Protein AF-0000000066065994 (afdb_homodimer)

Structure (mmCIF, N/CA/C/O backbone):
data_AF-0000000066065994-model_v1
#
loop_
_entity.id
_entity.type
_entity.pdbx_description
1 polymer '4-hydroxythreonine-4-phosphate dehydrogenase'
#
loop_
_atom_site.group_PDB
_atom_site.id
_atom_site.type_symbol
_atom_site.label_atom_id
_atom_site.label_alt_id
_atom_site.label_comp_id
_atom_site.label_asym_id
_atom_site.label_entity_id
_atom_site.label_seq_id
_atom_site.pdbx_PDB_ins_code
_atom_site.Cartn_x
_atom_site.Cartn_y
_atom_site.Cartn_z
_atom_site.occupancy
_atom_site.B_iso_or_equiv
_atom_site.auth_seq_id
_atom_site.auth_comp_id
_atom_site.auth_asym_id
_atom_site.auth_atom_id
_atom_site.pdbx_PDB_model_num
ATOM 1 N N . MET A 1 1 ? 14.586 -25.891 -38.031 1 47.47 1 MET A N 1
ATOM 2 C CA . MET A 1 1 ? 15.133 -25 -37 1 47.47 1 MET A CA 1
ATOM 3 C C . MET A 1 1 ? 14.602 -25.344 -35.625 1 47.47 1 MET A C 1
ATOM 5 O O . MET A 1 1 ? 13.406 -25.625 -35.469 1 47.47 1 MET A O 1
ATOM 9 N N . THR A 1 2 ? 15.414 -25.734 -34.656 1 70.19 2 THR A N 1
ATOM 10 C CA . THR A 1 2 ? 15.023 -26.219 -33.312 1 70.19 2 THR A CA 1
ATOM 11 C C . THR A 1 2 ? 14.195 -25.172 -32.594 1 70.19 2 THR A C 1
ATOM 13 O O . THR A 1 2 ? 14.555 -24 -32.562 1 70.19 2 THR A O 1
ATOM 16 N N . ASP A 1 3 ? 12.961 -25.453 -32.344 1 87.06 3 ASP A N 1
ATOM 17 C CA . ASP A 1 3 ? 12.07 -24.578 -31.562 1 87.06 3 ASP A CA 1
ATOM 18 C C . ASP A 1 3 ? 12.625 -24.344 -30.156 1 87.06 3 ASP A C 1
ATOM 20 O O . ASP A 1 3 ? 12.625 -25.25 -29.312 1 87.06 3 ASP A O 1
ATOM 24 N N . ASN A 1 4 ? 13.305 -23.234 -29.969 1 89.75 4 ASN A N 1
ATOM 25 C CA . ASN A 1 4 ? 13.984 -22.906 -28.719 1 89.75 4 ASN A CA 1
ATOM 26 C C . ASN A 1 4 ? 13.023 -22.312 -27.703 1 89.75 4 ASN A C 1
ATOM 28 O O . ASN A 1 4 ? 13.43 -22 -26.578 1 89.75 4 ASN A O 1
ATOM 32 N N . ARG A 1 5 ? 11.773 -22.281 -28.156 1 96.12 5 ARG A N 1
ATOM 33 C CA . ARG A 1 5 ? 10.789 -21.812 -27.203 1 96.12 5 ARG A CA 1
ATOM 34 C C . ARG A 1 5 ? 10.578 -22.812 -26.078 1 96.12 5 ARG A C 1
ATOM 36 O O . ARG A 1 5 ? 10.461 -24.016 -26.328 1 96.12 5 ARG A O 1
ATOM 43 N N . PRO A 1 6 ? 10.531 -22.297 -24.828 1 98.38 6 PRO A N 1
ATOM 44 C CA . PRO A 1 6 ? 10.281 -23.234 -23.734 1 98.38 6 PRO A CA 1
ATOM 45 C C . PRO A 1 6 ? 8.867 -23.812 -23.766 1 98.38 6 PRO A C 1
ATOM 47 O O . PRO A 1 6 ? 7.93 -23.141 -24.203 1 98.38 6 PRO A O 1
ATOM 50 N N . VAL A 1 7 ? 8.727 -25.078 -23.281 1 98.69 7 VAL A N 1
ATOM 51 C CA . VAL A 1 7 ? 7.41 -25.672 -23.078 1 98.69 7 VAL A CA 1
ATOM 52 C C . VAL A 1 7 ? 6.875 -25.266 -21.703 1 98.69 7 VAL A C 1
ATOM 54 O O . VAL A 1 7 ? 7.512 -25.531 -20.672 1 98.69 7 VAL A O 1
ATOM 57 N N . ILE A 1 8 ? 5.746 -24.578 -21.688 1 98.81 8 ILE A N 1
ATOM 58 C CA . ILE A 1 8 ? 5.098 -24.172 -20.438 1 98.81 8 ILE A CA 1
ATOM 59 C C . ILE A 1 8 ? 3.852 -25.016 -20.203 1 98.81 8 ILE A C 1
ATOM 61 O O . ILE A 1 8 ? 2.9 -24.969 -20.984 1 98.81 8 ILE A O 1
ATOM 65 N N . GLY A 1 9 ? 3.928 -25.859 -19.172 1 98.88 9 GLY A N 1
ATOM 66 C CA . GLY A 1 9 ? 2.727 -26.578 -18.766 1 98.88 9 GLY A CA 1
ATOM 67 C C . GLY A 1 9 ? 1.7 -25.688 -18.094 1 98.88 9 GLY A C 1
ATOM 68 O O . GLY A 1 9 ? 1.984 -25.062 -17.062 1 98.88 9 GLY A O 1
ATOM 69 N N . ILE A 1 10 ? 0.531 -25.578 -18.656 1 98.94 10 ILE A N 1
ATOM 70 C CA . ILE A 1 10 ? -0.571 -24.812 -18.078 1 98.94 10 ILE A CA 1
ATOM 71 C C . ILE A 1 10 ? -1.555 -25.75 -17.391 1 98.94 10 ILE A C 1
ATOM 73 O O . ILE A 1 10 ? -2.307 -26.469 -18.062 1 98.94 10 ILE A O 1
ATOM 77 N N . THR A 1 11 ? -1.498 -25.797 -16.078 1 98.81 11 THR A N 1
ATOM 78 C CA . THR A 1 11 ? -2.459 -26.625 -15.359 1 98.81 11 THR A CA 1
ATOM 79 C C . THR A 1 11 ? -3.844 -26 -15.375 1 98.81 11 THR A C 1
ATOM 81 O O . THR A 1 11 ? -3.996 -24.828 -15.023 1 98.81 11 THR A O 1
ATOM 84 N N . MET A 1 12 ? -4.777 -26.719 -15.742 1 98.5 12 MET A N 1
ATOM 85 C CA . MET A 1 12 ? -6.113 -26.219 -16.062 1 98.5 12 MET A CA 1
ATOM 86 C C . MET A 1 12 ? -6.801 -25.656 -14.828 1 98.5 12 MET A C 1
ATOM 88 O O . MET A 1 12 ? -7.641 -24.75 -14.938 1 98.5 12 MET A O 1
ATOM 92 N N . GLY A 1 13 ? -6.41 -26.094 -13.633 1 98.19 13 GLY A N 1
ATOM 93 C CA . GLY A 1 13 ? -7.105 -25.703 -12.422 1 98.19 13 GLY A CA 1
ATOM 94 C C . GLY A 1 13 ? -8.453 -26.375 -12.25 1 98.19 13 GLY A C 1
ATOM 95 O O . GLY A 1 13 ? -8.625 -27.531 -12.641 1 98.19 13 GLY A O 1
ATOM 96 N N . ASP A 1 14 ? -9.344 -25.672 -11.641 1 98.12 14 ASP A N 1
ATOM 97 C CA . ASP A 1 14 ? -10.664 -26.219 -11.352 1 98.12 14 ASP A CA 1
ATOM 98 C C . ASP A 1 14 ? -11.523 -26.297 -12.609 1 98.12 14 ASP A C 1
ATOM 100 O O . ASP A 1 14 ? -11.859 -25.266 -13.188 1 98.12 14 ASP A O 1
ATOM 104 N N . PRO A 1 15 ? -11.992 -27.5 -12.93 1 98.19 15 PRO A N 1
ATOM 105 C CA . PRO A 1 15 ? -12.797 -27.656 -14.141 1 98.19 15 PRO A CA 1
ATOM 106 C C . PRO A 1 15 ? -14.094 -26.844 -14.094 1 98.19 15 PRO A C 1
ATOM 108 O O . PRO A 1 15 ? -14.672 -26.531 -15.141 1 98.19 15 PRO A O 1
ATOM 111 N N . VAL A 1 16 ? -14.539 -26.531 -12.922 1 98.19 16 VAL A N 1
ATOM 112 C CA . VAL A 1 16 ? -15.828 -25.859 -12.82 1 98.19 16 VAL A CA 1
ATOM 113 C C . VAL A 1 16 ? -15.617 -24.391 -12.422 1 98.19 16 VAL A C 1
ATOM 115 O O . VAL A 1 16 ? -16.562 -23.703 -12.039 1 98.19 16 VAL A O 1
ATOM 118 N N . GLY A 1 17 ? -14.375 -23.969 -12.445 1 98.06 17 GLY A N 1
ATOM 119 C CA . GLY A 1 17 ? -14.031 -22.562 -12.281 1 98.06 17 GLY A CA 1
ATOM 120 C C . GLY A 1 17 ? -13.75 -21.859 -13.594 1 98.06 17 GLY A C 1
ATOM 121 O O . GLY A 1 17 ? -14.164 -22.344 -14.656 1 98.06 17 GLY A O 1
ATOM 122 N N . ILE A 1 18 ? -13.039 -20.719 -13.531 1 98.25 18 ILE A N 1
ATOM 123 C CA . ILE A 1 18 ? -12.836 -19.922 -14.727 1 98.25 18 ILE A CA 1
ATOM 124 C C . ILE A 1 18 ? -11.602 -20.422 -15.477 1 98.25 18 ILE A C 1
ATOM 126 O O . ILE A 1 18 ? -11.305 -19.953 -16.578 1 98.25 18 ILE A O 1
ATOM 130 N N . GLY A 1 19 ? -10.82 -21.359 -14.938 1 98.38 19 GLY A N 1
ATOM 131 C CA . GLY A 1 19 ? -9.578 -21.844 -15.508 1 98.38 19 GLY A CA 1
ATOM 132 C C . GLY A 1 19 ? -9.703 -22.219 -16.984 1 98.38 19 GLY A C 1
ATOM 133 O O . GLY A 1 19 ? -8.992 -21.656 -17.828 1 98.38 19 GLY A O 1
ATOM 134 N N . PRO A 1 20 ? -10.625 -23.094 -17.281 1 98.44 20 PRO A N 1
ATOM 135 C CA . PRO A 1 20 ? -10.797 -23.5 -18.688 1 98.44 20 PRO A CA 1
ATOM 136 C C . PRO A 1 20 ? -11.055 -22.328 -19.609 1 98.44 20 PRO A C 1
ATOM 138 O O . PRO A 1 20 ? -10.445 -22.234 -20.688 1 98.44 20 PRO A O 1
ATOM 141 N N . GLU A 1 21 ? -11.891 -21.406 -19.25 1 97.75 21 GLU A N 1
ATOM 142 C CA . GLU A 1 21 ? -12.258 -20.281 -20.109 1 97.75 21 GLU A CA 1
ATOM 143 C C . GLU A 1 21 ? -11.062 -19.359 -20.344 1 97.75 21 GLU A C 1
ATOM 145 O O . GLU A 1 21 ? -10.836 -18.906 -21.469 1 97.75 21 GLU A O 1
ATOM 150 N N . ILE A 1 22 ? -10.266 -19.125 -19.25 1 98.31 22 ILE A N 1
ATOM 151 C CA . ILE A 1 22 ? -9.172 -18.156 -19.406 1 98.31 22 ILE A CA 1
ATOM 152 C C . ILE A 1 22 ? -8.016 -18.812 -20.172 1 98.31 22 ILE A C 1
ATOM 154 O O . ILE A 1 22 ? -7.242 -18.125 -20.844 1 98.31 22 ILE A O 1
ATOM 158 N N . ILE A 1 23 ? -7.914 -20.094 -20.141 1 98.81 23 ILE A N 1
ATOM 159 C CA . ILE A 1 23 ? -6.906 -20.797 -20.922 1 98.81 23 ILE A CA 1
ATOM 160 C C . ILE A 1 23 ? -7.207 -20.625 -22.422 1 98.81 23 ILE A C 1
ATOM 162 O O . ILE A 1 23 ? -6.32 -20.281 -23.203 1 98.81 23 ILE A O 1
ATOM 166 N N . VAL A 1 24 ? -8.477 -20.844 -22.766 1 98.69 24 VAL A N 1
ATOM 167 C CA . VAL A 1 24 ? -8.883 -20.703 -24.156 1 98.69 24 VAL A CA 1
ATOM 168 C C . VAL A 1 24 ? -8.578 -19.281 -24.641 1 98.69 24 VAL A C 1
ATOM 170 O O . VAL A 1 24 ? -7.984 -19.094 -25.703 1 98.69 24 VAL A O 1
ATOM 173 N N . SER A 1 25 ? -8.969 -18.312 -23.812 1 98.38 25 SER A N 1
ATOM 174 C CA . SER A 1 25 ? -8.75 -16.922 -24.172 1 98.38 25 SER A CA 1
ATOM 175 C C . SER A 1 25 ? -7.262 -16.609 -24.281 1 98.38 25 SER A C 1
ATOM 177 O O . SER A 1 25 ? -6.84 -15.883 -25.188 1 98.38 25 SER A O 1
ATOM 179 N N . ALA A 1 26 ? -6.477 -17.109 -23.344 1 98.44 26 ALA A N 1
ATOM 180 C CA . ALA A 1 26 ? -5.039 -16.875 -23.344 1 98.44 26 ALA A CA 1
ATOM 181 C C . ALA A 1 26 ? -4.379 -17.453 -24.594 1 98.44 26 ALA A C 1
ATOM 183 O O . ALA A 1 26 ? -3.537 -16.812 -25.219 1 98.44 26 ALA A O 1
ATOM 184 N N . LEU A 1 27 ? -4.773 -18.625 -24.984 1 98.5 27 LEU A N 1
ATOM 185 C CA . LEU A 1 27 ? -4.145 -19.328 -26.109 1 98.5 27 LEU A CA 1
ATOM 186 C C . LEU A 1 27 ? -4.656 -18.812 -27.438 1 98.5 27 LEU A C 1
ATOM 188 O O . LEU A 1 27 ? -4.094 -19.125 -28.484 1 98.5 27 LEU A O 1
ATOM 192 N N . ASP A 1 28 ? -5.715 -18.047 -27.344 1 97.19 28 ASP A N 1
ATOM 193 C CA . ASP A 1 28 ? -6.195 -17.391 -28.547 1 97.19 28 ASP A CA 1
ATOM 194 C C . ASP A 1 28 ? -5.309 -16.203 -28.906 1 97.19 28 ASP A C 1
ATOM 196 O O . ASP A 1 28 ? -5.391 -15.664 -30.016 1 97.19 28 ASP A O 1
ATOM 200 N N . ASP A 1 29 ? -4.527 -15.734 -28 1 96 29 ASP A N 1
ATOM 201 C CA . ASP A 1 29 ? -3.553 -14.68 -28.25 1 96 29 ASP A CA 1
ATOM 202 C C . ASP A 1 29 ? -2.314 -15.227 -28.953 1 96 29 ASP A C 1
ATOM 204 O O . ASP A 1 29 ? -1.538 -15.977 -28.375 1 96 29 ASP A O 1
ATOM 208 N N . PRO A 1 30 ? -2.072 -14.766 -30.188 1 96.69 30 PRO A N 1
ATOM 209 C CA . PRO A 1 30 ? -0.936 -15.297 -30.938 1 96.69 30 PRO A CA 1
ATOM 210 C C . PRO A 1 30 ? 0.405 -15.008 -30.266 1 96.69 30 PRO A C 1
ATOM 212 O O . PRO A 1 30 ? 1.371 -15.75 -30.453 1 96.69 30 PRO A O 1
ATOM 215 N N . PHE A 1 31 ? 0.432 -14.039 -29.469 1 95.75 31 PHE A N 1
ATOM 216 C CA . PHE A 1 31 ? 1.678 -13.641 -28.828 1 95.75 31 PHE A CA 1
ATOM 217 C C . PHE A 1 31 ? 2.18 -14.742 -27.891 1 95.75 31 PHE A C 1
ATOM 219 O O . PHE A 1 31 ? 3.389 -14.945 -27.766 1 95.75 31 PHE A O 1
ATOM 226 N N . VAL A 1 32 ? 1.311 -15.445 -27.281 1 98 32 VAL A N 1
ATOM 227 C CA . VAL A 1 32 ? 1.681 -16.516 -26.375 1 98 32 VAL A CA 1
ATOM 228 C C . VAL A 1 32 ? 2.561 -17.531 -27.094 1 98 32 VAL A C 1
ATOM 230 O O . VAL A 1 32 ? 3.553 -18.016 -26.531 1 98 32 VAL A O 1
ATOM 233 N N . TYR A 1 33 ? 2.334 -17.781 -28.328 1 97.75 33 TYR A N 1
ATOM 234 C CA . TYR A 1 33 ? 3.033 -18.812 -29.094 1 97.75 33 TYR A CA 1
ATOM 235 C C . TYR A 1 33 ? 4.363 -18.281 -29.625 1 97.75 33 TYR A C 1
ATOM 237 O O . TYR A 1 33 ? 5.195 -19.047 -30.109 1 97.75 33 TYR A O 1
ATOM 245 N N . THR A 1 34 ? 4.551 -16.938 -29.5 1 97.44 34 THR A N 1
ATOM 246 C CA . THR A 1 34 ? 5.836 -16.375 -29.906 1 97.44 34 THR A CA 1
ATOM 247 C C . THR A 1 34 ? 6.867 -16.547 -28.781 1 97.44 34 THR A C 1
ATOM 249 O O . THR A 1 34 ? 8.07 -16.594 -29.047 1 97.44 34 THR A O 1
ATOM 252 N N . VAL A 1 35 ? 6.344 -16.781 -27.562 1 97 35 VAL A N 1
ATOM 253 C CA . VAL A 1 35 ? 7.309 -16.734 -26.469 1 97 35 VAL A CA 1
ATOM 254 C C . VAL A 1 35 ? 7.438 -18.109 -25.844 1 97 35 VAL A C 1
ATOM 256 O O . VAL A 1 35 ? 8.383 -18.375 -25.094 1 97 35 VAL A O 1
ATOM 259 N N . CYS A 1 36 ? 6.434 -18.969 -26.172 1 98.31 36 CYS A N 1
ATOM 260 C CA . CYS A 1 36 ? 6.516 -20.281 -25.531 1 98.31 36 CYS A CA 1
ATOM 261 C C . CYS A 1 36 ? 5.73 -21.312 -26.328 1 98.31 36 CYS A C 1
ATOM 263 O O . CYS A 1 36 ? 5.133 -21 -27.344 1 98.31 36 CYS A O 1
ATOM 265 N N . ARG A 1 37 ? 5.934 -22.594 -25.969 1 98.69 37 ARG A N 1
ATOM 266 C CA . ARG A 1 37 ? 5.129 -23.734 -26.375 1 98.69 37 ARG A CA 1
ATOM 267 C C . ARG A 1 37 ? 4.156 -24.141 -25.266 1 98.69 37 ARG A C 1
ATOM 269 O O . ARG A 1 37 ? 4.523 -24.875 -24.344 1 98.69 37 ARG A O 1
ATOM 276 N N . PRO A 1 38 ? 2.916 -23.578 -25.391 1 98.81 38 PRO A N 1
ATOM 277 C CA . PRO A 1 38 ? 1.96 -23.828 -24.312 1 98.81 38 PRO A CA 1
ATOM 278 C C . PRO A 1 38 ? 1.351 -25.234 -24.391 1 98.81 38 PRO A C 1
ATOM 280 O O . PRO A 1 38 ? 0.926 -25.672 -25.453 1 98.81 38 PRO A O 1
ATOM 283 N N . LEU A 1 39 ? 1.409 -25.938 -23.312 1 98.88 39 LEU A N 1
ATOM 284 C CA . LEU A 1 39 ? 0.845 -27.281 -23.172 1 98.88 39 LEU A CA 1
ATOM 285 C C . LEU A 1 39 ? -0.17 -27.328 -22.031 1 98.88 39 LEU A C 1
ATOM 287 O O . LEU A 1 39 ? 0.188 -27.141 -20.875 1 98.88 39 LEU A O 1
ATOM 291 N N . VAL A 1 40 ? -1.408 -27.562 -22.359 1 98.94 40 VAL A N 1
ATOM 292 C CA . VAL A 1 40 ? -2.445 -27.656 -21.344 1 98.94 40 VAL A CA 1
ATOM 293 C C . VAL A 1 40 ? -2.4 -29.016 -20.672 1 98.94 40 VAL A C 1
ATOM 295 O O . VAL A 1 40 ? -2.311 -30.047 -21.344 1 98.94 40 VAL A O 1
ATOM 298 N N . LEU A 1 41 ? -2.301 -29.031 -19.391 1 98.88 41 LEU A N 1
ATOM 299 C CA . LEU A 1 41 ? -2.502 -30.219 -18.562 1 98.88 41 LEU A CA 1
ATOM 300 C C . LEU A 1 41 ? -3.893 -30.219 -17.938 1 98.88 41 LEU A C 1
ATOM 302 O O . LEU A 1 41 ? -4.141 -29.5 -16.969 1 98.88 41 LEU A O 1
ATOM 306 N N . GLY A 1 42 ? -4.773 -30.969 -18.484 1 98.62 42 GLY A N 1
ATOM 307 C CA . GLY A 1 42 ? -6.16 -30.828 -18.078 1 98.62 42 GLY A CA 1
ATOM 308 C C . GLY A 1 42 ? -7.062 -31.906 -18.641 1 98.62 42 GLY A C 1
ATOM 309 O O . GLY A 1 42 ? -6.668 -33.062 -18.734 1 98.62 42 GLY A O 1
ATOM 310 N N . ASP A 1 43 ? -8.312 -31.547 -18.859 1 98.62 43 ASP A N 1
ATOM 311 C CA . ASP A 1 43 ? -9.352 -32.438 -19.359 1 98.62 43 ASP A CA 1
ATOM 312 C C . ASP A 1 43 ? -9.789 -32.031 -20.766 1 98.62 43 ASP A C 1
ATOM 314 O O . ASP A 1 43 ? -10.219 -30.906 -20.984 1 98.62 43 ASP A O 1
ATOM 318 N N . GLU A 1 44 ? -9.688 -33.031 -21.656 1 98.06 44 GLU A N 1
ATOM 319 C CA . GLU A 1 44 ? -9.984 -32.75 -23.047 1 98.06 44 GLU A CA 1
ATOM 320 C C . GLU A 1 44 ? -11.422 -32.281 -23.234 1 98.06 44 GLU A C 1
ATOM 322 O O . GLU A 1 44 ? -11.68 -31.281 -23.891 1 98.06 44 GLU A O 1
ATOM 327 N N . GLY A 1 45 ? -12.344 -33 -22.656 1 97.69 45 GLY A N 1
ATOM 328 C CA . GLY A 1 45 ? -13.758 -32.688 -22.797 1 97.69 45 GLY A CA 1
ATOM 329 C C . GLY A 1 45 ? -14.102 -31.312 -22.234 1 97.69 45 GLY A C 1
ATOM 330 O O . GLY A 1 45 ? -14.875 -30.562 -22.828 1 97.69 45 GLY A O 1
ATOM 331 N N . VAL A 1 46 ? -13.562 -31 -21.094 1 98.25 46 VAL A N 1
ATOM 332 C CA . VAL A 1 46 ? -13.82 -29.719 -20.469 1 98.25 46 VAL A CA 1
ATOM 333 C C . VAL A 1 46 ? -13.266 -28.594 -21.328 1 98.25 46 VAL A C 1
ATOM 335 O O . VAL A 1 46 ? -13.906 -27.547 -21.5 1 98.25 46 VAL A O 1
ATOM 338 N N . MET A 1 47 ? -12.094 -28.797 -21.906 1 98.5 47 MET A N 1
ATOM 339 C CA . MET A 1 47 ? -11.484 -27.75 -22.734 1 98.5 47 MET A CA 1
ATOM 340 C C . MET A 1 47 ? -12.281 -27.562 -24.031 1 98.5 47 MET A C 1
ATOM 342 O O . MET A 1 47 ? -12.438 -26.438 -24.5 1 98.5 47 MET A O 1
ATOM 346 N N . GLU A 1 48 ? -12.781 -28.641 -24.594 1 97.75 48 GLU A N 1
ATOM 347 C CA . GLU A 1 48 ? -13.633 -28.516 -25.781 1 97.75 48 GLU A CA 1
ATOM 348 C C . GLU A 1 48 ? -14.883 -27.703 -25.484 1 97.75 48 GLU A C 1
ATOM 350 O O . GLU A 1 48 ? -15.273 -26.844 -26.281 1 97.75 48 GLU A O 1
ATOM 355 N N . ARG A 1 49 ? -15.398 -27.984 -24.344 1 97.44 49 ARG A N 1
ATOM 356 C CA . ARG A 1 49 ? -16.562 -27.219 -23.906 1 97.44 49 ARG A CA 1
ATOM 357 C C . ARG A 1 49 ? -16.219 -25.734 -23.781 1 97.44 49 ARG A C 1
ATOM 359 O O . ARG A 1 49 ? -17.016 -24.875 -24.156 1 97.44 49 ARG A O 1
ATOM 366 N N . ALA A 1 50 ? -15.07 -25.438 -23.234 1 98.19 50 ALA A N 1
ATOM 367 C CA . ALA A 1 50 ? -14.633 -24.047 -23.047 1 98.19 50 ALA A CA 1
ATOM 368 C C . ALA A 1 50 ? -14.406 -23.375 -24.406 1 98.19 50 ALA A C 1
ATOM 370 O O . ALA A 1 50 ? -14.711 -22.188 -24.562 1 98.19 50 ALA A O 1
ATOM 371 N N . ILE A 1 51 ? -13.852 -24.078 -25.391 1 98.06 51 ILE A N 1
ATOM 372 C CA . ILE A 1 51 ? -13.617 -23.547 -26.734 1 98.06 51 ILE A CA 1
ATOM 373 C C . ILE A 1 51 ? -14.953 -23.156 -27.359 1 98.06 51 ILE A C 1
ATOM 375 O O . ILE A 1 51 ? -15.07 -22.094 -27.953 1 98.06 51 ILE A O 1
ATOM 379 N N . ASP A 1 52 ? -15.938 -24 -27.156 1 97.12 52 ASP A N 1
ATOM 380 C CA . ASP A 1 52 ? -17.266 -23.719 -27.688 1 97.12 52 ASP A CA 1
ATOM 381 C C . ASP A 1 52 ? -17.875 -22.5 -27.016 1 97.12 52 ASP A C 1
ATOM 383 O O . ASP A 1 52 ? -18.438 -21.625 -27.688 1 97.12 52 ASP A O 1
ATOM 387 N N . LEU A 1 53 ? -17.734 -22.453 -25.719 1 96.81 53 LEU A N 1
ATOM 388 C CA . LEU A 1 53 ? -18.281 -21.344 -24.953 1 96.81 53 LEU A CA 1
ATOM 389 C C . LEU A 1 53 ? -17.703 -20.016 -25.453 1 96.81 53 LEU A C 1
ATOM 391 O O . LEU A 1 53 ? -18.438 -19.031 -25.562 1 96.81 53 LEU A O 1
ATOM 395 N N . LYS A 1 54 ? -16.391 -20.047 -25.75 1 97.31 54 LYS A N 1
ATOM 396 C CA . LYS A 1 54 ? -15.695 -18.812 -26.141 1 97.31 54 LYS A CA 1
ATOM 397 C C . LYS A 1 54 ? -15.781 -18.578 -27.641 1 97.31 54 LYS A C 1
ATOM 399 O O . LYS A 1 54 ? -15.297 -17.562 -28.141 1 97.31 54 LYS A O 1
ATOM 404 N N . SER A 1 55 ? -16.359 -19.453 -28.391 1 96.81 55 SER A N 1
ATOM 405 C CA . SER A 1 55 ? -16.438 -19.406 -29.844 1 96.81 55 SER A CA 1
ATOM 406 C C . SER A 1 55 ? -15.055 -19.188 -30.453 1 96.81 55 SER A C 1
ATOM 408 O O . SER A 1 55 ? -14.891 -18.328 -31.328 1 96.81 55 SER A O 1
ATOM 410 N N . ALA A 1 56 ? -14.109 -19.891 -29.828 1 95.88 56 ALA A N 1
ATOM 411 C CA . ALA A 1 56 ? -12.734 -19.75 -30.297 1 95.88 56 ALA A CA 1
ATOM 412 C C . ALA A 1 56 ? -12.461 -20.656 -31.484 1 95.88 56 ALA A C 1
ATOM 414 O O . ALA A 1 56 ? -12.992 -21.766 -31.562 1 95.88 56 ALA A O 1
ATOM 415 N N . ARG A 1 57 ? -11.75 -20.109 -32.531 1 92.31 57 ARG A N 1
ATOM 416 C CA . ARG A 1 57 ? -11.281 -20.938 -33.625 1 92.31 57 ARG A CA 1
ATOM 417 C C . ARG A 1 57 ? -9.992 -21.672 -33.281 1 92.31 57 ARG A C 1
ATOM 419 O O . ARG A 1 57 ? -8.898 -21.25 -33.656 1 92.31 57 ARG A O 1
ATOM 426 N N . MET A 1 58 ? -10.164 -22.719 -32.5 1 96.69 58 MET A N 1
ATOM 427 C CA . MET A 1 58 ? -9.039 -23.453 -31.922 1 96.69 58 MET A CA 1
ATOM 428 C C . MET A 1 58 ? -9.289 -24.953 -31.953 1 96.69 58 MET A C 1
ATOM 430 O O . MET A 1 58 ? -10.352 -25.422 -31.531 1 96.69 58 MET A O 1
ATOM 434 N N . ASP A 1 59 ? -8.383 -25.719 -32.5 1 97.25 59 ASP A N 1
ATOM 435 C CA . ASP A 1 59 ? -8.453 -27.188 -32.531 1 97.25 59 ASP A CA 1
ATOM 436 C C . ASP A 1 59 ? -7.75 -27.766 -31.297 1 97.25 59 ASP A C 1
ATOM 438 O O . ASP A 1 59 ? -6.754 -27.219 -30.828 1 97.25 59 ASP A O 1
ATOM 442 N N . VAL A 1 60 ? -8.266 -28.859 -30.812 1 98.19 60 VAL A N 1
ATOM 443 C CA . VAL A 1 60 ? -7.625 -29.562 -29.703 1 98.19 60 VAL A CA 1
ATOM 444 C C . VAL A 1 60 ? -6.742 -30.688 -30.234 1 98.19 60 VAL A C 1
ATOM 446 O O . VAL A 1 60 ? -7.199 -31.516 -31.016 1 98.19 60 VAL A O 1
ATOM 449 N N . HIS A 1 61 ? -5.523 -30.594 -29.953 1 98.56 61 HIS A N 1
ATOM 450 C CA . HIS A 1 61 ? -4.59 -31.672 -30.266 1 98.56 61 HIS A CA 1
ATOM 451 C C . HIS A 1 61 ? -4.148 -32.406 -29 1 98.56 61 HIS A C 1
ATOM 453 O O . HIS A 1 61 ? -3.414 -31.859 -28.188 1 98.56 61 HIS A O 1
ATOM 459 N N . THR A 1 62 ? -4.523 -33.625 -28.859 1 98.19 62 THR A N 1
ATOM 460 C CA . THR A 1 62 ? -4.172 -34.438 -27.703 1 98.19 62 THR A CA 1
ATOM 461 C C . THR A 1 62 ? -2.822 -35.094 -27.906 1 98.19 62 THR A C 1
ATOM 463 O O . THR A 1 62 ? -2.531 -35.594 -29 1 98.19 62 THR A O 1
ATOM 466 N N . THR A 1 63 ? -2.02 -35.062 -26.938 1 98 63 THR A N 1
ATOM 467 C CA . THR A 1 63 ? -0.729 -35.75 -26.938 1 98 63 THR A CA 1
ATOM 468 C C . THR A 1 63 ? -0.459 -36.406 -25.594 1 98 63 THR A C 1
ATOM 470 O O . THR A 1 63 ? -0.967 -35.969 -24.562 1 98 63 THR A O 1
ATOM 473 N N . ASP A 1 64 ? 0.403 -37.469 -25.594 1 95.31 64 ASP A N 1
ATOM 474 C CA . ASP A 1 64 ? 0.735 -38.188 -24.359 1 95.31 64 ASP A CA 1
ATOM 475 C C . ASP A 1 64 ? 1.931 -37.562 -23.656 1 95.31 64 ASP A C 1
ATOM 477 O O . ASP A 1 64 ? 2.109 -37.719 -22.453 1 95.31 64 ASP A O 1
ATOM 481 N N . THR A 1 65 ? 2.723 -36.938 -24.531 1 96.56 65 THR A N 1
ATOM 482 C CA . THR A 1 65 ? 3.934 -36.344 -23.984 1 96.56 65 THR A CA 1
ATOM 483 C C . THR A 1 65 ? 4.125 -34.906 -24.547 1 96.56 65 THR A C 1
ATOM 485 O O . THR A 1 65 ? 3.594 -34.594 -25.609 1 96.56 65 THR A O 1
ATOM 488 N N . PRO A 1 66 ? 4.836 -34.094 -23.781 1 98 66 PRO A N 1
ATOM 489 C CA . PRO A 1 66 ? 5.113 -32.75 -24.281 1 98 66 PRO A CA 1
ATOM 490 C C . PRO A 1 66 ? 5.766 -32.75 -25.656 1 98 66 PRO A C 1
ATOM 492 O O . PRO A 1 66 ? 5.512 -31.844 -26.453 1 98 66 PRO A O 1
ATOM 495 N N . ALA A 1 67 ? 6.562 -33.75 -26.016 1 96.19 67 ALA A N 1
ATOM 496 C CA . ALA A 1 67 ? 7.289 -33.812 -27.281 1 96.19 67 ALA A CA 1
ATOM 497 C C . ALA A 1 67 ? 6.328 -33.938 -28.453 1 96.19 67 ALA A C 1
ATOM 499 O O . ALA A 1 67 ? 6.664 -33.594 -29.578 1 96.19 67 ALA A O 1
ATOM 500 N N . GLY A 1 68 ? 5.188 -34.469 -28.203 1 97.19 68 GLY A N 1
ATOM 501 C CA . GLY A 1 68 ? 4.223 -34.719 -29.25 1 97.19 68 GLY A CA 1
ATOM 502 C C . GLY A 1 68 ? 3.361 -33.531 -29.594 1 97.19 68 GLY A C 1
ATOM 503 O O . GLY A 1 68 ? 2.527 -33.594 -30.5 1 97.19 68 GLY A O 1
ATOM 504 N N . GLY A 1 69 ? 3.541 -32.406 -28.938 1 97.56 69 GLY A N 1
ATOM 505 C CA . GLY A 1 69 ? 2.736 -31.219 -29.188 1 97.56 69 GLY A CA 1
ATOM 506 C C . GLY A 1 69 ? 3.049 -30.547 -30.516 1 97.56 69 GLY A C 1
ATOM 507 O O . GLY A 1 69 ? 4.168 -30.672 -31.031 1 97.56 69 GLY A O 1
ATOM 508 N N . LYS A 1 70 ? 2.094 -29.891 -31.031 1 97.75 70 LYS A N 1
ATOM 509 C CA . LYS A 1 70 ? 2.271 -29.125 -32.281 1 97.75 70 LYS A CA 1
ATOM 510 C C . LYS A 1 70 ? 2.762 -27.719 -31.984 1 97.75 70 LYS A C 1
ATOM 512 O O . LYS A 1 70 ? 3.57 -27.172 -32.75 1 97.75 70 LYS A O 1
ATOM 517 N N . TYR A 1 71 ? 2.242 -27.094 -30.984 1 98 71 TYR A N 1
ATOM 518 C CA . TYR A 1 71 ? 2.66 -25.797 -30.422 1 98 71 TYR A CA 1
ATOM 519 C C . TYR A 1 71 ? 2.572 -24.703 -31.484 1 98 71 TYR A C 1
ATOM 521 O O . TYR A 1 71 ? 3.52 -23.938 -31.672 1 98 71 TYR A O 1
ATOM 529 N N . CYS A 1 72 ? 1.459 -24.672 -32.219 1 97.12 72 CYS A N 1
ATOM 530 C CA . CYS A 1 72 ? 1.145 -23.609 -33.156 1 97.12 72 CYS A CA 1
ATOM 531 C C . CYS A 1 72 ? -0.175 -22.938 -32.812 1 97.12 72 CYS A C 1
ATOM 533 O O . CYS A 1 72 ? -1.106 -23.578 -32.344 1 97.12 72 CYS A O 1
ATOM 535 N N . HIS A 1 73 ? -0.167 -21.641 -33.062 1 97.56 73 HIS A N 1
ATOM 536 C CA . HIS A 1 73 ? -1.393 -20.891 -32.781 1 97.56 73 HIS A CA 1
ATOM 537 C C . HIS A 1 73 ? -2.578 -21.5 -33.531 1 97.56 73 HIS A C 1
ATOM 539 O O . HIS A 1 73 ? -2.449 -21.891 -34.688 1 97.56 73 HIS A O 1
ATOM 545 N N . GLY A 1 74 ? -3.721 -21.516 -32.875 1 97.5 74 GLY A N 1
ATOM 546 C CA . GLY A 1 74 ? -4.902 -22.125 -33.469 1 97.5 74 GLY A CA 1
ATOM 547 C C . GLY A 1 74 ? -5.102 -23.562 -33 1 97.5 74 GLY A C 1
ATOM 548 O O . GLY A 1 74 ? -6.164 -24.156 -33.25 1 97.5 74 GLY A O 1
ATOM 549 N N . THR A 1 75 ? -4.098 -24.141 -32.406 1 97.94 75 THR A N 1
ATOM 550 C CA . THR A 1 75 ? -4.168 -25.5 -31.875 1 97.94 75 THR A CA 1
ATOM 551 C C . THR A 1 75 ? -3.826 -25.516 -30.391 1 97.94 75 THR A C 1
ATOM 553 O O . THR A 1 75 ? -2.785 -25 -29.984 1 97.94 75 THR A O 1
ATOM 556 N N . MET A 1 76 ? -4.695 -26.062 -29.609 1 98.56 76 MET A N 1
ATOM 557 C CA . MET A 1 76 ? -4.414 -26.281 -28.188 1 98.56 76 MET A CA 1
ATOM 558 C C . MET A 1 76 ? -3.848 -27.672 -27.953 1 98.56 76 MET A C 1
ATOM 560 O O . MET A 1 76 ? -4.551 -28.672 -28.125 1 98.56 76 MET A O 1
ATOM 564 N N . ASP A 1 77 ? -2.602 -27.703 -27.672 1 98.81 77 ASP A N 1
ATOM 565 C CA . ASP A 1 77 ? -2.012 -28.969 -27.266 1 98.81 77 ASP A CA 1
ATOM 566 C C . ASP A 1 77 ? -2.389 -29.328 -25.828 1 98.81 77 ASP A C 1
ATOM 568 O O . ASP A 1 77 ? -2.277 -28.484 -24.938 1 98.81 77 ASP A O 1
ATOM 572 N N . ILE A 1 78 ? -2.861 -30.531 -25.625 1 98.81 78 ILE A N 1
ATOM 573 C CA . ILE A 1 78 ? -3.324 -30.922 -24.297 1 98.81 78 ILE A CA 1
ATOM 574 C C . ILE A 1 78 ? -2.863 -32.344 -23.984 1 98.81 78 ILE A C 1
ATOM 576 O O . ILE A 1 78 ? -2.883 -33.219 -24.844 1 98.81 78 ILE A O 1
ATOM 580 N N . VAL A 1 79 ? -2.314 -32.531 -22.828 1 98.69 79 VAL A N 1
ATOM 581 C CA . VAL A 1 79 ? -2.193 -33.844 -22.234 1 98.69 79 VAL A CA 1
ATOM 582 C C . VAL A 1 79 ? -3.424 -34.156 -21.375 1 98.69 79 VAL A C 1
ATOM 584 O O . VAL A 1 79 ? -3.594 -33.562 -20.297 1 98.69 79 VAL A O 1
ATOM 587 N N . PRO A 1 80 ? -4.312 -34.969 -21.844 1 98.25 80 PRO A N 1
ATOM 588 C CA . PRO A 1 80 ? -5.496 -35.281 -21.031 1 98.25 80 PRO A CA 1
ATOM 589 C C . PRO A 1 80 ? -5.164 -36.125 -19.797 1 98.25 80 PRO A C 1
ATOM 591 O O . PRO A 1 80 ? -4.594 -37.188 -19.891 1 98.25 80 PRO A O 1
ATOM 594 N N . LEU A 1 81 ? -5.531 -35.562 -18.656 1 98.31 81 LEU A N 1
ATOM 595 C CA . LEU A 1 81 ? -5.152 -36.219 -17.391 1 98.31 81 LEU A CA 1
ATOM 596 C C . LEU A 1 81 ? -6.387 -36.625 -16.594 1 98.31 81 LEU A C 1
ATOM 598 O O . LEU A 1 81 ? -6.27 -37.125 -15.477 1 98.31 81 LEU A O 1
ATOM 602 N N . SER A 1 82 ? -7.539 -36.312 -17.109 1 97.56 82 SER A N 1
ATOM 603 C CA . SER A 1 82 ? -8.82 -36.719 -16.547 1 97.56 82 SER A CA 1
ATOM 604 C C . SER A 1 82 ? -9.859 -36.938 -17.641 1 97.56 82 SER A C 1
ATOM 606 O O . SER A 1 82 ? -9.656 -36.562 -18.797 1 97.56 82 SER A O 1
ATOM 608 N N . ARG A 1 83 ? -10.82 -37.75 -17.266 1 96 83 ARG A N 1
ATOM 609 C CA . ARG A 1 83 ? -11.969 -37.969 -18.141 1 96 83 ARG A CA 1
ATOM 610 C C . ARG A 1 83 ? -13.273 -37.656 -17.406 1 96 83 ARG A C 1
ATOM 612 O O . ARG A 1 83 ? -14.055 -38.562 -17.094 1 96 83 ARG A O 1
ATOM 619 N N . LEU A 1 84 ? -13.477 -36.406 -17.266 1 96.5 84 LEU A N 1
ATOM 620 C CA . LEU A 1 84 ? -14.695 -35.938 -16.625 1 96.5 84 LEU A CA 1
ATOM 621 C C . LEU A 1 84 ? -15.852 -35.875 -17.625 1 96.5 84 LEU A C 1
ATOM 623 O O . LEU A 1 84 ? -15.633 -35.719 -18.828 1 96.5 84 LEU A O 1
ATOM 627 N N . ASP A 1 85 ? -17.078 -36.125 -17.109 1 94.38 85 ASP A N 1
ATOM 628 C CA . ASP A 1 85 ? -18.25 -35.875 -17.953 1 94.38 85 ASP A CA 1
ATOM 629 C C . ASP A 1 85 ? -18.594 -34.375 -17.984 1 94.38 85 ASP A C 1
ATOM 631 O O . ASP A 1 85 ? -19.375 -33.906 -17.156 1 94.38 85 ASP A O 1
ATOM 635 N N . ALA A 1 86 ? -18.109 -33.75 -18.953 1 89 86 ALA A N 1
ATOM 636 C CA . ALA A 1 86 ? -18.172 -32.281 -19.047 1 89 86 ALA A CA 1
ATOM 637 C C . ALA A 1 86 ? -19.625 -31.812 -19.062 1 89 86 ALA A C 1
ATOM 639 O O . ALA A 1 86 ? -19.938 -30.734 -18.547 1 89 86 ALA A O 1
ATOM 640 N N . ALA A 1 87 ? -20.469 -32.594 -19.562 1 88.88 87 ALA A N 1
ATOM 641 C CA . ALA A 1 87 ? -21.875 -32.25 -19.719 1 88.88 87 ALA A CA 1
ATOM 642 C C . ALA A 1 87 ? -22.578 -32.188 -18.375 1 88.88 87 ALA A C 1
ATOM 644 O O . ALA A 1 87 ? -23.609 -31.516 -18.219 1 88.88 87 ALA A O 1
ATOM 645 N N . THR A 1 88 ? -22.016 -32.844 -17.453 1 91.38 88 THR A N 1
ATOM 646 C CA . THR A 1 88 ? -22.688 -32.938 -16.172 1 91.38 88 THR A CA 1
ATOM 647 C C . THR A 1 88 ? -22.078 -31.984 -15.156 1 91.38 88 THR A C 1
ATOM 649 O O . THR A 1 88 ? -22.609 -31.812 -14.062 1 91.38 88 THR A O 1
ATOM 652 N N . LEU A 1 89 ? -20.984 -31.406 -15.523 1 95 89 LEU A N 1
ATOM 653 C CA . LEU A 1 89 ? -20.312 -30.5 -14.602 1 95 89 LEU A CA 1
ATOM 654 C C . LEU A 1 89 ? -21.094 -29.188 -14.469 1 95 89 LEU A C 1
ATOM 656 O O . LEU A 1 89 ? -21.531 -28.625 -15.469 1 95 89 LEU A O 1
ATOM 660 N N . LEU A 1 90 ? -21.297 -28.781 -13.25 1 96 90 LEU A N 1
ATOM 661 C CA . LEU A 1 90 ? -22 -27.531 -12.977 1 96 90 LEU A CA 1
ATOM 662 C C . LEU A 1 90 ? -21.031 -26.438 -12.555 1 96 90 LEU A C 1
ATOM 664 O O . LEU A 1 90 ? -20.219 -26.625 -11.641 1 96 90 LEU A O 1
ATOM 668 N N . ALA A 1 91 ? -21.188 -25.344 -13.227 1 96.12 91 ALA A N 1
ATOM 669 C CA . ALA A 1 91 ? -20.328 -24.203 -12.93 1 96.12 91 ALA A CA 1
ATOM 670 C C . ALA A 1 91 ? -20.359 -23.875 -11.438 1 96.12 91 ALA A C 1
ATOM 672 O O . ALA A 1 91 ? -21.422 -23.781 -10.836 1 96.12 91 ALA A O 1
ATOM 673 N N . GLY A 1 92 ? -19.156 -23.797 -10.883 1 96.25 92 GLY A N 1
ATOM 674 C CA . GLY A 1 92 ? -19.047 -23.344 -9.5 1 96.25 92 GLY A CA 1
ATOM 675 C C . GLY A 1 92 ? -19.391 -24.438 -8.492 1 96.25 92 GLY A C 1
ATOM 676 O O . GLY A 1 92 ? -19.531 -24.156 -7.301 1 96.25 92 GLY A O 1
ATOM 677 N N . HIS A 1 93 ? -19.578 -25.625 -8.961 1 96.75 93 HIS A N 1
ATOM 678 C CA . HIS A 1 93 ? -19.922 -26.719 -8.07 1 96.75 93 HIS A CA 1
ATOM 679 C C . HIS A 1 93 ? -18.891 -27.828 -8.148 1 96.75 93 HIS A C 1
ATOM 681 O O . HIS A 1 93 ? -19.062 -28.797 -8.891 1 96.75 93 HIS A O 1
ATOM 687 N N . PRO A 1 94 ? -17.938 -27.703 -7.297 1 96.75 94 PRO A N 1
ATOM 688 C CA . PRO A 1 94 ? -16.875 -28.719 -7.312 1 96.75 94 PRO A CA 1
ATOM 689 C C . PRO A 1 94 ? -17.344 -30.078 -6.797 1 96.75 94 PRO A C 1
ATOM 691 O O . PRO A 1 94 ? -18.266 -30.141 -5.973 1 96.75 94 PRO A O 1
ATOM 694 N N . THR A 1 95 ? -16.797 -31.172 -7.285 1 96.25 95 THR A N 1
ATOM 695 C CA . THR A 1 95 ? -17.062 -32.562 -6.898 1 96.25 95 THR A CA 1
ATOM 696 C C . THR A 1 95 ? -15.758 -33.25 -6.527 1 96.25 95 THR A C 1
ATOM 698 O O . THR A 1 95 ? -14.664 -32.75 -6.793 1 96.25 95 THR A O 1
ATOM 701 N N . PRO A 1 96 ? -15.844 -34.375 -5.848 1 96.5 96 PRO A N 1
ATOM 702 C CA . PRO A 1 96 ? -14.617 -35.156 -5.609 1 96.5 96 PRO A CA 1
ATOM 703 C C . PRO A 1 96 ? -13.836 -35.438 -6.891 1 96.5 96 PRO A C 1
ATOM 705 O O . PRO A 1 96 ? -12.602 -35.406 -6.883 1 96.5 96 PRO A O 1
ATOM 708 N N . GLY A 1 97 ? -14.578 -35.656 -7.969 1 96.75 97 GLY A N 1
ATOM 709 C CA . GLY A 1 97 ? -13.945 -35.906 -9.258 1 96.75 97 GLY A CA 1
ATOM 710 C C . GLY A 1 97 ? -13.156 -34.719 -9.773 1 96.75 97 GLY A C 1
ATOM 711 O O . GLY A 1 97 ? -12.023 -34.875 -10.242 1 96.75 97 GLY A O 1
ATOM 712 N N . THR A 1 98 ? -13.758 -33.531 -9.719 1 97.44 98 THR A N 1
ATOM 713 C CA . THR A 1 98 ? -13.047 -32.344 -10.172 1 97.44 98 THR A CA 1
ATOM 714 C C . THR A 1 98 ? -11.852 -32.062 -9.273 1 97.44 98 THR A C 1
ATOM 716 O O . THR A 1 98 ? -10.812 -31.578 -9.742 1 97.44 98 THR A O 1
ATOM 719 N N . GLY A 1 99 ? -12.023 -32.312 -7.961 1 97.5 99 GLY A N 1
ATOM 720 C CA . GLY A 1 99 ? -10.922 -32.156 -7.035 1 97.5 99 GLY A CA 1
ATOM 721 C C . GLY A 1 99 ? -9.734 -33.031 -7.355 1 97.5 99 GLY A C 1
ATOM 722 O O . GLY A 1 99 ? -8.594 -32.594 -7.395 1 97.5 99 GLY A O 1
ATOM 723 N N . LYS A 1 100 ? -10.008 -34.281 -7.582 1 97.44 100 LYS A N 1
ATOM 724 C CA . LYS A 1 100 ? -8.961 -35.25 -7.953 1 97.44 100 LYS A CA 1
ATOM 725 C C . LYS A 1 100 ? -8.289 -34.844 -9.258 1 97.44 100 LYS A C 1
ATOM 727 O O . LYS A 1 100 ? -7.07 -34.938 -9.398 1 97.44 100 LYS A O 1
ATOM 732 N N . ALA A 1 101 ? -9.062 -34.406 -10.164 1 97.75 101 ALA A N 1
ATOM 733 C CA . ALA A 1 101 ? -8.547 -33.969 -11.469 1 97.75 101 ALA A CA 1
ATOM 734 C C . ALA A 1 101 ? -7.555 -32.812 -11.328 1 97.75 101 ALA A C 1
ATOM 736 O O . ALA A 1 101 ? -6.461 -32.875 -11.891 1 97.75 101 ALA A O 1
ATOM 737 N N . MET A 1 102 ? -7.961 -31.812 -10.594 1 96.69 102 MET A N 1
ATOM 738 C CA . MET A 1 102 ? -7.094 -30.641 -10.438 1 96.69 102 MET A CA 1
ATOM 739 C C . MET A 1 102 ? -5.766 -31.031 -9.805 1 96.69 102 MET A C 1
ATOM 741 O O . MET A 1 102 ? -4.711 -30.531 -10.188 1 96.69 102 MET A O 1
ATOM 745 N N . ILE A 1 103 ? -5.816 -31.922 -8.781 1 97.69 103 ILE A N 1
ATOM 746 C CA . ILE A 1 103 ? -4.609 -32.406 -8.117 1 97.69 103 ILE A CA 1
ATOM 747 C C . ILE A 1 103 ? -3.715 -33.125 -9.125 1 97.69 103 ILE A C 1
ATOM 749 O O . ILE A 1 103 ? -2.5 -32.906 -9.148 1 97.69 103 ILE A O 1
ATOM 753 N N . ASP A 1 104 ? -4.328 -33.906 -9.969 1 98.12 104 ASP A N 1
ATOM 754 C CA . ASP A 1 104 ? -3.59 -34.656 -10.984 1 98.12 104 ASP A CA 1
ATOM 755 C C . ASP A 1 104 ? -2.908 -33.719 -11.977 1 98.12 104 ASP A C 1
ATOM 757 O O . ASP A 1 104 ? -1.781 -33.969 -12.406 1 98.12 104 ASP A O 1
ATOM 761 N N . TYR A 1 105 ? -3.643 -32.625 -12.375 1 98.62 105 TYR A N 1
ATOM 762 C CA . TYR A 1 105 ? -3.057 -31.656 -13.273 1 98.62 105 TYR A CA 1
ATOM 763 C C . TYR A 1 105 ? -1.776 -31.062 -12.695 1 98.62 105 TYR A C 1
ATOM 765 O O . TYR A 1 105 ? -0.754 -30.984 -13.375 1 98.62 105 TYR A O 1
ATOM 773 N N . ILE A 1 106 ? -1.821 -30.703 -11.391 1 98.44 106 ILE A N 1
ATOM 774 C CA . ILE A 1 106 ? -0.709 -30.047 -10.719 1 98.44 106 ILE A CA 1
ATOM 775 C C . ILE A 1 106 ? 0.446 -31.016 -10.547 1 98.44 106 ILE A C 1
ATOM 777 O O . ILE A 1 106 ? 1.587 -30.719 -10.906 1 98.44 106 ILE A O 1
ATOM 781 N N . THR A 1 107 ? 0.193 -32.219 -10.016 1 98.31 107 THR A N 1
ATOM 782 C CA . THR A 1 107 ? 1.246 -33.188 -9.695 1 98.31 107 THR A CA 1
ATOM 783 C C . THR A 1 107 ? 1.939 -33.656 -10.969 1 98.31 107 THR A C 1
ATOM 785 O O . THR A 1 107 ? 3.162 -33.812 -10.992 1 98.31 107 THR A O 1
ATOM 788 N N . THR A 1 108 ? 1.162 -33.875 -12.016 1 98.69 108 THR A N 1
ATOM 789 C CA . THR A 1 108 ? 1.768 -34.281 -13.289 1 98.69 108 THR A CA 1
ATOM 790 C C . THR A 1 108 ? 2.646 -33.156 -13.836 1 98.69 108 THR A C 1
ATOM 792 O O . THR A 1 108 ? 3.746 -33.406 -14.328 1 98.69 108 THR A O 1
ATOM 795 N N . GLY A 1 109 ? 2.109 -31.922 -13.797 1 98.69 109 GLY A N 1
ATOM 796 C CA . GLY A 1 109 ? 2.914 -30.797 -14.219 1 98.69 109 GLY A CA 1
ATOM 797 C C . GLY A 1 109 ? 4.238 -30.703 -13.484 1 98.69 109 GLY A C 1
ATOM 798 O O . GLY A 1 109 ? 5.281 -30.469 -14.102 1 98.69 109 GLY A O 1
ATOM 799 N N . VAL A 1 110 ? 4.188 -30.859 -12.18 1 98.69 110 VAL A N 1
ATOM 800 C CA . VAL A 1 110 ? 5.383 -30.812 -11.344 1 98.69 110 VAL A CA 1
ATOM 801 C C . VAL A 1 110 ? 6.359 -31.922 -11.773 1 98.69 110 VAL A C 1
ATOM 803 O O . VAL A 1 110 ? 7.555 -31.656 -11.938 1 98.69 110 VAL A O 1
ATOM 806 N N . ASP A 1 111 ? 5.879 -33.125 -11.961 1 98.69 111 ASP A N 1
ATOM 807 C CA . ASP A 1 111 ? 6.723 -34.25 -12.352 1 98.69 111 ASP A CA 1
ATOM 808 C C . ASP A 1 111 ? 7.375 -34 -13.711 1 98.69 111 ASP A C 1
ATOM 810 O O . ASP A 1 111 ? 8.562 -34.281 -13.898 1 98.69 111 ASP A O 1
ATOM 814 N N . LEU A 1 112 ? 6.582 -33.531 -14.68 1 98.69 112 LEU A N 1
ATOM 815 C CA . LEU A 1 112 ? 7.113 -33.219 -16 1 98.69 112 LEU A CA 1
ATOM 816 C C . LEU A 1 112 ? 8.227 -32.188 -15.922 1 98.69 112 LEU A C 1
ATOM 818 O O . LEU A 1 112 ? 9.227 -32.281 -16.625 1 98.69 112 LEU A O 1
ATOM 822 N N . ALA A 1 113 ? 8.008 -31.188 -15.102 1 98.56 113 ALA A N 1
ATOM 823 C CA . ALA A 1 113 ? 9.008 -30.141 -14.938 1 98.56 113 ALA A CA 1
ATOM 824 C C . ALA A 1 113 ? 10.266 -30.688 -14.258 1 98.56 113 ALA A C 1
ATOM 826 O O . ALA A 1 113 ? 11.383 -30.375 -14.672 1 98.56 113 ALA A O 1
ATOM 827 N N . MET A 1 114 ? 10.07 -31.5 -13.242 1 98.25 114 MET A N 1
ATOM 828 C CA . MET A 1 114 ? 11.188 -32.125 -12.531 1 98.25 114 MET A CA 1
ATOM 829 C C . MET A 1 114 ? 12.008 -33 -13.469 1 98.25 114 MET A C 1
ATOM 831 O O . MET A 1 114 ? 13.227 -33.094 -13.328 1 98.25 114 MET A O 1
ATOM 835 N N . ASP A 1 115 ? 11.336 -33.594 -14.414 1 97.81 115 ASP A N 1
ATOM 836 C CA . ASP A 1 115 ? 11.977 -34.469 -15.375 1 97.81 115 ASP A CA 1
ATOM 837 C C . ASP A 1 115 ? 12.578 -33.688 -16.531 1 97.81 115 ASP A C 1
ATOM 839 O O . ASP A 1 115 ? 13.203 -34.281 -17.438 1 97.81 115 ASP A O 1
ATOM 843 N N . GLY A 1 116 ? 12.344 -32.438 -16.547 1 97 116 GLY A N 1
ATOM 844 C CA . GLY A 1 116 ? 12.891 -31.594 -17.594 1 97 116 GLY A CA 1
ATOM 845 C C . GLY A 1 116 ? 12.125 -31.688 -18.906 1 97 116 GLY A C 1
ATOM 846 O O . GLY A 1 116 ? 12.602 -31.234 -19.938 1 97 116 GLY A O 1
ATOM 847 N N . LYS A 1 117 ? 10.984 -32.312 -18.859 1 98.12 117 LYS A N 1
ATOM 848 C CA . LYS A 1 117 ? 10.18 -32.5 -20.062 1 98.12 117 LYS A CA 1
ATOM 849 C C . LYS A 1 117 ? 9.422 -31.203 -20.406 1 98.12 117 LYS A C 1
ATOM 851 O O . LYS A 1 117 ? 9.008 -31.016 -21.547 1 98.12 117 LYS A O 1
ATOM 856 N N . ILE A 1 118 ? 9.156 -30.406 -19.438 1 98.44 118 ILE A N 1
ATOM 857 C CA . ILE A 1 118 ? 8.695 -29.031 -19.609 1 98.44 118 ILE A CA 1
ATOM 858 C C . ILE A 1 118 ? 9.57 -28.094 -18.766 1 98.44 118 ILE A C 1
ATOM 860 O O . ILE A 1 118 ? 10.258 -28.531 -17.844 1 98.44 118 ILE A O 1
ATOM 864 N N . GLN A 1 119 ? 9.547 -26.828 -19.094 1 98.44 119 GLN A N 1
ATOM 865 C CA . GLN A 1 119 ? 10.508 -25.922 -18.469 1 98.44 119 GLN A CA 1
ATOM 866 C C . GLN A 1 119 ? 9.867 -25.141 -17.328 1 98.44 119 GLN A C 1
ATOM 868 O O . GLN A 1 119 ? 10.57 -24.594 -16.484 1 98.44 119 GLN A O 1
ATOM 873 N N . ALA A 1 120 ? 8.555 -25.047 -17.297 1 98.75 120 ALA A N 1
ATOM 874 C CA . ALA A 1 120 ? 7.84 -24.328 -16.25 1 98.75 120 ALA A CA 1
ATOM 875 C C . ALA A 1 120 ? 6.367 -24.734 -16.203 1 98.75 120 ALA A C 1
ATOM 877 O O . ALA A 1 120 ? 5.859 -25.344 -17.141 1 98.75 120 ALA A O 1
ATOM 878 N N . ILE A 1 121 ? 5.75 -24.406 -15.094 1 98.81 121 ILE A N 1
ATOM 879 C CA . ILE A 1 121 ? 4.301 -24.547 -15.031 1 98.81 121 ILE A CA 1
ATOM 880 C C . ILE A 1 121 ? 3.66 -23.203 -14.711 1 98.81 121 ILE A C 1
ATOM 882 O O . ILE A 1 121 ? 4.207 -22.422 -13.922 1 98.81 121 ILE A O 1
ATOM 886 N N . ALA A 1 122 ? 2.607 -22.875 -15.352 1 98.81 122 ALA A N 1
ATOM 887 C CA . ALA A 1 122 ? 1.688 -21.781 -15.047 1 98.81 122 ALA A CA 1
ATOM 888 C C . ALA A 1 122 ? 0.336 -22.312 -14.586 1 98.81 122 ALA A C 1
ATOM 890 O O . ALA A 1 122 ? -0.355 -23 -15.344 1 98.81 122 ALA A O 1
ATOM 891 N N . THR A 1 123 ? -0.06 -21.969 -13.398 1 98.69 123 THR A N 1
ATOM 892 C CA . THR A 1 123 ? -1.195 -22.672 -12.805 1 98.69 123 THR A CA 1
ATOM 893 C C . THR A 1 123 ? -2.443 -21.781 -12.828 1 98.69 123 THR A C 1
ATOM 895 O O . THR A 1 123 ? -2.371 -20.594 -12.555 1 98.69 123 THR A O 1
ATOM 898 N N . CYS A 1 124 ? -3.564 -22.359 -13.18 1 98.5 124 CYS A N 1
ATOM 899 C CA . CYS A 1 124 ? -4.875 -21.734 -13.031 1 98.5 124 CYS A CA 1
ATOM 900 C C . CYS A 1 124 ? -5.438 -21.969 -11.641 1 98.5 124 CYS A C 1
ATOM 902 O O . CYS A 1 124 ? -4.906 -22.797 -10.883 1 98.5 124 CYS A O 1
ATOM 904 N N . PRO A 1 125 ? -6.457 -21.266 -11.281 1 97.5 125 PRO A N 1
ATOM 905 C CA . PRO A 1 125 ? -6.941 -21.281 -9.898 1 97.5 125 PRO A CA 1
ATOM 906 C C . PRO A 1 125 ? -7.551 -22.625 -9.508 1 97.5 125 PRO A C 1
ATOM 908 O O . PRO A 1 125 ? -8.195 -23.281 -10.328 1 97.5 125 PRO A O 1
ATOM 911 N N . ILE A 1 126 ? -7.328 -22.953 -8.328 1 96.69 126 ILE A N 1
ATOM 912 C CA . ILE A 1 126 ? -7.957 -24.109 -7.688 1 96.69 126 ILE A CA 1
ATOM 913 C C . ILE A 1 126 ? -8.68 -23.656 -6.422 1 96.69 126 ILE A C 1
ATOM 915 O O . ILE A 1 126 ? -8.633 -22.484 -6.051 1 96.69 126 ILE A O 1
ATOM 919 N N . THR A 1 127 ? -9.422 -24.531 -5.801 1 94 127 THR A N 1
ATOM 920 C CA . THR A 1 127 ? -10.133 -24.172 -4.578 1 94 127 THR A CA 1
ATOM 921 C C . THR A 1 127 ? -9.875 -25.203 -3.48 1 94 127 THR A C 1
ATOM 923 O O . THR A 1 127 ? -9.773 -26.391 -3.754 1 94 127 THR A O 1
ATOM 926 N N . LYS A 1 128 ? -9.766 -24.703 -2.291 1 89.88 128 LYS A N 1
ATOM 927 C CA . LYS A 1 128 ? -9.562 -25.547 -1.115 1 89.88 128 LYS A CA 1
ATOM 928 C C . LYS A 1 128 ? -10.703 -26.531 -0.948 1 89.88 128 LYS A C 1
ATOM 930 O O . LYS A 1 128 ? -10.492 -27.672 -0.525 1 89.88 128 LYS A O 1
ATOM 935 N N . THR A 1 129 ? -11.852 -26.078 -1.249 1 92.38 129 THR A N 1
ATOM 936 C CA . THR A 1 129 ? -13.047 -26.906 -1.111 1 92.38 129 THR A CA 1
ATOM 937 C C . THR A 1 129 ? -12.93 -28.172 -1.958 1 92.38 129 THR A C 1
ATOM 939 O O . THR A 1 129 ? -13.172 -29.281 -1.471 1 92.38 129 THR A O 1
ATOM 942 N N . ALA A 1 130 ? -12.594 -28.031 -3.199 1 94.19 130 ALA A N 1
ATOM 943 C CA . ALA A 1 130 ? -12.461 -29.172 -4.105 1 94.19 130 ALA A CA 1
ATOM 944 C C . ALA A 1 130 ? -11.344 -30.109 -3.645 1 94.19 130 ALA A C 1
ATOM 946 O O . ALA A 1 130 ? -11.477 -31.328 -3.738 1 94.19 130 ALA A O 1
ATOM 947 N N . MET A 1 131 ? -10.273 -29.516 -3.205 1 94.56 131 MET A N 1
ATOM 948 C CA . MET A 1 131 ? -9.156 -30.312 -2.699 1 94.56 131 MET A CA 1
ATOM 949 C C . MET A 1 131 ? -9.594 -31.172 -1.521 1 94.56 131 MET A C 1
ATOM 951 O O . MET A 1 131 ? -9.258 -32.375 -1.455 1 94.56 131 MET A O 1
ATOM 955 N N . LYS A 1 132 ? -10.336 -30.562 -0.627 1 93.94 132 LYS A N 1
ATOM 956 C CA . LYS A 1 132 ? -10.859 -31.281 0.532 1 93.94 132 LYS A CA 1
ATOM 957 C C . LYS A 1 132 ? -11.797 -32.406 0.106 1 93.94 132 LYS A C 1
ATOM 959 O O . LYS A 1 132 ? -11.727 -33.531 0.641 1 93.94 132 LYS A O 1
ATOM 964 N N . LEU A 1 133 ? -12.656 -32.125 -0.781 1 95 133 LEU A N 1
ATOM 965 C CA . LEU A 1 133 ? -13.602 -33.125 -1.28 1 95 133 LEU A CA 1
ATOM 966 C C . LEU A 1 133 ? -12.867 -34.344 -1.861 1 95 133 LEU A C 1
ATOM 968 O O . LEU A 1 133 ? -13.352 -35.469 -1.774 1 95 133 LEU A O 1
ATOM 972 N N . ALA A 1 134 ? -11.703 -34.062 -2.455 1 96.12 134 ALA A N 1
ATOM 973 C CA . ALA A 1 134 ? -10.906 -35.094 -3.086 1 96.12 134 ALA A CA 1
ATOM 974 C C . ALA A 1 134 ? -10.07 -35.844 -2.053 1 96.12 134 ALA A C 1
ATOM 976 O O . ALA A 1 134 ? -9.367 -36.812 -2.389 1 96.12 134 ALA A O 1
ATOM 977 N N . GLY A 1 135 ? -10.039 -35.375 -0.803 1 94.94 135 GLY A N 1
ATOM 978 C CA . GLY A 1 135 ? -9.305 -36.031 0.264 1 94.94 135 GLY A CA 1
ATOM 979 C C . GLY A 1 135 ? -7.859 -35.594 0.365 1 94.94 135 GLY A C 1
ATOM 980 O O . GLY A 1 135 ? -7.035 -36.281 0.96 1 94.94 135 GLY A O 1
ATOM 981 N N . SER A 1 136 ? -7.582 -34.5 -0.241 1 94.31 136 SER A N 1
ATOM 982 C CA . SER A 1 136 ? -6.211 -34 -0.205 1 94.31 136 SER A CA 1
ATOM 983 C C . SER A 1 136 ? -5.832 -33.531 1.189 1 94.31 136 SER A C 1
ATOM 985 O O . SER A 1 136 ? -6.652 -32.906 1.882 1 94.31 136 SER A O 1
ATOM 987 N N . LYS A 1 137 ? -4.562 -33.75 1.619 1 93.06 137 LYS A N 1
ATOM 988 C CA . LYS A 1 137 ? -4.047 -33.219 2.875 1 93.06 137 LYS A CA 1
ATOM 989 C C . LYS A 1 137 ? -3.602 -31.75 2.709 1 93.06 137 LYS A C 1
ATOM 991 O O . LYS A 1 137 ? -3.34 -31.062 3.695 1 93.06 137 LYS A O 1
ATOM 996 N N . PHE A 1 138 ? -3.459 -31.344 1.502 1 92.25 138 PHE A N 1
ATOM 997 C CA . PHE A 1 138 ? -3.025 -29.984 1.213 1 92.25 138 PHE A CA 1
ATOM 998 C C . PHE A 1 138 ? -4.215 -29.094 0.846 1 92.25 138 PHE A C 1
ATOM 1000 O O . PHE A 1 138 ? -5.242 -29.594 0.382 1 92.25 138 PHE A O 1
ATOM 1007 N N . HIS A 1 139 ? -4.02 -27.766 1.036 1 87.69 139 HIS A N 1
ATOM 1008 C CA . HIS A 1 139 ? -5.129 -26.844 0.826 1 87.69 139 HIS A CA 1
ATOM 1009 C C . HIS A 1 139 ? -4.863 -25.922 -0.364 1 87.69 139 HIS A C 1
ATOM 1011 O O . HIS A 1 139 ? -5.727 -25.141 -0.748 1 87.69 139 HIS A O 1
ATOM 1017 N N . GLY A 1 140 ? -3.699 -26.078 -0.956 1 90.94 140 GLY A N 1
ATOM 1018 C CA . GLY A 1 140 ? -3.367 -25.188 -2.059 1 90.94 140 GLY A CA 1
ATOM 1019 C C . GLY A 1 140 ? -2.184 -25.672 -2.877 1 90.94 140 GLY A C 1
ATOM 1020 O O . GLY A 1 140 ? -1.673 -26.766 -2.65 1 90.94 140 GLY A O 1
ATOM 1021 N N . HIS A 1 141 ? -1.84 -24.844 -3.898 1 94.12 141 HIS A N 1
ATOM 1022 C CA . HIS A 1 141 ? -0.765 -25.172 -4.824 1 94.12 141 HIS A CA 1
ATOM 1023 C C . HIS A 1 141 ? 0.566 -25.328 -4.098 1 94.12 141 HIS A C 1
ATOM 1025 O O . HIS A 1 141 ? 1.249 -26.344 -4.242 1 94.12 141 HIS A O 1
ATOM 1031 N N . THR A 1 142 ? 0.856 -24.312 -3.305 1 93.5 142 THR A N 1
ATOM 1032 C CA . THR A 1 142 ? 2.217 -24.109 -2.82 1 93.5 142 THR A CA 1
ATOM 1033 C C . THR A 1 142 ? 2.65 -25.266 -1.927 1 93.5 142 THR A C 1
ATOM 1035 O O . THR A 1 142 ? 3.701 -25.875 -2.152 1 93.5 142 THR A O 1
ATOM 1038 N N . GLU A 1 143 ? 1.813 -25.625 -1.012 1 93.5 143 GLU A N 1
ATOM 1039 C CA . GLU A 1 143 ? 2.166 -26.719 -0.108 1 93.5 143 GLU A CA 1
ATOM 1040 C C . GLU A 1 143 ? 2.254 -28.047 -0.854 1 93.5 143 GLU A C 1
ATOM 1042 O O . GLU A 1 143 ? 3.135 -28.859 -0.579 1 93.5 143 GLU A O 1
ATOM 1047 N N . LEU A 1 144 ? 1.336 -28.25 -1.765 1 96.5 144 LEU A N 1
ATOM 1048 C CA . LEU A 1 144 ? 1.323 -29.469 -2.57 1 96.5 144 LEU A CA 1
ATOM 1049 C C . LEU A 1 144 ? 2.604 -29.594 -3.391 1 96.5 144 LEU A C 1
ATOM 1051 O O . LEU A 1 144 ? 3.26 -30.641 -3.373 1 96.5 144 LEU A O 1
ATOM 1055 N N . ILE A 1 145 ? 2.984 -28.531 -4.051 1 98.06 145 ILE A N 1
ATOM 1056 C CA . ILE A 1 145 ? 4.152 -28.531 -4.93 1 98.06 145 ILE A CA 1
ATOM 1057 C C . ILE A 1 145 ? 5.422 -28.656 -4.094 1 98.06 145 ILE A C 1
ATOM 1059 O O . ILE A 1 145 ? 6.336 -29.406 -4.453 1 98.06 145 ILE A O 1
ATOM 1063 N N . ALA A 1 146 ? 5.508 -27.922 -2.959 1 97.44 146 ALA A N 1
ATOM 1064 C CA . ALA A 1 146 ? 6.672 -27.984 -2.08 1 97.44 146 ALA A CA 1
ATOM 1065 C C . ALA A 1 146 ? 6.891 -29.406 -1.557 1 97.44 146 ALA A C 1
ATOM 1067 O O . ALA A 1 146 ? 8.016 -29.891 -1.528 1 97.44 146 ALA A O 1
ATOM 1068 N N . ASP A 1 147 ? 5.824 -29.984 -1.144 1 97.12 147 ASP A N 1
ATOM 1069 C CA . ASP A 1 147 ? 5.898 -31.359 -0.643 1 97.12 147 ASP A CA 1
ATOM 1070 C C . ASP A 1 147 ? 6.359 -32.312 -1.735 1 97.12 147 ASP A C 1
ATOM 1072 O O . ASP A 1 147 ? 7.266 -33.125 -1.519 1 97.12 147 ASP A O 1
ATOM 1076 N N . ARG A 1 148 ? 5.781 -32.219 -2.893 1 97.19 148 ARG A N 1
ATOM 1077 C CA . ARG A 1 148 ? 6.062 -33.125 -3.994 1 97.19 148 ARG A CA 1
ATOM 1078 C C . ARG A 1 148 ? 7.5 -33 -4.477 1 97.19 148 ARG A C 1
ATOM 1080 O O . ARG A 1 148 ? 8.109 -33.969 -4.938 1 97.19 148 ARG A O 1
ATOM 1087 N N . THR A 1 149 ? 8.047 -31.828 -4.363 1 98 149 THR A N 1
ATOM 1088 C CA . THR A 1 149 ? 9.406 -31.578 -4.812 1 98 149 THR A CA 1
ATOM 1089 C C . THR A 1 149 ? 10.391 -31.672 -3.645 1 98 149 THR A C 1
ATOM 1091 O O . THR A 1 149 ? 11.578 -31.391 -3.799 1 98 149 THR A O 1
ATOM 1094 N N . HIS A 1 150 ? 9.898 -31.969 -2.441 1 97.31 150 HIS A N 1
ATOM 1095 C CA . HIS A 1 150 ? 10.695 -32.062 -1.228 1 97.31 150 HIS A CA 1
ATOM 1096 C C . HIS A 1 150 ? 11.453 -30.781 -0.948 1 97.31 150 HIS A C 1
ATOM 1098 O O . HIS A 1 150 ? 12.648 -30.812 -0.618 1 97.31 150 HIS A O 1
ATOM 1104 N N . THR A 1 151 ? 10.805 -29.719 -1.197 1 96.75 151 THR A N 1
ATOM 1105 C CA . THR A 1 151 ? 11.391 -28.391 -0.971 1 96.75 151 THR A CA 1
ATOM 1106 C C . THR A 1 151 ? 11.133 -27.938 0.46 1 96.75 151 THR A C 1
ATOM 1108 O O . THR A 1 151 ? 9.984 -27.812 0.885 1 96.75 151 THR A O 1
ATOM 1111 N N . PRO A 1 152 ? 12.148 -27.609 1.174 1 94.38 152 PRO A N 1
ATOM 1112 C CA . PRO A 1 152 ? 11.969 -27.297 2.594 1 94.38 152 PRO A CA 1
ATOM 1113 C C . PRO A 1 152 ? 11.445 -25.875 2.824 1 94.38 152 PRO A C 1
ATOM 1115 O O . PRO A 1 152 ? 10.789 -25.609 3.834 1 94.38 152 PRO A O 1
ATOM 1118 N N . ARG A 1 153 ? 11.82 -24.969 1.915 1 94.81 153 ARG A N 1
ATOM 1119 C CA . ARG A 1 153 ? 11.445 -23.578 2.131 1 94.81 153 ARG A CA 1
ATOM 1120 C C . ARG A 1 153 ? 11.016 -22.922 0.823 1 94.81 153 ARG A C 1
ATOM 1122 O O . ARG A 1 153 ? 11.703 -23.047 -0.193 1 94.81 153 ARG A O 1
ATOM 1129 N N . VAL A 1 154 ? 9.875 -22.297 0.895 1 96.81 154 VAL A N 1
ATOM 1130 C CA . VAL A 1 154 ? 9.375 -21.547 -0.255 1 96.81 154 VAL A CA 1
ATOM 1131 C C . VAL A 1 154 ? 9 -20.125 0.175 1 96.81 154 VAL A C 1
ATOM 1133 O O . VAL A 1 154 ? 8.797 -19.875 1.362 1 96.81 154 VAL A O 1
ATOM 1136 N N . ALA A 1 155 ? 9.031 -19.219 -0.687 1 97.81 155 ALA A N 1
ATOM 1137 C CA . ALA A 1 155 ? 8.539 -17.859 -0.489 1 97.81 155 ALA A CA 1
ATOM 1138 C C . ALA A 1 155 ? 7.664 -17.422 -1.658 1 97.81 155 ALA A C 1
ATOM 1140 O O . ALA A 1 155 ? 7.867 -17.859 -2.793 1 97.81 155 ALA A O 1
ATOM 1141 N N . MET A 1 156 ? 6.691 -16.641 -1.364 1 97.81 156 MET A N 1
ATOM 1142 C CA . MET A 1 156 ? 5.793 -16.125 -2.389 1 97.81 156 MET A CA 1
ATOM 1143 C C . MET A 1 156 ? 6.285 -14.773 -2.908 1 97.81 156 MET A C 1
ATOM 1145 O O . MET A 1 156 ? 6.492 -13.836 -2.131 1 97.81 156 MET A O 1
ATOM 1149 N N . MET A 1 157 ? 6.48 -14.68 -4.172 1 98.62 157 MET A N 1
ATOM 1150 C CA . MET A 1 157 ? 6.781 -13.406 -4.828 1 98.62 157 MET A CA 1
ATOM 1151 C C . MET A 1 157 ? 5.633 -12.977 -5.73 1 98.62 157 MET A C 1
ATOM 1153 O O . MET A 1 157 ? 5.117 -13.773 -6.512 1 98.62 157 MET A O 1
ATOM 1157 N N . MET A 1 158 ? 5.164 -11.812 -5.52 1 98.62 158 MET A N 1
ATOM 1158 C CA . MET A 1 158 ? 4.355 -11.141 -6.539 1 98.62 158 MET A CA 1
ATOM 1159 C C . MET A 1 158 ? 5.23 -10.289 -7.453 1 98.62 158 MET A C 1
ATOM 1161 O O . MET A 1 158 ? 5.984 -9.438 -6.977 1 98.62 158 MET A O 1
ATOM 1165 N N . ALA A 1 159 ? 5.113 -10.562 -8.727 1 98.31 159 ALA A N 1
ATOM 1166 C CA . ALA A 1 159 ? 6.066 -9.922 -9.641 1 98.31 159 ALA A CA 1
ATOM 1167 C C . ALA A 1 159 ? 5.348 -9.242 -10.797 1 98.31 159 ALA A C 1
ATOM 1169 O O . ALA A 1 159 ? 4.43 -9.82 -11.391 1 98.31 159 ALA A O 1
ATOM 1170 N N . GLY A 1 160 ? 5.668 -8.023 -11.062 1 96.5 160 GLY A N 1
ATOM 1171 C CA . GLY A 1 160 ? 5.344 -7.254 -12.25 1 96.5 160 GLY A CA 1
ATOM 1172 C C . GLY A 1 160 ? 6.531 -6.484 -12.805 1 96.5 160 GLY A C 1
ATOM 1173 O O . GLY A 1 160 ? 7.66 -6.656 -12.344 1 96.5 160 GLY A O 1
ATOM 1174 N N . ASP A 1 161 ? 6.344 -5.734 -13.836 1 95.06 161 ASP A N 1
ATOM 1175 C CA . ASP A 1 161 ? 7.438 -5.039 -14.508 1 95.06 161 ASP A CA 1
ATOM 1176 C C . ASP A 1 161 ? 7.98 -3.904 -13.641 1 95.06 161 ASP A C 1
ATOM 1178 O O . ASP A 1 161 ? 9.156 -3.547 -13.742 1 95.06 161 ASP A O 1
ATOM 1182 N N . ARG A 1 162 ? 7.145 -3.34 -12.695 1 96.69 162 ARG A N 1
ATOM 1183 C CA . ARG A 1 162 ? 7.551 -2.146 -11.961 1 96.69 162 ARG A CA 1
ATOM 1184 C C . ARG A 1 162 ? 7.852 -2.479 -10.5 1 96.69 162 ARG A C 1
ATOM 1186 O O . ARG A 1 162 ? 8.578 -1.743 -9.828 1 96.69 162 ARG A O 1
ATOM 1193 N N . LEU A 1 163 ? 7.273 -3.561 -10.047 1 98.31 163 LEU A N 1
ATOM 1194 C CA . LEU A 1 163 ? 7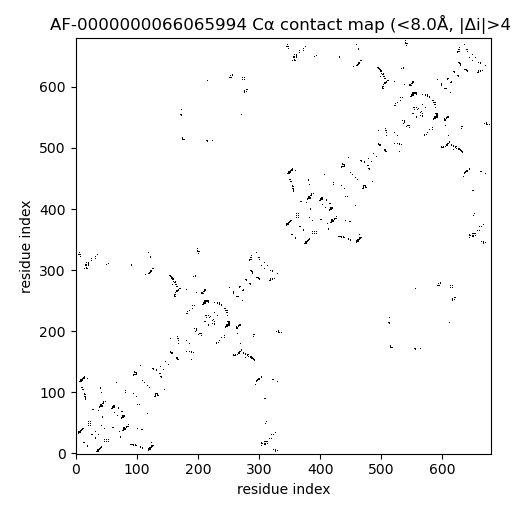.391 -3.871 -8.625 1 98.31 163 LEU A CA 1
ATOM 1195 C C . LEU A 1 163 ? 7.383 -5.379 -8.391 1 98.31 163 LEU A C 1
ATOM 1197 O O . LEU A 1 163 ? 6.578 -6.098 -8.992 1 98.31 163 LEU A O 1
ATOM 1201 N N . ARG A 1 164 ? 8.32 -5.879 -7.637 1 98.75 164 ARG A N 1
ATOM 1202 C CA . ARG A 1 164 ? 8.352 -7.242 -7.121 1 98.75 164 ARG A CA 1
ATOM 1203 C C . ARG A 1 164 ? 8.391 -7.25 -5.598 1 98.75 164 ARG A C 1
ATOM 1205 O O . ARG A 1 164 ? 9.227 -6.578 -4.988 1 98.75 164 ARG A O 1
ATOM 1212 N N . VAL A 1 165 ? 7.484 -7.961 -5 1 98.88 165 VAL A N 1
ATOM 1213 C CA . VAL A 1 165 ? 7.469 -8.062 -3.545 1 98.88 165 VAL A CA 1
ATOM 1214 C C . VAL A 1 165 ? 7.535 -9.523 -3.127 1 98.88 165 VAL A C 1
ATOM 1216 O O . VAL A 1 165 ? 6.941 -10.391 -3.773 1 98.88 165 VAL A O 1
ATOM 1219 N N . VAL A 1 166 ? 8.258 -9.828 -2.092 1 98.94 166 VAL A N 1
ATOM 1220 C CA . VAL A 1 166 ? 8.383 -11.164 -1.521 1 98.94 166 VAL A CA 1
ATOM 1221 C C . VAL A 1 166 ? 7.953 -11.141 -0.054 1 98.94 166 VAL A C 1
ATOM 1223 O O . VAL A 1 166 ? 8.359 -10.258 0.702 1 98.94 166 VAL A O 1
ATOM 1226 N N . LEU A 1 167 ? 7.215 -12.07 0.375 1 98.75 167 LEU A N 1
ATOM 1227 C CA . LEU A 1 167 ? 6.566 -12.023 1.682 1 98.75 167 LEU A CA 1
ATOM 1228 C C . LEU A 1 167 ? 7.238 -12.984 2.656 1 98.75 167 LEU A C 1
ATOM 1230 O O . LEU A 1 167 ? 7.41 -14.164 2.352 1 98.75 167 LEU A O 1
ATOM 1234 N N . VAL A 1 168 ? 7.531 -12.492 3.826 1 98.75 168 VAL A N 1
ATOM 1235 C CA . VAL A 1 168 ? 8.062 -13.336 4.895 1 98.75 168 VAL A CA 1
ATOM 1236 C C . VAL A 1 168 ? 6.934 -14.148 5.527 1 98.75 168 VAL A C 1
ATOM 1238 O O . VAL A 1 168 ? 7.109 -15.328 5.836 1 98.75 168 VAL A O 1
ATOM 1241 N N . THR A 1 169 ? 5.824 -13.43 5.77 1 97.88 169 THR A N 1
ATOM 1242 C CA . THR A 1 169 ? 4.59 -14.094 6.164 1 97.88 169 THR A CA 1
ATOM 1243 C C . THR A 1 169 ? 3.488 -13.844 5.137 1 97.88 169 THR A C 1
ATOM 1245 O O . THR A 1 169 ? 3.465 -12.797 4.488 1 97.88 169 THR A O 1
ATOM 1248 N N . ILE A 1 170 ? 2.58 -14.742 5 1 95.25 170 ILE A N 1
ATOM 1249 C CA . ILE A 1 170 ? 1.584 -14.641 3.938 1 95.25 170 ILE A CA 1
ATOM 1250 C C . ILE A 1 170 ? 0.193 -14.492 4.547 1 95.25 170 ILE A C 1
ATOM 1252 O O . ILE A 1 170 ? -0.116 -13.461 5.16 1 95.25 170 ILE A O 1
ATOM 1256 N N . HIS A 1 171 ? -0.648 -15.555 4.457 1 94.69 171 HIS A N 1
ATOM 1257 C CA . HIS A 1 171 ? -2.049 -15.453 4.848 1 94.69 171 HIS A CA 1
ATOM 1258 C C . HIS A 1 171 ? -2.234 -15.797 6.324 1 94.69 171 HIS A C 1
ATOM 1260 O O . HIS A 1 171 ? -2.896 -16.781 6.664 1 94.69 171 HIS A O 1
ATOM 1266 N N . ILE A 1 172 ? -1.777 -14.945 7.234 1 96.62 172 ILE A N 1
ATOM 1267 C CA . ILE A 1 172 ? -1.994 -15.133 8.664 1 96.62 172 ILE A CA 1
ATOM 1268 C C . ILE A 1 172 ? -2.658 -13.891 9.25 1 96.62 172 ILE A C 1
ATOM 1270 O O . ILE A 1 172 ? -2.557 -12.805 8.688 1 96.62 172 ILE A O 1
ATOM 1274 N N . PRO A 1 173 ? -3.346 -14.102 10.398 1 97.69 173 PRO A N 1
ATOM 1275 C CA . PRO A 1 173 ? -3.92 -12.922 11.055 1 97.69 173 PRO A CA 1
ATOM 1276 C C . PRO A 1 173 ? -2.873 -11.859 11.383 1 97.69 173 PRO A C 1
ATOM 1278 O O . PRO A 1 173 ? -1.757 -12.195 11.789 1 97.69 173 PRO A O 1
ATOM 1281 N N . LEU A 1 174 ? -3.215 -10.602 11.242 1 98.31 174 LEU A N 1
ATOM 1282 C CA . LEU A 1 174 ? -2.285 -9.5 11.492 1 98.31 174 LEU A CA 1
ATOM 1283 C C . LEU A 1 174 ? -1.695 -9.602 12.891 1 98.31 174 LEU A C 1
ATOM 1285 O O . LEU A 1 174 ? -0.51 -9.328 13.094 1 98.31 174 LEU A O 1
ATOM 1289 N N . CYS A 1 175 ? -2.496 -10.008 13.883 1 97.38 175 CYS A N 1
ATOM 1290 C CA . CYS A 1 175 ? -2.086 -10.031 15.281 1 97.38 175 CYS A CA 1
ATOM 1291 C C . CYS A 1 175 ? -1.009 -11.086 15.516 1 97.38 175 CYS A C 1
ATOM 1293 O O . CYS A 1 175 ? -0.361 -11.102 16.562 1 97.38 175 CYS A O 1
ATOM 1295 N N . GLU A 1 176 ? -0.773 -11.969 14.555 1 97.75 176 GLU A N 1
ATOM 1296 C CA . GLU A 1 176 ? 0.197 -13.047 14.711 1 97.75 176 GLU A CA 1
ATOM 1297 C C . GLU A 1 176 ? 1.516 -12.711 14.023 1 97.75 176 GLU A C 1
ATOM 1299 O O . GLU A 1 176 ? 2.52 -13.398 14.227 1 97.75 176 GLU A O 1
ATOM 1304 N N . VAL A 1 177 ? 1.57 -11.688 13.211 1 98.38 177 VAL A N 1
ATOM 1305 C CA . VAL A 1 177 ? 2.691 -11.383 12.328 1 98.38 177 VAL A CA 1
ATOM 1306 C C . VAL A 1 177 ? 3.957 -11.164 13.156 1 98.38 177 VAL A C 1
ATOM 1308 O O . VAL A 1 177 ? 4.98 -11.812 12.914 1 98.38 177 VAL A O 1
ATOM 1311 N N . SER A 1 178 ? 3.863 -10.266 14.164 1 98 178 SER A N 1
ATOM 1312 C CA . SER A 1 178 ? 5.039 -9.93 14.961 1 98 178 SER A CA 1
ATOM 1313 C C . SER A 1 178 ? 5.641 -11.172 15.609 1 98 178 SER A C 1
ATOM 1315 O O . SER A 1 178 ? 6.863 -11.344 15.602 1 98 178 SER A O 1
ATOM 1317 N N . ALA A 1 179 ? 4.805 -12.039 16.141 1 97.44 179 ALA A N 1
ATOM 1318 C CA . ALA A 1 179 ? 5.25 -13.234 16.859 1 97.44 179 ALA A CA 1
ATOM 1319 C C . ALA A 1 179 ? 5.867 -14.25 15.906 1 97.44 179 ALA A C 1
ATOM 1321 O O . ALA A 1 179 ? 6.719 -15.047 16.312 1 97.44 179 ALA A O 1
ATOM 1322 N N . ARG A 1 180 ? 5.465 -14.258 14.625 1 97.69 180 ARG A N 1
ATOM 1323 C CA . ARG A 1 180 ? 5.922 -15.25 13.656 1 97.69 180 ARG A CA 1
ATOM 1324 C C . ARG A 1 180 ? 7.246 -14.836 13.031 1 97.69 180 ARG A C 1
ATOM 1326 O O . ARG A 1 180 ? 7.973 -15.664 12.484 1 97.69 180 ARG A O 1
ATOM 1333 N N . LEU A 1 181 ? 7.586 -13.578 13.086 1 98.12 181 LEU A N 1
ATOM 1334 C CA . LEU A 1 181 ? 8.805 -13.062 12.461 1 98.12 181 LEU A CA 1
ATOM 1335 C C . LEU A 1 181 ? 10.031 -13.461 13.273 1 98.12 181 LEU A C 1
ATOM 1337 O O . LEU A 1 181 ? 10.008 -13.453 14.5 1 98.12 181 LEU A O 1
ATOM 1341 N N . ASN A 1 182 ? 11.039 -13.867 12.664 1 97.81 182 ASN A N 1
ATOM 1342 C CA . ASN A 1 182 ? 12.344 -14.102 13.258 1 97.81 182 ASN A CA 1
ATOM 1343 C C . ASN A 1 182 ? 13.469 -13.875 12.25 1 97.81 182 ASN A C 1
ATOM 1345 O O . ASN A 1 182 ? 13.227 -13.789 11.047 1 97.81 182 ASN A O 1
ATOM 1349 N N . GLN A 1 183 ? 14.648 -13.758 12.758 1 98.44 183 GLN A N 1
ATOM 1350 C CA . GLN A 1 183 ? 15.805 -13.398 11.945 1 98.44 183 GLN A CA 1
ATOM 1351 C C . GLN A 1 183 ? 16.062 -14.445 10.867 1 98.44 183 GLN A C 1
ATOM 1353 O O . GLN A 1 183 ? 16.344 -14.102 9.719 1 98.44 183 GLN A O 1
ATOM 1358 N N . ALA A 1 184 ? 15.953 -15.664 11.219 1 98.19 184 ALA A N 1
ATOM 1359 C CA . ALA A 1 184 ? 16.266 -16.766 10.312 1 98.19 184 ALA A CA 1
ATOM 1360 C C . ALA A 1 184 ? 15.352 -16.766 9.102 1 98.19 184 ALA A C 1
ATOM 1362 O O . ALA A 1 184 ? 15.805 -16.953 7.969 1 98.19 184 ALA A O 1
ATOM 1363 N N . GLU A 1 185 ? 14.078 -16.578 9.312 1 97.94 185 GLU A N 1
ATOM 1364 C CA . GLU A 1 185 ? 13.102 -16.578 8.219 1 97.94 185 GLU A CA 1
ATOM 1365 C C . GLU A 1 185 ? 13.312 -15.375 7.301 1 97.94 185 GLU A C 1
ATOM 1367 O O . GLU A 1 185 ? 13.188 -15.492 6.082 1 97.94 185 GLU A O 1
ATOM 1372 N N . ILE A 1 186 ? 13.57 -14.227 7.875 1 98.88 186 ILE A N 1
ATOM 1373 C CA . ILE A 1 186 ? 13.812 -13.023 7.082 1 98.88 186 ILE A CA 1
ATOM 1374 C C . ILE A 1 186 ? 15.07 -13.203 6.242 1 98.88 186 ILE A C 1
ATOM 1376 O O . ILE A 1 186 ? 15.07 -12.914 5.043 1 98.88 186 ILE A O 1
ATOM 1380 N N . LEU A 1 187 ? 16.125 -13.711 6.887 1 98.75 187 LEU A N 1
ATOM 1381 C CA . LEU A 1 187 ? 17.375 -13.969 6.168 1 98.75 187 LEU A CA 1
ATOM 1382 C C . LEU A 1 187 ? 17.141 -14.953 5.023 1 98.75 187 LEU A C 1
ATOM 1384 O O . LEU A 1 187 ? 17.625 -14.75 3.914 1 98.75 187 LEU A O 1
ATOM 1388 N N . ALA A 1 188 ? 16.422 -16 5.301 1 98.38 188 ALA A N 1
ATOM 1389 C CA . ALA A 1 188 ? 16.125 -17 4.281 1 98.38 188 ALA A CA 1
ATOM 1390 C C . ALA A 1 188 ? 15.359 -16.391 3.111 1 98.38 188 ALA A C 1
ATOM 1392 O O . ALA A 1 188 ? 15.641 -16.703 1.949 1 98.38 188 ALA A O 1
ATOM 1393 N N . THR A 1 189 ? 14.391 -15.562 3.396 1 98.81 189 THR A N 1
ATOM 1394 C CA . THR A 1 189 ? 13.594 -14.914 2.361 1 98.81 189 THR A CA 1
ATOM 1395 C C . THR A 1 189 ? 14.453 -13.992 1.507 1 98.81 189 THR A C 1
ATOM 1397 O O . THR A 1 189 ? 14.344 -13.984 0.28 1 98.81 189 THR A O 1
ATOM 1400 N N . ILE A 1 190 ? 15.312 -13.203 2.178 1 98.88 190 ILE A N 1
ATOM 1401 C CA . ILE A 1 190 ? 16.234 -12.328 1.463 1 98.88 190 ILE A CA 1
ATOM 1402 C C . ILE A 1 190 ? 17.109 -13.148 0.533 1 98.88 190 ILE A C 1
ATOM 1404 O O . ILE A 1 190 ? 17.297 -12.805 -0.639 1 98.88 190 ILE A O 1
ATOM 1408 N N . SER A 1 191 ? 17.625 -14.242 1.041 1 98.62 191 SER A N 1
ATOM 1409 C CA . SER A 1 191 ? 18.531 -15.094 0.279 1 98.62 191 SER A CA 1
ATOM 1410 C C . SER A 1 191 ? 17.844 -15.703 -0.929 1 98.62 191 SER A C 1
ATOM 1412 O O . SER A 1 191 ? 18.375 -15.688 -2.039 1 98.62 191 SER A O 1
ATOM 1414 N N . LEU A 1 192 ? 16.672 -16.266 -0.705 1 98.31 192 LEU A N 1
ATOM 1415 C CA . LEU A 1 192 ? 15.891 -16.844 -1.797 1 98.31 192 LEU A CA 1
ATOM 1416 C C . LEU A 1 192 ? 15.594 -15.789 -2.857 1 98.31 192 LEU A C 1
ATOM 1418 O O . LEU A 1 192 ? 15.641 -16.078 -4.055 1 98.31 192 LEU A O 1
ATOM 1422 N N . THR A 1 193 ? 15.258 -14.586 -2.406 1 98.81 193 THR A N 1
ATOM 1423 C CA . THR A 1 193 ? 14.953 -13.484 -3.316 1 98.81 193 THR A CA 1
ATOM 1424 C C . THR A 1 193 ? 16.156 -13.164 -4.191 1 98.81 193 THR A C 1
ATOM 1426 O O . THR A 1 193 ? 16.047 -13.07 -5.418 1 98.81 193 THR A O 1
ATOM 1429 N N . SER A 1 194 ? 17.281 -13.016 -3.555 1 98.69 194 SER A N 1
ATOM 1430 C CA . SER A 1 194 ? 18.516 -12.711 -4.27 1 98.69 194 SER A CA 1
ATOM 1431 C C . SER A 1 194 ? 18.828 -13.773 -5.312 1 98.69 194 SER A C 1
ATOM 1433 O O . SER A 1 194 ? 19.094 -13.461 -6.473 1 98.69 194 SER A O 1
ATOM 1435 N N . GLU A 1 195 ? 18.781 -14.984 -4.898 1 97.44 195 GLU A N 1
ATOM 1436 C CA . GLU A 1 195 ? 19.078 -16.109 -5.781 1 97.44 195 GLU A CA 1
ATOM 1437 C C . GLU A 1 195 ? 18.125 -16.141 -6.969 1 97.44 195 GLU A C 1
ATOM 1439 O O . GLU A 1 195 ? 18.547 -16.312 -8.117 1 97.44 195 GLU A O 1
ATOM 1444 N N . THR A 1 196 ? 16.859 -15.977 -6.707 1 97.94 196 THR A N 1
ATOM 1445 C CA . THR A 1 196 ? 15.844 -16.047 -7.75 1 97.94 196 THR A CA 1
ATOM 1446 C C . THR A 1 196 ? 16.016 -14.898 -8.742 1 97.94 196 THR A C 1
ATOM 1448 O O . THR A 1 196 ? 15.875 -15.094 -9.953 1 97.94 196 THR A O 1
ATOM 1451 N N . LEU A 1 197 ? 16.25 -13.68 -8.219 1 98.31 197 LEU A N 1
ATOM 1452 C CA . LEU A 1 197 ? 16.453 -12.531 -9.094 1 98.31 197 LEU A CA 1
ATOM 1453 C C . LEU A 1 197 ? 17.625 -12.773 -10.047 1 98.31 197 LEU A C 1
ATOM 1455 O O . LEU A 1 197 ? 17.562 -12.406 -11.219 1 98.31 197 LEU A O 1
ATOM 1459 N N . LYS A 1 198 ? 18.656 -13.445 -9.578 1 97.5 198 LYS A N 1
ATOM 1460 C CA . LYS A 1 198 ? 19.812 -13.758 -10.398 1 97.5 198 LYS A CA 1
ATOM 1461 C C . LYS A 1 198 ? 19.5 -14.859 -11.398 1 97.5 198 LYS A C 1
ATOM 1463 O O . LYS A 1 198 ? 19.734 -14.703 -12.602 1 97.5 198 LYS A O 1
ATOM 1468 N N . THR A 1 199 ? 18.859 -15.898 -10.984 1 96.81 199 THR A N 1
ATOM 1469 C CA . THR A 1 199 ? 18.797 -17.141 -11.758 1 96.81 199 THR A CA 1
ATOM 1470 C C . THR A 1 199 ? 17.547 -17.156 -12.633 1 96.81 199 THR A C 1
ATOM 1472 O O . THR A 1 199 ? 17.531 -17.766 -13.695 1 96.81 199 THR A O 1
ATOM 1475 N N . LYS A 1 200 ? 16.469 -16.484 -12.18 1 97.38 200 LYS A N 1
ATOM 1476 C CA . LYS A 1 200 ? 15.203 -16.609 -12.898 1 97.38 200 LYS A CA 1
ATOM 1477 C C . LYS A 1 200 ? 14.797 -15.273 -13.531 1 97.38 200 LYS A C 1
ATOM 1479 O O . LYS A 1 200 ? 13.922 -15.234 -14.398 1 97.38 200 LYS A O 1
ATOM 1484 N N . PHE A 1 201 ? 15.344 -14.172 -13.062 1 97.44 201 PHE A N 1
ATOM 1485 C CA . PHE A 1 201 ? 14.969 -12.875 -13.625 1 97.44 201 PHE A CA 1
ATOM 1486 C C . PHE A 1 201 ? 16.141 -12.25 -14.359 1 97.44 201 PHE A C 1
ATOM 1488 O O . PHE A 1 201 ? 16 -11.188 -14.977 1 97.44 201 PHE A O 1
ATOM 1495 N N . GLY A 1 202 ? 17.359 -12.875 -14.242 1 97.12 202 GLY A N 1
ATOM 1496 C CA . GLY A 1 202 ? 18.531 -12.438 -15.008 1 97.12 202 GLY A CA 1
ATOM 1497 C C . GLY A 1 202 ? 19.109 -11.133 -14.492 1 97.12 202 GLY A C 1
ATOM 1498 O O . GLY A 1 202 ? 19.625 -10.328 -15.273 1 97.12 202 GLY A O 1
ATOM 1499 N N . ILE A 1 203 ? 19 -10.812 -13.242 1 97.38 203 ILE A N 1
ATOM 1500 C CA . ILE A 1 203 ? 19.578 -9.625 -12.617 1 97.38 203 ILE A CA 1
ATOM 1501 C C . ILE A 1 203 ? 20.844 -10.008 -11.859 1 97.38 203 ILE A C 1
ATOM 1503 O O . ILE A 1 203 ? 20.781 -10.492 -10.727 1 97.38 203 ILE A O 1
ATOM 1507 N N . PRO A 1 204 ? 22 -9.773 -12.336 1 96.25 204 PRO A N 1
ATOM 1508 C CA . PRO A 1 204 ? 23.25 -10.281 -11.766 1 96.25 204 PRO A CA 1
ATOM 1509 C C . PRO A 1 204 ? 23.562 -9.68 -10.391 1 96.25 204 PRO A C 1
ATOM 1511 O O . PRO A 1 204 ? 24.094 -10.375 -9.523 1 96.25 204 PRO A O 1
ATOM 1514 N N . GLU A 1 205 ? 23.266 -8.414 -10.195 1 96.62 205 GLU A N 1
ATOM 1515 C CA . GLU A 1 205 ? 23.484 -7.719 -8.93 1 96.62 205 GLU A CA 1
ATOM 1516 C C . GLU A 1 205 ? 22.203 -7.082 -8.422 1 96.62 205 GLU A C 1
ATOM 1518 O O . GLU A 1 205 ? 22.078 -5.855 -8.383 1 96.62 205 GLU A O 1
ATOM 1523 N N . PRO A 1 206 ? 21.359 -7.977 -7.926 1 98.25 206 PRO A N 1
ATOM 1524 C CA . PRO A 1 206 ? 20.047 -7.473 -7.523 1 98.25 206 PRO A CA 1
ATOM 1525 C C . PRO A 1 206 ? 20.125 -6.543 -6.312 1 98.25 206 PRO A C 1
ATOM 1527 O O . PRO A 1 206 ? 20.875 -6.809 -5.371 1 98.25 206 PRO A O 1
ATOM 1530 N N . ARG A 1 207 ? 19.484 -5.383 -6.285 1 98.75 207 ARG A N 1
ATOM 1531 C CA . ARG A 1 207 ? 19.297 -4.473 -5.16 1 98.75 207 ARG A CA 1
ATOM 1532 C C . ARG A 1 207 ? 17.984 -4.785 -4.43 1 98.75 207 ARG A C 1
ATOM 1534 O O . ARG A 1 207 ? 16.906 -4.555 -4.965 1 98.75 207 ARG A O 1
ATOM 1541 N N . ILE A 1 208 ? 18.094 -5.312 -3.238 1 98.88 208 ILE A N 1
ATOM 1542 C CA . ILE A 1 208 ? 16.922 -5.746 -2.488 1 98.88 208 ILE A CA 1
ATOM 1543 C C . ILE A 1 208 ? 16.656 -4.777 -1.337 1 98.88 208 ILE A C 1
ATOM 1545 O O . ILE A 1 208 ? 17.594 -4.391 -0.62 1 98.88 208 ILE A O 1
ATOM 1549 N N . ALA A 1 209 ? 15.469 -4.289 -1.192 1 98.94 209 ALA A N 1
ATOM 1550 C CA . ALA A 1 209 ? 15.047 -3.504 -0.036 1 98.94 209 ALA A CA 1
ATOM 1551 C C . ALA A 1 209 ? 14.25 -4.359 0.942 1 98.94 209 ALA A C 1
ATOM 1553 O O . ALA A 1 209 ? 13.5 -5.25 0.531 1 98.94 209 ALA A O 1
ATOM 1554 N N . VAL A 1 210 ? 14.414 -4.113 2.209 1 98.94 210 VAL A N 1
ATOM 1555 C CA . VAL A 1 210 ? 13.648 -4.797 3.244 1 98.94 210 VAL A CA 1
ATOM 1556 C C . VAL A 1 210 ? 12.75 -3.797 3.969 1 98.94 210 VAL A C 1
ATOM 1558 O O . VAL A 1 210 ? 13.227 -2.779 4.477 1 98.94 210 VAL A O 1
ATOM 1561 N N . ALA A 1 211 ? 11.469 -4.062 3.961 1 98.88 211 ALA A N 1
ATOM 1562 C CA . ALA A 1 211 ? 10.5 -3.207 4.648 1 98.88 211 ALA A CA 1
ATOM 1563 C C . ALA A 1 211 ? 10.586 -3.389 6.16 1 98.88 211 ALA A C 1
ATOM 1565 O O . ALA A 1 211 ? 10.766 -4.508 6.648 1 98.88 211 ALA A O 1
ATOM 1566 N N . GLY A 1 212 ? 10.453 -2.295 6.906 1 98.75 212 GLY A N 1
ATOM 1567 C CA . GLY A 1 212 ? 10.18 -2.418 8.328 1 98.75 212 GLY A CA 1
ATOM 1568 C C . GLY A 1 212 ? 8.797 -2.967 8.625 1 98.75 212 GLY A C 1
ATOM 1569 O O . GLY A 1 212 ? 8 -3.188 7.707 1 98.75 212 GLY A O 1
ATOM 1570 N N . LEU A 1 213 ? 8.586 -3.264 9.875 1 98.69 213 LEU A N 1
ATOM 1571 C CA . LEU A 1 213 ? 7.309 -3.826 10.305 1 98.69 213 LEU A CA 1
ATOM 1572 C C . LEU A 1 213 ? 6.363 -2.73 10.781 1 98.69 213 LEU A C 1
ATOM 1574 O O . LEU A 1 213 ? 5.176 -2.734 10.445 1 98.69 213 LEU A O 1
ATOM 1578 N N . ASN A 1 214 ? 6.891 -1.78 11.555 1 98.31 214 ASN A N 1
ATOM 1579 C CA . ASN A 1 214 ? 6.094 -0.808 12.297 1 98.31 214 ASN A CA 1
ATOM 1580 C C . ASN A 1 214 ? 6.113 0.562 11.625 1 98.31 214 ASN A C 1
ATOM 1582 O O . ASN A 1 214 ? 6.969 0.832 10.781 1 98.31 214 ASN A O 1
ATOM 1586 N N . PRO A 1 215 ? 5.145 1.417 12 1 96.5 215 PRO A N 1
ATOM 1587 C CA . PRO A 1 215 ? 5.172 2.785 11.477 1 96.5 215 PRO A CA 1
ATOM 1588 C C . PRO A 1 215 ? 6.547 3.441 11.617 1 96.5 215 PRO A C 1
ATOM 1590 O O . PRO A 1 215 ? 7.215 3.275 12.641 1 96.5 215 PRO A O 1
ATOM 1593 N N . HIS A 1 216 ? 6.957 4.094 10.531 1 94 216 HIS A N 1
ATOM 1594 C CA . HIS A 1 216 ? 8.219 4.828 10.508 1 94 216 HIS A CA 1
ATOM 1595 C C . HIS A 1 216 ? 9.398 3.895 10.742 1 94 216 HIS A C 1
ATOM 1597 O O . HIS A 1 216 ? 10.422 4.305 11.305 1 94 216 HIS A O 1
ATOM 1603 N N . GLY A 1 217 ? 9.203 2.568 10.508 1 94 217 GLY A N 1
ATOM 1604 C CA . GLY A 1 217 ? 10.258 1.603 10.758 1 94 217 GLY A CA 1
ATOM 1605 C C . GLY A 1 217 ? 10.578 1.437 12.234 1 94 217 GLY A C 1
ATOM 1606 O O . GLY A 1 217 ? 11.742 1.285 12.609 1 94 217 GLY A O 1
ATOM 1607 N N . GLY A 1 218 ? 9.648 1.636 13.008 1 91.38 218 GLY A N 1
ATOM 1608 C CA . GLY A 1 218 ? 9.797 1.468 14.445 1 91.38 218 GLY A CA 1
ATOM 1609 C C . GLY A 1 218 ? 10.219 2.742 15.156 1 91.38 218 GLY A C 1
ATOM 1610 O O . GLY A 1 218 ? 10.109 2.842 16.375 1 91.38 218 GLY A O 1
ATOM 1611 N N . GLU A 1 219 ? 10.695 3.756 14.438 1 89.44 219 GLU A N 1
ATOM 1612 C CA . GLU A 1 219 ? 11.164 5.012 15.016 1 89.44 219 GLU A CA 1
ATOM 1613 C C . GLU A 1 219 ? 12.047 4.77 16.234 1 89.44 219 GLU A C 1
ATOM 1615 O O . GLU A 1 219 ? 11.75 5.262 17.328 1 89.44 219 GLU A O 1
ATOM 1620 N N . ASP A 1 220 ? 13.047 4.062 16.094 1 86.75 220 ASP A N 1
ATOM 1621 C CA . ASP A 1 220 ? 14.055 3.75 17.109 1 86.75 220 ASP A CA 1
ATOM 1622 C C . ASP A 1 220 ? 13.422 3.104 18.344 1 86.75 220 ASP A C 1
ATOM 1624 O O . ASP A 1 220 ? 13.742 3.465 19.469 1 86.75 220 ASP A O 1
ATOM 1628 N N . GLY A 1 221 ? 12.461 2.275 18.094 1 87.62 221 GLY A N 1
ATOM 1629 C CA . GLY A 1 221 ? 11.875 1.484 19.172 1 87.62 221 GLY A CA 1
ATOM 1630 C C . GLY A 1 221 ? 10.625 2.111 19.766 1 87.62 221 GLY A C 1
ATOM 1631 O O . GLY A 1 221 ? 9.906 1.468 20.531 1 87.62 221 GLY A O 1
ATOM 1632 N N . MET A 1 222 ? 10.211 3.299 19.422 1 86.31 222 MET A N 1
ATOM 1633 C CA . MET A 1 222 ? 9.07 4.02 19.969 1 86.31 222 MET A CA 1
ATOM 1634 C C . MET A 1 222 ? 7.758 3.361 19.547 1 86.31 222 MET A C 1
ATOM 1636 O O . MET A 1 222 ? 6.797 3.336 20.312 1 86.31 222 MET A O 1
ATOM 1640 N N . PHE A 1 223 ? 7.742 2.842 18.328 1 91.62 223 PHE A N 1
ATOM 1641 C CA . PHE A 1 223 ? 6.52 2.26 17.797 1 91.62 223 PHE A CA 1
ATOM 1642 C C . PHE A 1 223 ? 6.66 0.75 17.641 1 91.62 223 PHE A C 1
ATOM 1644 O O . PHE A 1 223 ? 5.918 0.125 16.875 1 91.62 223 PHE A O 1
ATOM 1651 N N . GLY A 1 224 ? 7.582 0.118 18.328 1 92.62 224 GLY A N 1
ATOM 1652 C CA . GLY A 1 224 ? 7.887 -1.302 18.234 1 92.62 224 GLY A CA 1
ATOM 1653 C C . GLY A 1 224 ? 9.367 -1.585 18.078 1 92.62 224 GLY A C 1
ATOM 1654 O O . GLY A 1 224 ? 10.117 -0.736 17.594 1 92.62 224 GLY A O 1
ATOM 1655 N N . SER A 1 225 ? 9.727 -2.74 18.391 1 95.38 225 SER A N 1
ATOM 1656 C CA . SER A 1 225 ? 11.164 -2.998 18.484 1 95.38 225 SER A CA 1
ATOM 1657 C C . SER A 1 225 ? 11.594 -4.066 17.484 1 95.38 225 SER A C 1
ATOM 1659 O O . SER A 1 225 ? 12.773 -4.391 17.375 1 95.38 225 SER A O 1
ATOM 1661 N N . GLU A 1 226 ? 10.695 -4.605 16.734 1 97.94 226 GLU A N 1
ATOM 1662 C CA . GLU A 1 226 ? 11.016 -5.688 15.812 1 97.94 226 GLU A CA 1
ATOM 1663 C C . GLU A 1 226 ? 12.102 -5.262 14.82 1 97.94 226 GLU A C 1
ATOM 1665 O O . GLU A 1 226 ? 12.938 -6.074 14.422 1 97.94 226 GLU A O 1
ATOM 1670 N N . GLU A 1 227 ? 12.047 -3.957 14.406 1 98.38 227 GLU A N 1
ATOM 1671 C CA . GLU A 1 227 ? 13.047 -3.451 13.477 1 98.38 227 GLU A CA 1
ATOM 1672 C C . GLU A 1 227 ? 14.453 -3.596 14.047 1 98.38 227 GLU A C 1
ATOM 1674 O O . GLU A 1 227 ? 15.367 -4.062 13.359 1 98.38 227 GLU A O 1
ATOM 1679 N N . LEU A 1 228 ? 14.586 -3.268 15.25 1 97.31 228 LEU A N 1
ATOM 1680 C CA . LEU A 1 228 ? 15.891 -3.252 15.906 1 97.31 228 LEU A CA 1
ATOM 1681 C C . LEU A 1 228 ? 16.328 -4.664 16.281 1 97.31 228 LEU A C 1
ATOM 1683 O O . LEU A 1 228 ? 17.5 -5.016 16.141 1 97.31 228 LEU A O 1
ATOM 1687 N N . GLU A 1 229 ? 15.406 -5.48 16.719 1 97.69 229 GLU A N 1
ATOM 1688 C CA . GLU A 1 229 ? 15.75 -6.746 17.359 1 97.69 229 GLU A CA 1
ATOM 1689 C C . GLU A 1 229 ? 15.734 -7.895 16.344 1 97.69 229 GLU A C 1
ATOM 1691 O O . GLU A 1 229 ? 16.406 -8.914 16.547 1 97.69 229 GLU A O 1
ATOM 1696 N N . ILE A 1 230 ? 15 -7.793 15.258 1 98.5 230 ILE A N 1
ATOM 1697 C CA . ILE A 1 230 ? 14.766 -8.938 14.391 1 98.5 230 ILE A CA 1
ATOM 1698 C C . ILE A 1 230 ? 15.172 -8.594 12.961 1 98.5 230 ILE A C 1
ATOM 1700 O O . ILE A 1 230 ? 16.016 -9.266 12.367 1 98.5 230 ILE A O 1
ATOM 1704 N N . ILE A 1 231 ? 14.695 -7.512 12.406 1 98.81 231 ILE A N 1
ATOM 1705 C CA . ILE A 1 231 ? 14.781 -7.25 10.977 1 98.81 231 ILE A CA 1
ATOM 1706 C C . ILE A 1 231 ? 16.172 -6.73 10.633 1 98.81 231 ILE A C 1
ATOM 1708 O O . ILE A 1 231 ? 16.828 -7.254 9.727 1 98.81 231 ILE A O 1
ATOM 1712 N N . ALA A 1 232 ? 16.625 -5.684 11.352 1 98.69 232 ALA A N 1
ATOM 1713 C CA . ALA A 1 232 ? 17.922 -5.094 11.062 1 98.69 232 ALA A CA 1
ATOM 1714 C C . ALA A 1 232 ? 19.031 -6.133 11.172 1 98.69 232 ALA A C 1
ATOM 1716 O O . ALA A 1 232 ? 19.891 -6.23 10.289 1 98.69 232 ALA A O 1
ATOM 1717 N N . PRO A 1 233 ? 19.047 -6.949 12.227 1 98.75 233 PRO A N 1
ATOM 1718 C CA . PRO A 1 233 ? 20.078 -7.98 12.312 1 98.75 233 PRO A CA 1
ATOM 1719 C C . PRO A 1 233 ? 20.031 -8.953 11.133 1 98.75 233 PRO A C 1
ATOM 1721 O O . PRO A 1 233 ? 21.078 -9.383 10.641 1 98.75 233 PRO A O 1
ATOM 1724 N N . ALA A 1 234 ? 18.906 -9.367 10.648 1 98.81 234 ALA A N 1
ATOM 1725 C CA . ALA A 1 234 ? 18.781 -10.25 9.492 1 98.81 234 ALA A CA 1
ATOM 1726 C C . ALA A 1 234 ? 19.359 -9.602 8.234 1 98.81 234 ALA A C 1
ATOM 1728 O O . ALA A 1 234 ? 20.031 -10.258 7.449 1 98.81 234 ALA A O 1
ATOM 1729 N N . VAL A 1 235 ? 19.094 -8.336 8.047 1 98.88 235 VAL A N 1
ATOM 1730 C CA . VAL A 1 235 ? 19.625 -7.582 6.91 1 98.88 235 VAL A CA 1
ATOM 1731 C C . VAL A 1 235 ? 21.141 -7.551 6.961 1 98.88 235 VAL A C 1
ATOM 1733 O O . VAL A 1 235 ? 21.812 -7.758 5.945 1 98.88 235 VAL A O 1
ATOM 1736 N N . GLU A 1 236 ? 21.594 -7.273 8.148 1 98.69 236 GLU A N 1
ATOM 1737 C CA . GLU A 1 236 ? 23.047 -7.227 8.32 1 98.69 236 GLU A CA 1
ATOM 1738 C C . GLU A 1 236 ? 23.688 -8.578 8.008 1 98.69 236 GLU A C 1
ATOM 1740 O O . GLU A 1 236 ? 24.75 -8.641 7.387 1 98.69 236 GLU A O 1
ATOM 1745 N N . GLN A 1 237 ? 23.094 -9.594 8.469 1 98.69 237 GLN A N 1
ATOM 1746 C CA . GLN A 1 237 ? 23.594 -10.938 8.164 1 98.69 237 GLN A CA 1
ATOM 1747 C C . GLN A 1 237 ? 23.594 -11.188 6.66 1 98.69 237 GLN A C 1
ATOM 1749 O O . GLN A 1 237 ? 24.531 -11.773 6.129 1 98.69 237 GLN A O 1
ATOM 1754 N N . ALA A 1 238 ? 22.562 -10.797 5.973 1 98.75 238 ALA A N 1
ATOM 1755 C CA . ALA A 1 238 ? 22.484 -10.961 4.523 1 98.75 238 ALA A CA 1
ATOM 1756 C C . ALA A 1 238 ? 23.594 -10.195 3.822 1 98.75 238 ALA A C 1
ATOM 1758 O O . ALA A 1 238 ? 24.203 -10.703 2.885 1 98.75 238 ALA A O 1
ATOM 1759 N N . ARG A 1 239 ? 23.828 -8.992 4.281 1 98.5 239 ARG A N 1
ATOM 1760 C CA . ARG A 1 239 ? 24.906 -8.18 3.729 1 98.5 239 ARG A CA 1
ATOM 1761 C C . ARG A 1 239 ? 26.266 -8.875 3.904 1 98.5 239 ARG A C 1
ATOM 1763 O O . ARG A 1 239 ? 27.094 -8.844 3.002 1 98.5 239 ARG A O 1
ATOM 1770 N N . SER A 1 240 ? 26.422 -9.414 5.031 1 98.12 240 SER A N 1
ATOM 1771 C CA . SER A 1 240 ? 27.672 -10.094 5.328 1 98.12 240 SER A CA 1
ATOM 1772 C C . SER A 1 240 ? 27.891 -11.297 4.41 1 98.12 240 SER A C 1
ATOM 1774 O O . SER A 1 240 ? 29.016 -11.734 4.199 1 98.12 240 SER A O 1
ATOM 1776 N N . LYS A 1 241 ? 26.859 -11.805 3.869 1 97.56 241 LYS A N 1
ATOM 1777 C CA . LYS A 1 241 ? 26.922 -12.938 2.941 1 97.56 241 LYS A CA 1
ATOM 1778 C C . LYS A 1 241 ? 27.094 -12.453 1.505 1 97.56 241 LYS A C 1
ATOM 1780 O O . LYS A 1 241 ? 27.031 -13.25 0.566 1 97.56 241 LYS A O 1
ATOM 1785 N N . GLY A 1 242 ? 27.141 -11.141 1.333 1 97.88 242 GLY A N 1
ATOM 1786 C CA . GLY A 1 242 ? 27.453 -10.578 0.027 1 97.88 242 GLY A CA 1
ATOM 1787 C C . GLY A 1 242 ? 26.219 -10.164 -0.75 1 97.88 242 GLY A C 1
ATOM 1788 O O . GLY A 1 242 ? 26.297 -9.836 -1.937 1 97.88 242 GLY A O 1
ATOM 1789 N N . ILE A 1 243 ? 25.094 -10.211 -0.122 1 98.5 243 ILE A N 1
ATOM 1790 C CA . ILE A 1 243 ? 23.859 -9.805 -0.792 1 98.5 243 ILE A CA 1
ATOM 1791 C C . ILE A 1 243 ? 23.719 -8.281 -0.733 1 98.5 243 ILE A C 1
ATOM 1793 O O . ILE A 1 243 ? 23.953 -7.672 0.314 1 98.5 243 ILE A O 1
ATOM 1797 N N . THR A 1 244 ? 23.422 -7.648 -1.87 1 98.44 244 THR A N 1
ATOM 1798 C CA . THR A 1 244 ? 23.141 -6.219 -1.906 1 98.44 244 THR A CA 1
ATOM 1799 C C . THR A 1 244 ? 21.719 -5.941 -1.393 1 98.44 244 THR A C 1
ATOM 1801 O O . THR A 1 244 ? 20.766 -5.965 -2.162 1 98.44 244 THR A O 1
ATOM 1804 N N . VAL A 1 245 ? 21.672 -5.727 -0.125 1 98.69 245 VAL A N 1
ATOM 1805 C CA . VAL A 1 245 ? 20.391 -5.559 0.548 1 98.69 245 VAL A CA 1
ATOM 1806 C C . VAL A 1 245 ? 20.453 -4.359 1.488 1 98.69 245 VAL A C 1
ATOM 1808 O O . VAL A 1 245 ? 21.5 -4.07 2.07 1 98.69 245 VAL A O 1
ATOM 1811 N N . SER A 1 246 ? 19.391 -3.539 1.546 1 98.5 246 SER A N 1
ATOM 1812 C CA . SER A 1 246 ? 19.297 -2.373 2.42 1 98.5 246 SER A CA 1
ATOM 1813 C C . SER A 1 246 ? 17.969 -2.336 3.156 1 98.5 246 SER A C 1
ATOM 1815 O O . SER A 1 246 ? 16.969 -2.891 2.682 1 98.5 246 SER A O 1
ATOM 1817 N N . GLY A 1 247 ? 17.953 -1.601 4.289 1 97.81 247 GLY A N 1
ATOM 1818 C CA . GLY A 1 247 ? 16.812 -1.502 5.176 1 97.81 247 GLY A CA 1
ATOM 1819 C C . GLY A 1 247 ? 17.141 -1.84 6.617 1 97.81 247 GLY A C 1
ATOM 1820 O O . GLY A 1 247 ? 18.312 -1.977 6.98 1 97.81 247 GLY A O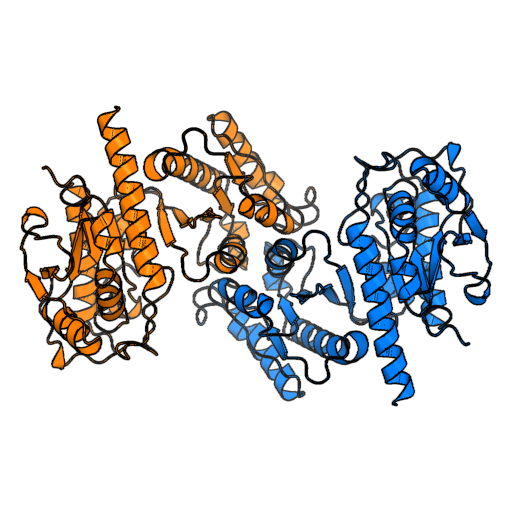 1
ATOM 1821 N N . PRO A 1 248 ? 16.125 -2.107 7.461 1 98.5 248 PRO A N 1
ATOM 1822 C CA . PRO A 1 248 ? 14.711 -1.936 7.148 1 98.5 248 PRO A CA 1
ATOM 1823 C C . PRO A 1 248 ? 14.344 -0.484 6.844 1 98.5 248 PRO A C 1
ATOM 1825 O O . PRO A 1 248 ? 14.867 0.434 7.484 1 98.5 248 PRO A O 1
ATOM 1828 N N . PHE A 1 249 ? 13.484 -0.266 5.863 1 98.19 249 PHE A N 1
ATOM 1829 C CA . PHE A 1 249 ? 12.977 1.049 5.484 1 98.19 249 PHE A CA 1
ATOM 1830 C C . PHE A 1 249 ? 11.586 1.274 6.051 1 98.19 249 PHE A C 1
ATOM 1832 O O . PHE A 1 249 ? 10.812 0.327 6.203 1 98.19 249 PHE A O 1
ATOM 1839 N N . PRO A 1 250 ? 11.203 2.559 6.406 1 97.5 250 PRO A N 1
ATOM 1840 C CA . PRO A 1 250 ? 9.797 2.826 6.711 1 97.5 250 PRO A CA 1
ATOM 1841 C C . PRO A 1 250 ? 8.859 2.412 5.578 1 97.5 250 PRO A C 1
ATOM 1843 O O . PRO A 1 250 ? 9.031 2.848 4.438 1 97.5 250 PRO A O 1
ATOM 1846 N N . PRO A 1 251 ? 7.836 1.585 5.895 1 97.62 251 PRO A N 1
ATOM 1847 C CA . PRO A 1 251 ? 7.016 1.014 4.824 1 97.62 251 PRO A CA 1
ATOM 1848 C C . PRO A 1 251 ? 6.234 2.072 4.051 1 97.62 251 PRO A C 1
ATOM 1850 O O . PRO A 1 251 ? 5.996 1.917 2.85 1 97.62 251 PRO A O 1
ATOM 1853 N N . ASP A 1 252 ? 5.828 3.121 4.695 1 96.62 252 ASP A N 1
ATOM 1854 C CA . ASP A 1 252 ? 4.965 4.102 4.047 1 96.62 252 ASP A CA 1
ATOM 1855 C C . ASP A 1 252 ? 5.695 4.809 2.908 1 96.62 252 ASP A C 1
ATOM 1857 O O . ASP A 1 252 ? 5.066 5.297 1.968 1 96.62 252 ASP A O 1
ATOM 1861 N N . THR A 1 253 ? 7.035 4.891 2.936 1 95.5 253 THR A N 1
ATOM 1862 C CA . THR A 1 253 ? 7.75 5.645 1.911 1 95.5 253 THR A CA 1
ATOM 1863 C C . THR A 1 253 ? 8.516 4.703 0.982 1 95.5 253 THR A C 1
ATOM 1865 O O . THR A 1 253 ? 8.945 5.105 -0.101 1 95.5 253 THR A O 1
ATOM 1868 N N . LEU A 1 254 ? 8.625 3.479 1.331 1 98.31 254 LEU A N 1
ATOM 1869 C CA . LEU A 1 254 ? 9.477 2.51 0.647 1 98.31 254 LEU A CA 1
ATOM 1870 C C . LEU A 1 254 ? 8.961 2.238 -0.763 1 98.31 254 LEU A C 1
ATOM 1872 O O . LEU A 1 254 ? 9.742 2.23 -1.721 1 98.31 254 LEU A O 1
ATOM 1876 N N . PHE A 1 255 ? 7.711 2.1 -0.94 1 98.56 255 PHE A N 1
ATOM 1877 C CA . PHE A 1 255 ? 7.16 1.499 -2.15 1 98.56 255 PHE A CA 1
ATOM 1878 C C . PHE A 1 255 ? 7.078 2.525 -3.273 1 98.56 255 PHE A C 1
ATOM 1880 O O . PHE A 1 255 ? 7.074 2.164 -4.453 1 98.56 255 PHE A O 1
ATOM 1887 N N . PHE A 1 256 ? 7.02 3.85 -2.916 1 97.31 256 PHE A N 1
ATOM 1888 C CA . PHE A 1 256 ? 7.137 4.871 -3.949 1 97.31 256 PHE A CA 1
ATOM 1889 C C . PHE A 1 256 ? 8.469 4.746 -4.684 1 97.31 256 PHE A C 1
ATOM 1891 O O . PHE A 1 256 ? 8.5 4.719 -5.914 1 97.31 256 PHE A O 1
ATOM 1898 N N . ASN A 1 257 ? 9.539 4.605 -3.893 1 96.75 257 ASN A N 1
ATOM 1899 C CA . ASN A 1 257 ? 10.875 4.477 -4.469 1 96.75 257 ASN A CA 1
ATOM 1900 C C . ASN A 1 257 ? 11.039 3.154 -5.211 1 96.75 257 ASN A C 1
ATOM 1902 O O . ASN A 1 257 ? 11.633 3.113 -6.293 1 96.75 257 ASN A O 1
ATOM 1906 N N . ALA A 1 258 ? 10.531 2.084 -4.645 1 97.62 258 ALA A N 1
ATOM 1907 C CA . ALA A 1 258 ? 10.633 0.761 -5.254 1 97.62 258 ALA A CA 1
ATOM 1908 C C . ALA A 1 258 ? 9.914 0.717 -6.594 1 97.62 258 ALA A C 1
ATOM 1910 O O . ALA A 1 258 ? 10.43 0.162 -7.566 1 97.62 258 ALA A O 1
ATOM 1911 N N . ALA A 1 259 ? 8.742 1.329 -6.648 1 96.69 259 ALA A N 1
ATOM 1912 C CA . ALA A 1 259 ? 7.949 1.351 -7.875 1 96.69 259 ALA A CA 1
ATOM 1913 C C . ALA A 1 259 ? 8.625 2.189 -8.953 1 96.69 259 ALA A C 1
ATOM 1915 O O . ALA A 1 259 ? 8.281 2.094 -10.133 1 96.69 259 ALA A O 1
ATOM 1916 N N . ASN A 1 260 ? 9.57 3.033 -8.547 1 95.75 260 ASN A N 1
ATOM 1917 C CA . ASN A 1 260 ? 10.344 3.855 -9.477 1 95.75 260 ASN A CA 1
ATOM 1918 C C . ASN A 1 260 ? 11.742 3.293 -9.688 1 95.75 260 ASN A C 1
ATOM 1920 O O . ASN A 1 260 ? 12.695 4.047 -9.883 1 95.75 260 ASN A O 1
ATOM 1924 N N . HIS A 1 261 ? 11.984 2.004 -9.523 1 94.75 261 HIS A N 1
ATOM 1925 C CA . HIS A 1 261 ? 13.102 1.167 -9.961 1 94.75 261 HIS A CA 1
ATOM 1926 C C . HIS A 1 261 ? 14.344 1.428 -9.117 1 94.75 261 HIS A C 1
ATOM 1928 O O . HIS A 1 261 ? 15.461 1.164 -9.555 1 94.75 261 HIS A O 1
ATOM 1934 N N . LYS A 1 262 ? 14.078 1.982 -7.91 1 96.81 262 LYS A N 1
ATOM 1935 C CA . LYS A 1 262 ? 15.227 2.125 -7.016 1 96.81 262 LYS A CA 1
ATOM 1936 C C . LYS A 1 262 ? 15.727 0.762 -6.547 1 96.81 262 LYS A C 1
ATOM 1938 O O . LYS A 1 262 ? 16.906 0.612 -6.207 1 96.81 262 LYS A O 1
ATOM 1943 N N . PHE A 1 263 ? 14.859 -0.233 -6.488 1 98.44 263 PHE A N 1
ATOM 1944 C CA . PHE A 1 263 ? 15.172 -1.59 -6.055 1 98.44 263 PHE A CA 1
ATOM 1945 C C . PHE A 1 263 ? 14.617 -2.613 -7.039 1 98.44 263 PHE A C 1
ATOM 1947 O O . PHE A 1 263 ? 13.734 -2.301 -7.836 1 98.44 263 PHE A O 1
ATOM 1954 N N . ASP A 1 264 ? 15.164 -3.807 -7.035 1 98.62 264 ASP A N 1
ATOM 1955 C CA . ASP A 1 264 ? 14.719 -4.871 -7.926 1 98.62 264 ASP A CA 1
ATOM 1956 C C . ASP A 1 264 ? 13.641 -5.727 -7.27 1 98.62 264 ASP A C 1
ATOM 1958 O O . ASP A 1 264 ? 12.875 -6.402 -7.961 1 98.62 264 ASP A O 1
ATOM 1962 N N . ALA A 1 265 ? 13.602 -5.691 -5.945 1 98.81 265 ALA A N 1
ATOM 1963 C CA . ALA A 1 265 ? 12.562 -6.375 -5.18 1 98.81 265 ALA A CA 1
ATOM 1964 C C . ALA A 1 265 ? 12.477 -5.824 -3.758 1 98.81 265 ALA A C 1
ATOM 1966 O O . ALA A 1 265 ? 13.445 -5.25 -3.25 1 98.81 265 ALA A O 1
ATOM 1967 N N . VAL A 1 266 ? 11.367 -5.977 -3.16 1 98.94 266 VAL A N 1
ATOM 1968 C CA . VAL A 1 266 ? 11.156 -5.602 -1.767 1 98.94 266 VAL A CA 1
ATOM 1969 C C . VAL A 1 266 ? 10.742 -6.824 -0.957 1 98.94 266 VAL A C 1
ATOM 1971 O O . VAL A 1 266 ? 9.789 -7.523 -1.315 1 98.94 266 VAL A O 1
ATOM 1974 N N . VAL A 1 267 ? 11.484 -7.121 0.084 1 98.94 267 VAL A N 1
ATOM 1975 C CA . VAL A 1 267 ? 11.078 -8.141 1.048 1 98.94 267 VAL A CA 1
ATOM 1976 C C . VAL A 1 267 ? 10.141 -7.523 2.088 1 98.94 267 VAL A C 1
ATOM 1978 O O . VAL A 1 267 ? 10.516 -6.582 2.789 1 98.94 267 VAL A O 1
ATOM 1981 N N . CYS A 1 268 ? 8.961 -8.008 2.148 1 98.94 268 CYS A N 1
ATOM 1982 C CA . CYS A 1 268 ? 7.906 -7.5 3.018 1 98.94 268 CYS A CA 1
ATOM 1983 C C . CYS A 1 268 ? 7.652 -8.453 4.184 1 98.94 268 CYS A C 1
ATOM 1985 O O . CYS A 1 268 ? 7.801 -9.664 4.043 1 98.94 268 CYS A O 1
ATOM 1987 N N . MET A 1 269 ? 7.188 -7.91 5.254 1 98.88 269 MET A N 1
ATOM 1988 C CA . MET A 1 269 ? 7.039 -8.703 6.473 1 98.88 269 MET A CA 1
ATOM 1989 C C . MET A 1 269 ? 5.707 -9.438 6.484 1 98.88 269 MET A C 1
ATOM 1991 O O . MET A 1 269 ? 5.586 -10.5 7.094 1 98.88 269 MET A O 1
ATOM 1995 N N . TYR A 1 270 ? 4.676 -8.859 5.867 1 98.62 270 TYR A N 1
ATOM 1996 C CA . TYR A 1 270 ? 3.361 -9.484 5.926 1 98.62 270 TYR A CA 1
ATOM 1997 C C . TYR A 1 270 ? 2.561 -9.195 4.664 1 98.62 270 TYR A C 1
ATOM 1999 O O . TYR A 1 270 ? 2.957 -8.359 3.85 1 98.62 270 TYR A O 1
ATOM 2007 N N . HIS A 1 271 ? 1.448 -9.828 4.477 1 98.5 271 HIS A N 1
ATOM 2008 C CA . HIS A 1 271 ? 0.678 -9.938 3.244 1 98.5 271 HIS A CA 1
ATOM 2009 C C . HIS A 1 271 ? 0.3 -8.555 2.709 1 98.5 271 HIS A C 1
ATOM 2011 O O . HIS A 1 271 ? 0.759 -8.156 1.637 1 98.5 271 HIS A O 1
ATOM 2017 N N . ASP A 1 272 ? -0.397 -7.742 3.447 1 98.56 272 ASP A N 1
ATOM 2018 C CA . ASP A 1 272 ? -0.968 -6.5 2.934 1 98.56 272 ASP A CA 1
ATOM 2019 C C . ASP A 1 272 ? 0.104 -5.426 2.781 1 98.56 272 ASP A C 1
ATOM 2021 O O . ASP A 1 272 ? -0.066 -4.477 2.014 1 98.56 272 ASP A O 1
ATOM 2025 N N . GLN A 1 273 ? 1.203 -5.555 3.557 1 98.75 273 GLN A N 1
ATOM 2026 C CA . GLN A 1 273 ? 2.314 -4.625 3.381 1 98.75 273 GLN A CA 1
ATOM 2027 C C . GLN A 1 273 ? 2.834 -4.656 1.946 1 98.75 273 GLN A C 1
ATOM 2029 O O . GLN A 1 273 ? 3.184 -3.617 1.384 1 98.75 273 GLN A O 1
ATOM 2034 N N . GLY A 1 274 ? 2.84 -5.867 1.382 1 98.75 274 GLY A N 1
ATOM 2035 C CA . GLY A 1 274 ? 3.334 -6.031 0.024 1 98.75 274 GLY A CA 1
ATOM 2036 C C . GLY A 1 274 ? 2.242 -5.938 -1.024 1 98.75 274 GLY A C 1
ATOM 2037 O O . GLY A 1 274 ? 2.443 -5.344 -2.086 1 98.75 274 GLY A O 1
ATOM 2038 N N . LEU A 1 275 ? 1.083 -6.473 -0.754 1 98.62 275 LEU A N 1
ATOM 2039 C CA . LEU A 1 275 ? 0.085 -6.66 -1.803 1 98.62 275 LEU A CA 1
ATOM 2040 C C . LEU A 1 275 ? -0.694 -5.371 -2.047 1 98.62 275 LEU A C 1
ATOM 2042 O O . LEU A 1 275 ? -1.162 -5.125 -3.16 1 98.62 275 LEU A O 1
ATOM 2046 N N . ILE A 1 276 ? -0.801 -4.473 -1.049 1 98.69 276 ILE A N 1
ATOM 2047 C CA . ILE A 1 276 ? -1.479 -3.201 -1.272 1 98.69 276 ILE A CA 1
ATOM 2048 C C . ILE A 1 276 ? -0.74 -2.402 -2.344 1 98.69 276 ILE A C 1
ATOM 2050 O O . ILE A 1 276 ? -1.299 -2.107 -3.402 1 98.69 276 ILE A O 1
ATOM 2054 N N . PRO A 1 277 ? 0.546 -2.1 -2.121 1 98.69 277 PRO A N 1
ATOM 2055 C CA . PRO A 1 277 ? 1.243 -1.335 -3.156 1 98.69 277 PRO A CA 1
ATOM 2056 C C . PRO A 1 277 ? 1.368 -2.102 -4.473 1 98.69 277 PRO A C 1
ATOM 2058 O O . PRO A 1 277 ? 1.306 -1.501 -5.547 1 98.69 277 PRO A O 1
ATOM 2061 N N . PHE A 1 278 ? 1.513 -3.393 -4.398 1 98.62 278 PHE A N 1
ATOM 2062 C CA . PHE A 1 278 ? 1.666 -4.191 -5.605 1 98.62 278 PHE A CA 1
ATOM 2063 C C . PHE A 1 278 ? 0.412 -4.117 -6.469 1 98.62 278 PHE A C 1
ATOM 2065 O O . PHE A 1 278 ? 0.493 -3.854 -7.672 1 98.62 278 PHE A O 1
ATOM 2072 N N . LYS A 1 279 ? -0.734 -4.309 -5.891 1 97.94 279 LYS A N 1
ATOM 2073 C CA . LYS A 1 279 ? -1.979 -4.355 -6.652 1 97.94 279 LYS A CA 1
ATOM 2074 C C . LYS A 1 279 ? -2.396 -2.957 -7.105 1 97.94 279 LYS A C 1
ATOM 2076 O O . LYS A 1 279 ? -3.201 -2.814 -8.031 1 97.94 279 LYS A O 1
ATOM 2081 N N . MET A 1 280 ? -1.884 -1.943 -6.453 1 97.5 280 MET A N 1
ATOM 2082 C CA . MET A 1 280 ? -2.119 -0.588 -6.941 1 97.5 280 MET A CA 1
ATOM 2083 C C . MET A 1 280 ? -1.5 -0.392 -8.32 1 97.5 280 MET A C 1
ATOM 2085 O O . MET A 1 280 ? -1.994 0.406 -9.125 1 97.5 280 MET A O 1
ATOM 2089 N N . ILE A 1 281 ? -0.396 -1.111 -8.562 1 96.69 281 ILE A N 1
ATOM 2090 C CA . ILE A 1 281 ? 0.365 -0.943 -9.797 1 96.69 281 ILE A CA 1
ATOM 2091 C C . ILE A 1 281 ? 0.034 -2.076 -10.766 1 96.69 281 ILE A C 1
ATOM 2093 O O . ILE A 1 281 ? -0.138 -1.845 -11.969 1 96.69 281 ILE A O 1
ATOM 2097 N N . HIS A 1 282 ? -0.03 -3.285 -10.227 1 96.12 282 HIS A N 1
ATOM 2098 C CA . HIS A 1 282 ? -0.196 -4.492 -11.031 1 96.12 282 HIS A CA 1
ATOM 2099 C C . HIS A 1 282 ? -1.489 -5.219 -10.672 1 96.12 282 HIS A C 1
ATOM 2101 O O . HIS A 1 282 ? -1.465 -6.395 -10.305 1 96.12 282 HIS A O 1
ATOM 2107 N N . PHE A 1 283 ? -2.582 -4.543 -10.945 1 93.94 283 PHE A N 1
ATOM 2108 C CA . PHE A 1 283 ? -3.881 -5.078 -10.555 1 93.94 283 PHE A CA 1
ATOM 2109 C C . PHE A 1 283 ? -4.254 -6.277 -11.422 1 93.94 283 PHE A C 1
ATOM 2111 O O . PHE A 1 283 ? -4.742 -7.289 -10.906 1 93.94 283 PHE A O 1
ATOM 2118 N N . SER A 1 284 ? -3.98 -6.191 -12.727 1 92.19 284 SER A N 1
ATOM 2119 C CA . SER A 1 284 ? -4.449 -7.234 -13.633 1 92.19 284 SER A CA 1
ATOM 2120 C C . SER A 1 284 ? -3.279 -8 -14.242 1 92.19 284 SER A C 1
ATOM 2122 O O . SER A 1 284 ? -3.477 -9.039 -14.883 1 92.19 284 SER A O 1
ATOM 2124 N N . ASP A 1 285 ? -2.09 -7.586 -14 1 93.88 285 ASP A N 1
ATOM 2125 C CA . ASP A 1 285 ? -0.955 -8.195 -14.688 1 93.88 285 ASP A CA 1
ATOM 2126 C C . ASP A 1 285 ? 0.056 -8.75 -13.68 1 93.88 285 ASP A C 1
ATOM 2128 O O . ASP A 1 285 ? 1.173 -9.117 -14.055 1 93.88 285 ASP A O 1
ATOM 2132 N N . GLY A 1 286 ? -0.303 -8.742 -12.43 1 96.12 286 GLY A N 1
ATOM 2133 C CA . GLY A 1 286 ? 0.575 -9.305 -11.414 1 96.12 286 GLY A CA 1
ATOM 2134 C C . GLY A 1 286 ? 0.661 -10.82 -11.469 1 96.12 286 GLY A C 1
ATOM 2135 O O . GLY A 1 286 ? -0.328 -11.492 -11.766 1 96.12 286 GLY A O 1
ATOM 2136 N N . VAL A 1 287 ? 1.843 -11.336 -11.18 1 98.06 287 VAL A N 1
ATOM 2137 C CA . VAL A 1 287 ? 2.057 -12.773 -11.25 1 98.06 287 VAL A CA 1
ATOM 2138 C C . VAL A 1 287 ? 2.6 -13.281 -9.914 1 98.06 287 VAL A C 1
ATOM 2140 O O . VAL A 1 287 ? 3.484 -12.664 -9.32 1 98.06 287 VAL A O 1
ATOM 2143 N N . ASN A 1 288 ? 1.988 -14.328 -9.422 1 97.62 288 ASN A N 1
ATOM 2144 C CA . ASN A 1 288 ? 2.533 -15.047 -8.281 1 97.62 288 ASN A CA 1
ATOM 2145 C C . ASN A 1 288 ? 3.6 -16.047 -8.703 1 97.62 288 ASN A C 1
ATOM 2147 O O . ASN A 1 288 ? 3.336 -16.938 -9.523 1 97.62 288 ASN A O 1
ATOM 2151 N N . THR A 1 289 ? 4.773 -15.922 -8.234 1 97.56 289 THR A N 1
ATOM 2152 C CA . THR A 1 289 ? 5.863 -16.859 -8.469 1 97.56 289 THR A CA 1
ATOM 2153 C C . THR A 1 289 ? 6.379 -17.438 -7.152 1 97.56 289 THR A C 1
ATOM 2155 O O . THR A 1 289 ? 6.547 -16.703 -6.172 1 97.56 289 THR A O 1
ATOM 2158 N N . THR A 1 290 ? 6.562 -18.703 -7.137 1 97.5 290 THR A N 1
ATOM 2159 C CA . THR A 1 290 ? 7.027 -19.359 -5.922 1 97.5 290 THR A CA 1
ATOM 2160 C C . THR A 1 290 ? 8.547 -19.516 -5.941 1 97.5 290 THR A C 1
ATOM 2162 O O . THR A 1 290 ? 9.102 -20.141 -6.855 1 97.5 290 THR A O 1
ATOM 2165 N N . LEU A 1 291 ? 9.156 -18.969 -4.961 1 98.19 291 LEU A N 1
ATOM 2166 C CA . LEU A 1 291 ? 10.609 -19.062 -4.832 1 98.19 291 LEU A CA 1
ATOM 2167 C C . LEU A 1 291 ? 11.008 -20.312 -4.062 1 98.19 291 LEU A C 1
ATOM 2169 O O . LEU A 1 291 ? 10.25 -20.797 -3.219 1 98.19 291 LEU A O 1
ATOM 2173 N N . GLY A 1 292 ? 12.172 -20.812 -4.344 1 97.38 292 GLY A N 1
ATOM 2174 C CA . GLY A 1 292 ? 12.742 -21.891 -3.57 1 97.38 292 GLY A CA 1
ATOM 2175 C C . GLY A 1 292 ? 12.539 -23.25 -4.215 1 97.38 292 GLY A C 1
ATOM 2176 O O . GLY A 1 292 ? 13.242 -24.219 -3.9 1 97.38 292 GLY A O 1
ATOM 2177 N N . LEU A 1 293 ? 11.57 -23.375 -5.137 1 97.56 293 LEU A N 1
ATOM 2178 C CA . LEU A 1 293 ? 11.266 -24.625 -5.801 1 97.56 293 LEU A CA 1
ATOM 2179 C C . LEU A 1 293 ? 12.344 -24.984 -6.816 1 97.56 293 LEU A C 1
ATOM 2181 O O . LEU A 1 293 ? 12.938 -24.109 -7.434 1 97.56 293 LEU A O 1
ATOM 2185 N N . PRO A 1 294 ? 12.578 -26.266 -7.023 1 97.38 294 PRO A N 1
ATOM 2186 C CA . PRO A 1 294 ? 13.508 -26.672 -8.078 1 97.38 294 PRO A CA 1
ATOM 2187 C C . PRO A 1 294 ? 12.906 -26.531 -9.477 1 97.38 294 PRO A C 1
ATOM 2189 O O . PRO A 1 294 ? 13.602 -26.766 -10.477 1 97.38 294 PRO A O 1
ATOM 2192 N N . ILE A 1 295 ? 11.664 -26.125 -9.609 1 97.94 295 ILE A N 1
ATOM 2193 C CA . ILE A 1 295 ? 10.977 -25.859 -10.867 1 97.94 295 ILE A CA 1
ATOM 2194 C C . ILE A 1 295 ? 10.469 -24.422 -10.883 1 97.94 295 ILE A C 1
ATOM 2196 O O . ILE A 1 295 ? 10.453 -23.75 -9.852 1 97.94 295 ILE A O 1
ATOM 2200 N N . ILE A 1 296 ? 10.086 -23.969 -12.078 1 98.44 296 ILE A N 1
ATOM 2201 C CA . ILE A 1 296 ? 9.469 -22.656 -12.227 1 98.44 296 ILE A CA 1
ATOM 2202 C C . ILE A 1 296 ? 7.949 -22.781 -12.133 1 98.44 296 ILE A C 1
ATOM 2204 O O . ILE A 1 296 ? 7.344 -23.562 -12.875 1 98.44 296 ILE A O 1
ATOM 2208 N N . ARG A 1 297 ? 7.387 -22.141 -11.219 1 98.5 297 ARG A N 1
ATOM 2209 C CA . ARG A 1 297 ? 5.934 -22.109 -11.078 1 98.5 297 ARG A CA 1
ATOM 2210 C C . ARG A 1 297 ? 5.41 -20.688 -10.992 1 98.5 297 ARG A C 1
ATOM 2212 O O . ARG A 1 297 ? 5.777 -19.938 -10.086 1 98.5 297 ARG A O 1
ATOM 2219 N N . THR A 1 298 ? 4.641 -20.266 -11.891 1 98.62 298 THR A N 1
ATOM 2220 C CA . THR A 1 298 ? 3.908 -19.016 -11.883 1 98.62 298 THR A CA 1
ATOM 2221 C C . THR A 1 298 ? 2.406 -19.266 -11.781 1 98.62 298 THR A C 1
ATOM 2223 O O . THR A 1 298 ? 1.938 -20.375 -12.031 1 98.62 298 THR A O 1
ATOM 2226 N N . SER A 1 299 ? 1.72 -18.297 -11.312 1 98.12 299 SER A N 1
ATOM 2227 C CA . SER A 1 299 ? 0.279 -18.453 -11.141 1 98.12 299 SER A CA 1
ATOM 2228 C C . SER A 1 299 ? -0.439 -17.125 -11.305 1 98.12 299 SER A C 1
ATOM 2230 O O . SER A 1 299 ? 0.171 -16.062 -11.164 1 98.12 299 SER A O 1
ATOM 2232 N N . VAL A 1 300 ? -1.691 -17.234 -11.688 1 95.69 300 VAL A N 1
ATOM 2233 C CA . VAL A 1 300 ? -2.557 -16.062 -11.68 1 95.69 300 VAL A CA 1
ATOM 2234 C C . VAL A 1 300 ? -2.703 -15.539 -10.25 1 95.69 300 VAL A C 1
ATOM 2236 O O . VAL A 1 300 ? -2.375 -16.234 -9.289 1 95.69 300 VAL A O 1
ATOM 2239 N N . ASP A 1 301 ? -3.146 -14.305 -10.156 1 89.94 301 ASP A N 1
ATOM 2240 C CA . ASP A 1 301 ? -3.309 -13.656 -8.859 1 89.94 301 ASP A CA 1
ATOM 2241 C C 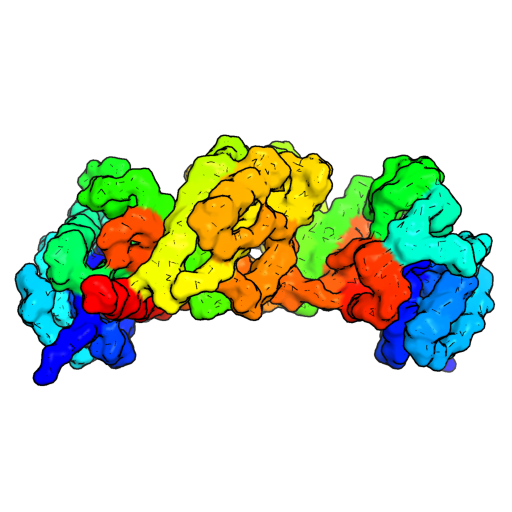. ASP A 1 301 ? -4.781 -13.555 -8.477 1 89.94 301 ASP A C 1
ATOM 2243 O O . ASP A 1 301 ? -5.242 -12.5 -8.023 1 89.94 301 ASP A O 1
ATOM 2247 N N . HIS A 1 302 ? -5.594 -14.523 -8.812 1 89.31 302 HIS A N 1
ATOM 2248 C CA . HIS A 1 302 ? -7.008 -14.555 -8.445 1 89.31 302 HIS A CA 1
ATOM 2249 C C . HIS A 1 302 ? -7.484 -15.992 -8.25 1 89.31 302 HIS A C 1
ATOM 2251 O O . HIS A 1 302 ? -6.754 -16.938 -8.539 1 89.31 302 HIS A O 1
ATOM 2257 N N . GLY A 1 303 ? -8.703 -16.109 -7.793 1 91.38 303 GLY A N 1
ATOM 2258 C CA . GLY A 1 303 ? -9.242 -17.422 -7.496 1 91.38 303 GLY A CA 1
ATOM 2259 C C . GLY A 1 303 ? -10.094 -18 -8.625 1 91.38 303 GLY A C 1
ATOM 2260 O O . GLY A 1 303 ? -9.93 -17.609 -9.781 1 91.38 303 GLY A O 1
ATOM 2261 N N . THR A 1 304 ? -10.922 -18.938 -8.266 1 95 304 THR A N 1
ATOM 2262 C CA . THR A 1 304 ? -11.695 -19.703 -9.234 1 95 304 THR A CA 1
ATOM 2263 C C . THR A 1 304 ? -12.828 -18.844 -9.805 1 95 304 THR A C 1
ATOM 2265 O O . THR A 1 304 ? -13.414 -19.203 -10.836 1 95 304 THR A O 1
ATOM 2268 N N . ALA A 1 305 ? -13.203 -17.828 -9.047 1 94.44 305 ALA A N 1
ATOM 2269 C CA . ALA A 1 305 ? -14.234 -16.891 -9.484 1 94.44 305 ALA A CA 1
ATOM 2270 C C . ALA A 1 305 ? -15.508 -17.625 -9.898 1 94.44 305 ALA A C 1
ATOM 2272 O O . ALA A 1 305 ? -16.031 -17.406 -11 1 94.44 305 ALA A O 1
ATOM 2273 N N . TYR A 1 306 ? -16.109 -18.375 -9.031 1 95.5 306 TYR A N 1
ATOM 2274 C CA . TYR A 1 306 ? -17.281 -19.203 -9.297 1 95.5 306 TYR A CA 1
ATOM 2275 C C . TYR A 1 306 ? -18.469 -18.344 -9.742 1 95.5 306 TYR A C 1
ATOM 2277 O O . TYR A 1 306 ? -19.312 -18.797 -10.523 1 95.5 306 TYR A O 1
ATOM 2285 N N . ASP A 1 307 ? -18.469 -17.156 -9.32 1 94.44 307 ASP A N 1
ATOM 2286 C CA . ASP A 1 307 ? -19.594 -16.266 -9.609 1 94.44 307 ASP A CA 1
ATOM 2287 C C . ASP A 1 307 ? -19.656 -15.93 -11.094 1 94.44 307 ASP A C 1
ATOM 2289 O O . ASP A 1 307 ? -20.719 -15.609 -11.617 1 94.44 307 ASP A O 1
ATOM 2293 N N . ILE A 1 308 ? -18.562 -16.016 -11.797 1 96.81 308 ILE A N 1
ATOM 2294 C CA . ILE A 1 308 ? -18.578 -15.672 -13.219 1 96.81 308 ILE A CA 1
ATOM 2295 C C . ILE A 1 308 ? -18.078 -16.859 -14.039 1 96.81 308 ILE A C 1
ATOM 2297 O O . ILE A 1 308 ? -17.906 -16.766 -15.25 1 96.81 308 ILE A O 1
ATOM 2301 N N . ALA A 1 309 ? -17.906 -17.984 -13.383 1 97.38 309 ALA A N 1
ATOM 2302 C CA . ALA A 1 309 ? -17.391 -19.172 -14.078 1 97.38 309 ALA A CA 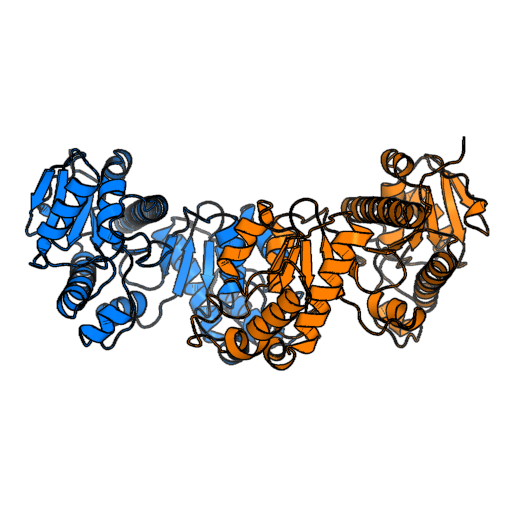1
ATOM 2303 C C . ALA A 1 309 ? -18.344 -19.609 -15.18 1 97.38 309 ALA A C 1
ATOM 2305 O O . ALA A 1 309 ? -19.562 -19.688 -14.977 1 97.38 309 ALA A O 1
ATOM 2306 N N . TRP A 1 310 ? -17.75 -19.828 -16.406 1 97.38 310 TRP A N 1
ATOM 2307 C CA . TRP A 1 310 ? -18.453 -20.391 -17.547 1 97.38 310 TRP A CA 1
ATOM 2308 C C . TRP A 1 310 ? -19.516 -19.422 -18.062 1 97.38 310 TRP A C 1
ATOM 2310 O O . TRP A 1 310 ? -20.547 -19.844 -18.578 1 97.38 310 TRP A O 1
ATOM 2320 N N . ARG A 1 311 ? -19.234 -18.188 -17.797 1 97.25 311 ARG A N 1
ATOM 2321 C CA . ARG A 1 311 ? -20.094 -17.141 -18.344 1 97.25 311 ARG A CA 1
ATOM 2322 C C . ARG A 1 311 ? -19.438 -16.469 -19.547 1 97.25 311 ARG A C 1
ATOM 2324 O O . ARG A 1 311 ? -20.062 -15.648 -20.234 1 97.25 311 ARG A O 1
ATOM 2331 N N . GLY A 1 312 ? -18.234 -16.797 -19.766 1 96.44 312 GLY A N 1
ATOM 2332 C CA . GLY A 1 312 ? -17.531 -16.281 -20.938 1 96.44 312 GLY A CA 1
ATOM 2333 C C . GLY A 1 312 ? -16.984 -14.883 -20.734 1 96.44 312 GLY A C 1
ATOM 2334 O O . GLY A 1 312 ? -16.531 -14.242 -21.688 1 96.44 312 GLY A O 1
ATOM 2335 N N . THR A 1 313 ? -16.891 -14.414 -19.453 1 95.88 313 THR A N 1
ATOM 2336 C CA . THR A 1 313 ? -16.562 -13.016 -19.219 1 95.88 313 THR A CA 1
ATOM 2337 C C . THR A 1 313 ? -15.25 -12.883 -18.453 1 95.88 313 THR A C 1
ATOM 2339 O O . THR A 1 313 ? -14.766 -11.773 -18.234 1 95.88 313 THR A O 1
ATOM 2342 N N . ALA A 1 314 ? -14.625 -13.977 -18.078 1 95.88 314 ALA A N 1
ATOM 2343 C CA . ALA A 1 314 ? -13.414 -13.938 -17.266 1 95.88 314 ALA A CA 1
ATOM 2344 C C . ALA A 1 314 ? -12.258 -13.297 -18.031 1 95.88 314 ALA A C 1
ATOM 2346 O O . ALA A 1 314 ? -12.086 -13.547 -19.219 1 95.88 314 ALA A O 1
ATOM 2347 N N . ASP A 1 315 ? -11.492 -12.398 -17.406 1 95.69 315 ASP A N 1
ATOM 2348 C CA . ASP A 1 315 ? -10.344 -11.703 -17.969 1 95.69 315 ASP A CA 1
ATOM 2349 C C . ASP A 1 315 ? -9.109 -12.609 -17.984 1 95.69 315 ASP A C 1
ATOM 2351 O O . ASP A 1 315 ? -8.664 -13.07 -16.938 1 95.69 315 ASP A O 1
ATOM 2355 N N . PRO A 1 316 ? -8.531 -12.883 -19.141 1 96.94 316 PRO A N 1
ATOM 2356 C CA . PRO A 1 316 ? -7.387 -13.789 -19.234 1 96.94 316 PRO A CA 1
ATOM 2357 C C . PRO A 1 316 ? -6.055 -13.102 -18.953 1 96.94 316 PRO A C 1
ATOM 2359 O O . PRO A 1 316 ? -5.008 -13.75 -18.938 1 96.94 316 PRO A O 1
ATOM 2362 N N . SER A 1 317 ? -6.016 -11.812 -18.625 1 96.5 317 SER A N 1
ATOM 2363 C CA . SER A 1 317 ? -4.797 -11.008 -18.578 1 96.5 317 SER A CA 1
ATOM 2364 C C . SER A 1 317 ? -3.799 -11.57 -17.562 1 96.5 317 SER A C 1
ATOM 2366 O O . SER A 1 317 ? -2.602 -11.641 -17.844 1 96.5 317 SER A O 1
ATOM 2368 N N . SER A 1 318 ? -4.27 -11.961 -16.438 1 96.44 318 SER A N 1
ATOM 2369 C CA . SER A 1 318 ? -3.385 -12.484 -15.398 1 96.44 318 SER A CA 1
ATOM 2370 C C . SER A 1 318 ? -2.719 -13.781 -15.844 1 96.44 318 SER A C 1
ATOM 2372 O O . SER A 1 318 ? -1.533 -14 -15.578 1 96.44 318 SER A O 1
ATOM 2374 N N . LEU A 1 319 ? -3.465 -14.648 -16.531 1 97.94 319 LEU A N 1
ATOM 2375 C CA . LEU A 1 319 ? -2.883 -15.898 -17 1 97.94 319 LEU A CA 1
ATOM 2376 C C . LEU A 1 319 ? -1.855 -15.648 -18.094 1 97.94 319 LEU A C 1
ATOM 2378 O O . LEU A 1 319 ? -0.791 -16.266 -18.109 1 97.94 319 LEU A O 1
ATOM 2382 N N . ILE A 1 320 ? -2.205 -14.766 -19 1 98.12 320 ILE A N 1
ATOM 2383 C CA . ILE A 1 320 ? -1.257 -14.406 -20.047 1 98.12 320 ILE A CA 1
ATOM 2384 C C . ILE A 1 320 ? 0.043 -13.906 -19.422 1 98.12 320 ILE A C 1
ATOM 2386 O O . ILE A 1 320 ? 1.133 -14.328 -19.828 1 98.12 320 ILE A O 1
ATOM 2390 N N . ALA A 1 321 ? -0.083 -13.07 -18.375 1 97.75 321 ALA A N 1
ATOM 2391 C CA . ALA A 1 321 ? 1.088 -12.562 -17.672 1 97.75 321 ALA A CA 1
ATOM 2392 C C . ALA A 1 321 ? 1.868 -13.695 -17.016 1 97.75 321 ALA A C 1
ATOM 2394 O O . ALA A 1 321 ? 3.102 -13.711 -17.047 1 97.75 321 ALA A O 1
ATOM 2395 N N . ALA A 1 322 ? 1.163 -14.617 -16.422 1 98.44 322 ALA A N 1
ATOM 2396 C CA . ALA A 1 322 ? 1.798 -15.75 -15.758 1 98.44 322 ALA A CA 1
ATOM 2397 C C . ALA A 1 322 ? 2.574 -16.609 -16.75 1 98.44 322 ALA A C 1
ATOM 2399 O O . ALA A 1 322 ? 3.697 -17.031 -16.469 1 98.44 322 ALA A O 1
ATOM 2400 N N . ILE A 1 323 ? 1.982 -16.859 -17.922 1 98.62 323 ILE A N 1
ATOM 2401 C CA . ILE A 1 323 ? 2.615 -17.656 -18.953 1 98.62 323 ILE A CA 1
ATOM 2402 C C . ILE A 1 323 ? 3.865 -16.953 -19.469 1 98.62 323 ILE A C 1
ATOM 2404 O O . ILE A 1 323 ? 4.926 -17.562 -19.594 1 98.62 323 ILE A O 1
ATOM 2408 N N . LYS A 1 324 ? 3.748 -15.695 -19.688 1 97.81 324 LYS A N 1
ATOM 2409 C CA . LYS A 1 324 ? 4.871 -14.906 -20.172 1 97.81 324 LYS A CA 1
ATOM 2410 C C . LYS A 1 324 ? 6.02 -14.891 -19.172 1 97.81 324 LYS A C 1
ATOM 2412 O O . LYS A 1 324 ? 7.188 -15.016 -19.547 1 97.81 324 LYS A O 1
ATOM 2417 N N . MET A 1 325 ? 5.676 -14.742 -17.984 1 98 325 MET A N 1
ATOM 2418 C CA . MET A 1 325 ? 6.695 -14.742 -16.938 1 98 325 MET A CA 1
ATOM 2419 C C . MET A 1 325 ? 7.375 -16.109 -16.844 1 98 325 MET A C 1
ATOM 2421 O O . MET A 1 325 ? 8.594 -16.188 -16.672 1 98 325 MET A O 1
ATOM 2425 N N . ALA A 1 326 ? 6.566 -17.125 -16.875 1 98.62 326 ALA A N 1
ATOM 2426 C CA . ALA A 1 326 ? 7.137 -18.469 -16.875 1 98.62 326 ALA A CA 1
ATOM 2427 C C . ALA A 1 326 ? 8.125 -18.656 -18.016 1 98.62 326 ALA A C 1
ATOM 2429 O O . ALA A 1 326 ? 9.211 -19.203 -17.828 1 98.62 326 ALA A O 1
ATOM 2430 N N . ALA A 1 327 ? 7.754 -18.188 -19.172 1 98.31 327 ALA A N 1
ATOM 2431 C CA . ALA A 1 327 ? 8.609 -18.297 -20.359 1 98.31 327 ALA A CA 1
ATOM 2432 C C . ALA A 1 327 ? 9.906 -17.516 -20.156 1 98.31 327 ALA A C 1
ATOM 2434 O O . ALA A 1 327 ? 10.984 -18 -20.484 1 98.31 327 ALA A O 1
ATOM 2435 N N . LEU A 1 328 ? 9.758 -16.344 -19.641 1 97 328 LEU A N 1
ATOM 2436 C CA . LEU A 1 328 ? 10.922 -15.508 -19.375 1 97 328 LEU A CA 1
ATOM 2437 C C . LEU A 1 328 ? 11.883 -16.203 -18.406 1 97 328 LEU A C 1
ATOM 2439 O O . LEU A 1 328 ? 13.078 -16.297 -18.688 1 97 328 LEU A O 1
ATOM 2443 N N . GLN A 1 329 ? 11.352 -16.656 -17.328 1 98.12 329 GLN A N 1
ATOM 2444 C CA . GLN A 1 329 ? 12.18 -17.328 -16.328 1 98.12 329 GLN A CA 1
ATOM 2445 C C . GLN A 1 329 ? 12.852 -18.562 -16.906 1 98.12 329 GLN A C 1
ATOM 2447 O O . GLN A 1 329 ? 14.023 -18.828 -16.641 1 98.12 329 GLN A O 1
ATOM 2452 N N . ALA A 1 330 ? 12.109 -19.25 -17.703 1 98 330 ALA A N 1
ATOM 2453 C CA . ALA A 1 330 ? 12.641 -20.469 -18.312 1 98 330 ALA A CA 1
ATOM 2454 C C . ALA A 1 330 ? 13.797 -20.141 -19.266 1 98 330 ALA A C 1
ATOM 2456 O O . ALA A 1 330 ? 14.805 -20.844 -19.281 1 98 330 ALA A O 1
ATOM 2457 N N . THR A 1 331 ? 13.617 -19.109 -20 1 96.19 331 THR A N 1
ATOM 2458 C CA . THR A 1 331 ? 14.641 -18.688 -20.953 1 96.19 331 THR A CA 1
ATOM 2459 C C . THR A 1 331 ? 15.914 -18.266 -20.219 1 96.19 331 THR A C 1
ATOM 2461 O O . THR A 1 331 ? 17.016 -18.641 -20.625 1 96.19 331 THR A O 1
ATOM 2464 N N . ILE A 1 332 ? 15.789 -17.578 -19.219 1 94.06 332 ILE A N 1
ATOM 2465 C CA . ILE A 1 332 ? 16.922 -17.094 -18.438 1 94.06 332 ILE A CA 1
ATOM 2466 C C . ILE A 1 332 ? 17.625 -18.281 -17.766 1 94.06 332 ILE A C 1
ATOM 2468 O O . ILE A 1 332 ? 18.859 -18.375 -17.812 1 94.06 332 ILE A O 1
ATOM 2472 N N . THR A 1 333 ? 16.859 -19.141 -17.156 1 91.56 333 THR A N 1
ATOM 2473 C CA . THR A 1 333 ? 17.406 -20.328 -16.484 1 91.56 333 THR A CA 1
ATOM 2474 C C . THR A 1 333 ? 18.156 -21.203 -17.484 1 91.56 333 THR A C 1
ATOM 2476 O O . THR A 1 333 ? 19.203 -21.75 -17.172 1 91.56 333 THR A O 1
ATOM 2479 N N . GLY A 1 334 ? 17.594 -21.391 -18.625 1 85.38 334 GLY A N 1
ATOM 2480 C CA . GLY A 1 334 ? 18.25 -22.172 -19.672 1 85.38 334 GLY A CA 1
ATOM 2481 C C . GLY A 1 334 ? 19.578 -21.562 -20.125 1 85.38 334 GLY A C 1
ATOM 2482 O O . GLY A 1 334 ? 20.547 -22.281 -20.344 1 85.38 334 GLY A O 1
ATOM 2483 N N . ALA A 1 335 ? 19.516 -20.266 -20.234 1 80.12 335 ALA A N 1
ATOM 2484 C CA . ALA A 1 335 ? 20.734 -19.578 -20.656 1 80.12 335 ALA A CA 1
ATOM 2485 C C . ALA A 1 335 ? 21.828 -19.703 -19.609 1 80.12 335 ALA A C 1
ATOM 2487 O O . ALA A 1 335 ? 23.016 -19.844 -19.953 1 80.12 335 ALA A O 1
ATOM 2488 N N . ASN A 1 336 ? 21.422 -19.625 -18.469 1 80.44 336 ASN A N 1
ATOM 2489 C CA . ASN A 1 336 ? 22.375 -19.75 -17.375 1 80.44 336 ASN A CA 1
ATOM 2490 C C . ASN A 1 336 ? 22.969 -21.156 -17.297 1 80.44 336 ASN A C 1
ATOM 2492 O O . ASN A 1 336 ? 24.109 -21.328 -16.875 1 80.44 336 ASN A O 1
ATOM 2496 N N . ARG A 1 337 ? 22.172 -22.172 -17.625 1 72.31 337 ARG A N 1
ATOM 2497 C CA . ARG A 1 337 ? 22.625 -23.562 -17.609 1 72.31 337 ARG A CA 1
ATOM 2498 C C . ARG A 1 337 ? 23.641 -23.812 -18.719 1 72.31 337 ARG A C 1
ATOM 2500 O O . ARG A 1 337 ? 24.578 -24.594 -18.547 1 72.31 337 ARG A O 1
ATOM 2507 N N . ILE A 1 338 ? 23.484 -23.125 -19.797 1 61.72 338 ILE A N 1
ATOM 2508 C CA . ILE A 1 338 ? 24.406 -23.297 -20.922 1 61.72 338 ILE A CA 1
ATOM 2509 C C . ILE A 1 338 ? 25.734 -22.625 -20.609 1 61.72 338 ILE A C 1
ATOM 2511 O O . ILE A 1 338 ? 26.797 -23.141 -20.953 1 61.72 338 ILE A O 1
ATOM 2515 N N . ASN A 1 339 ? 25.688 -21.406 -19.906 1 59.25 339 ASN A N 1
ATOM 2516 C CA . ASN A 1 339 ? 26.891 -20.641 -19.625 1 59.25 339 ASN A CA 1
ATOM 2517 C C . ASN A 1 339 ? 27.672 -21.234 -18.453 1 59.25 339 ASN A C 1
ATOM 2519 O O . ASN A 1 339 ? 28.797 -20.828 -18.172 1 59.25 339 ASN A O 1
ATOM 2523 N N . ARG A 1 340 ? 27.062 -22.188 -17.75 1 50.06 340 ARG A N 1
ATOM 2524 C CA . ARG A 1 340 ? 27.812 -22.875 -16.703 1 50.06 340 ARG A CA 1
ATOM 2525 C C . ARG A 1 340 ? 28.469 -24.156 -17.234 1 50.06 340 ARG A C 1
ATOM 2527 O O . ARG A 1 340 ? 27.922 -24.797 -18.125 1 50.06 340 ARG A O 1
ATOM 2534 N N . MET B 1 1 ? -13.258 46.344 -2.785 1 47.81 1 MET B N 1
ATOM 2535 C CA . MET B 1 1 ? -13.836 45 -2.916 1 47.81 1 MET B CA 1
ATOM 2536 C C . MET B 1 1 ? -13.383 44.094 -1.779 1 47.81 1 MET B C 1
ATOM 2538 O O . MET B 1 1 ? -12.203 44.094 -1.41 1 47.81 1 MET B O 1
ATOM 2542 N N . THR B 1 2 ? -14.25 43.562 -0.935 1 70.62 2 THR B N 1
ATOM 2543 C CA . THR B 1 2 ? -13.938 42.812 0.268 1 70.62 2 THR B CA 1
ATOM 2544 C C . THR B 1 2 ? -13.117 41.562 -0.077 1 70.62 2 THR B C 1
ATOM 2546 O O . THR B 1 2 ? -13.445 40.844 -1.022 1 70.62 2 THR B O 1
ATOM 2549 N N . ASP B 1 3 ? -11.906 41.469 0.357 1 87.38 3 ASP B N 1
ATOM 2550 C CA . ASP B 1 3 ? -11.031 40.312 0.174 1 87.38 3 ASP B CA 1
ATOM 2551 C C . ASP B 1 3 ? -11.648 39.062 0.797 1 87.38 3 ASP B C 1
ATOM 2553 O O . ASP B 1 3 ? -11.703 38.938 2.021 1 87.38 3 ASP B O 1
ATOM 2557 N N . ASN B 1 4 ? -12.312 38.25 -0.007 1 89.94 4 ASN B N 1
ATOM 2558 C CA . ASN B 1 4 ? -13.039 37.094 0.451 1 89.94 4 ASN B CA 1
ATOM 2559 C C . ASN B 1 4 ? -12.117 35.875 0.633 1 89.94 4 ASN B C 1
ATOM 2561 O O . ASN B 1 4 ? -12.562 34.812 1.031 1 89.94 4 ASN B O 1
ATOM 2565 N N . ARG B 1 5 ? -10.844 36.188 0.391 1 96.06 5 ARG B N 1
ATOM 2566 C CA . ARG B 1 5 ? -9.891 35.125 0.625 1 96.06 5 ARG B CA 1
ATOM 2567 C C . ARG B 1 5 ? -9.758 34.812 2.115 1 96.06 5 ARG B C 1
ATOM 2569 O O . ARG B 1 5 ? -9.648 35.75 2.93 1 96.06 5 ARG B O 1
ATOM 2576 N N . PRO B 1 6 ? -9.758 33.531 2.438 1 98.38 6 PRO B N 1
ATOM 2577 C CA . PRO B 1 6 ? -9.586 33.188 3.855 1 98.38 6 PRO B CA 1
ATOM 2578 C C . PRO B 1 6 ? -8.18 33.531 4.367 1 98.38 6 PRO B C 1
ATOM 2580 O O . PRO B 1 6 ? -7.211 33.438 3.611 1 98.38 6 PRO B O 1
ATOM 2583 N N . VAL B 1 7 ? -8.102 33.906 5.668 1 98.69 7 VAL B N 1
ATOM 2584 C CA . VAL B 1 7 ? -6.805 34.062 6.328 1 98.69 7 VAL B CA 1
ATOM 2585 C C . VAL B 1 7 ? -6.328 32.719 6.855 1 98.69 7 VAL B C 1
ATOM 2587 O O . VAL B 1 7 ? -7.02 32.062 7.648 1 98.69 7 VAL B O 1
ATOM 2590 N N . ILE B 1 8 ? -5.188 32.25 6.371 1 98.81 8 ILE B N 1
ATOM 2591 C CA . ILE B 1 8 ? -4.586 31 6.82 1 98.81 8 ILE B CA 1
ATOM 2592 C C . ILE B 1 8 ? -3.375 31.297 7.699 1 98.81 8 ILE B C 1
ATOM 2594 O O . ILE B 1 8 ? -2.387 31.875 7.234 1 98.81 8 ILE B O 1
ATOM 2598 N N . GLY B 1 9 ? -3.52 30.984 8.977 1 98.88 9 GLY B N 1
ATOM 2599 C CA . GLY B 1 9 ? -2.355 31.062 9.852 1 98.88 9 GLY B CA 1
ATOM 2600 C C . GLY B 1 9 ? -1.341 29.969 9.586 1 98.88 9 GLY B C 1
ATOM 2601 O O . GLY B 1 9 ? -1.658 28.781 9.703 1 98.88 9 GLY B O 1
ATOM 2602 N N . ILE B 1 10 ? -0.144 30.312 9.219 1 98.94 10 ILE B N 1
ATOM 2603 C CA . ILE B 1 10 ? 0.947 29.375 9.008 1 98.94 10 ILE B CA 1
ATOM 2604 C C . ILE B 1 10 ? 1.874 29.359 10.219 1 98.94 10 ILE B C 1
ATOM 2606 O O . ILE B 1 10 ? 2.641 30.312 10.43 1 98.94 10 ILE B O 1
ATOM 2610 N N . THR B 1 11 ? 1.758 28.344 11.039 1 98.81 11 THR B N 1
ATOM 2611 C CA . THR B 1 11 ? 2.664 28.25 12.18 1 98.81 11 THR B CA 1
ATOM 2612 C C . THR B 1 11 ? 4.062 27.844 11.727 1 98.81 11 THR B C 1
ATOM 2614 O O . THR B 1 11 ? 4.227 26.859 11.016 1 98.81 11 THR B O 1
ATOM 2617 N N . MET B 1 12 ? 4.996 28.547 12.117 1 98.5 12 MET B N 1
ATOM 2618 C CA . MET B 1 12 ? 6.355 28.484 11.594 1 98.5 12 MET B CA 1
ATOM 2619 C C . MET B 1 12 ? 6.992 27.141 11.906 1 98.5 12 MET B C 1
ATOM 2621 O O . MET B 1 12 ? 7.848 26.656 11.148 1 98.5 12 MET B O 1
ATOM 2625 N N . GLY B 1 13 ? 6.555 26.469 12.977 1 98.19 13 GLY B N 1
ATOM 2626 C CA . GLY B 1 13 ? 7.203 25.234 13.414 1 98.19 13 GLY B CA 1
ATOM 2627 C C . GLY B 1 13 ? 8.531 25.484 14.109 1 98.19 13 GLY B C 1
ATOM 2628 O O . GLY B 1 13 ? 8.695 26.484 14.812 1 98.19 13 GLY B O 1
ATOM 2629 N N . ASP B 1 14 ? 9.398 24.562 13.961 1 98.12 14 ASP B N 1
ATOM 2630 C CA . ASP B 1 14 ? 10.695 24.609 14.633 1 98.12 14 ASP B CA 1
ATOM 2631 C C . ASP B 1 14 ? 11.609 25.641 13.977 1 98.12 14 ASP B C 1
ATOM 2633 O O . ASP B 1 14 ? 11.992 25.484 12.812 1 98.12 14 ASP B O 1
ATOM 2637 N N . PRO B 1 15 ? 12.062 26.609 14.773 1 98.19 15 PRO B N 1
ATOM 2638 C CA . PRO B 1 15 ? 12.922 27.656 14.211 1 98.19 15 PRO B CA 1
ATOM 2639 C C . PRO B 1 15 ? 14.227 27.094 13.656 1 98.19 15 PRO B C 1
ATOM 2641 O O . PRO B 1 15 ? 14.867 27.734 12.812 1 98.19 15 PRO B O 1
ATOM 2644 N N . VAL B 1 16 ? 14.633 25.953 14.117 1 98.19 16 VAL B N 1
ATOM 2645 C CA . VAL B 1 16 ? 15.93 25.438 13.695 1 98.19 16 VAL B CA 1
ATOM 2646 C C . VAL B 1 16 ? 15.727 24.25 12.758 1 98.19 16 VAL B C 1
ATOM 2648 O O . VAL B 1 16 ? 16.672 23.5 12.484 1 98.19 16 VAL B O 1
ATOM 2651 N N . GLY B 1 17 ? 14.5 24.047 12.344 1 98.06 17 GLY B N 1
ATOM 2652 C CA . GLY B 1 17 ? 14.18 23.078 11.312 1 98.06 17 GLY B CA 1
ATOM 2653 C C . GLY B 1 17 ? 13.984 23.719 9.945 1 98.06 17 GLY B C 1
ATOM 2654 O O . GLY B 1 17 ? 14.43 24.844 9.711 1 98.06 17 GLY B O 1
ATOM 2655 N N . ILE B 1 18 ? 13.297 22.984 9.047 1 98.25 18 ILE B N 1
ATOM 2656 C CA . ILE B 1 18 ? 13.164 23.469 7.676 1 98.25 18 ILE B CA 1
ATOM 2657 C C . ILE B 1 18 ? 11.953 24.391 7.566 1 98.25 18 ILE B C 1
ATOM 2659 O O . ILE B 1 18 ? 11.727 25.016 6.52 1 98.25 18 ILE B O 1
ATOM 2663 N N . GLY B 1 19 ? 11.133 24.531 8.602 1 98.38 19 GLY B N 1
ATOM 2664 C CA . GLY B 1 19 ? 9.906 25.328 8.594 1 98.38 19 GLY B CA 1
ATOM 2665 C C . GLY B 1 19 ? 10.086 26.703 8.016 1 98.38 19 GLY B C 1
ATOM 2666 O O . GLY B 1 19 ? 9.43 27.062 7.035 1 98.38 19 GLY B O 1
ATOM 2667 N N . PRO B 1 20 ? 11 27.469 8.578 1 98.44 20 PRO B N 1
ATOM 2668 C CA . PRO B 1 20 ? 11.227 28.828 8.078 1 98.44 20 PRO B CA 1
ATOM 2669 C C . PRO B 1 20 ? 11.555 28.859 6.59 1 98.44 20 PRO B C 1
ATOM 2671 O O . PRO B 1 20 ? 10.992 29.672 5.848 1 98.44 20 PRO B O 1
ATOM 2674 N N . GLU B 1 21 ? 12.391 27.984 6.113 1 97.75 21 GLU B N 1
ATOM 2675 C CA . GLU B 1 21 ? 12.812 27.984 4.719 1 97.75 21 GLU B CA 1
ATOM 2676 C C . GLU B 1 21 ? 11.656 27.656 3.785 1 97.75 21 GLU B C 1
ATOM 2678 O O . GLU B 1 21 ? 11.492 28.281 2.74 1 97.75 21 GLU B O 1
ATOM 2683 N N . ILE B 1 22 ? 10.812 26.656 4.203 1 98.31 22 ILE B N 1
ATOM 2684 C CA . ILE B 1 22 ? 9.75 26.234 3.295 1 98.31 22 ILE B CA 1
ATOM 2685 C C . ILE B 1 22 ? 8.617 27.266 3.311 1 98.31 22 ILE B C 1
ATOM 2687 O O . ILE B 1 22 ? 7.891 27.406 2.326 1 98.31 22 ILE B O 1
ATOM 2691 N N . ILE B 1 23 ? 8.484 28 4.352 1 98.81 23 ILE B N 1
ATOM 2692 C CA . ILE B 1 23 ? 7.504 29.078 4.391 1 98.81 23 ILE B CA 1
ATOM 2693 C C . ILE B 1 23 ? 7.875 30.156 3.371 1 98.81 23 ILE B C 1
ATOM 2695 O O . ILE B 1 23 ? 7.031 30.594 2.588 1 98.81 23 ILE B O 1
ATOM 2699 N N . VAL B 1 24 ? 9.156 30.547 3.396 1 98.69 24 VAL B N 1
ATOM 2700 C CA . VAL B 1 24 ? 9.625 31.562 2.463 1 98.69 24 VAL B CA 1
ATOM 2701 C C . VAL B 1 24 ? 9.383 31.094 1.028 1 98.69 24 VAL B C 1
ATOM 2703 O O . VAL B 1 24 ? 8.844 31.844 0.21 1 98.69 24 VAL B O 1
ATOM 2706 N N . SER B 1 25 ? 9.75 29.844 0.771 1 98.38 25 SER B N 1
ATOM 2707 C CA . SER B 1 25 ? 9.578 29.297 -0.57 1 98.38 25 SER B CA 1
ATOM 2708 C C . SER B 1 25 ? 8.102 29.234 -0.954 1 98.38 25 SER B C 1
ATOM 2710 O O . SER B 1 25 ? 7.742 29.531 -2.096 1 98.38 25 SER B O 1
ATOM 2712 N N . ALA B 1 26 ? 7.27 28.812 -0.03 1 98.44 26 ALA B N 1
ATOM 2713 C CA . ALA B 1 26 ? 5.836 28.703 -0.287 1 98.44 26 ALA B CA 1
ATOM 2714 C C . ALA B 1 26 ? 5.227 30.062 -0.593 1 98.44 26 ALA B C 1
ATOM 2716 O O . ALA B 1 26 ? 4.43 30.203 -1.523 1 98.44 26 ALA B O 1
ATOM 2717 N N . LEU B 1 27 ? 5.617 31.094 0.12 1 98.5 27 LEU B N 1
ATOM 2718 C CA . LEU B 1 27 ? 5.02 32.406 -0.011 1 98.5 27 LEU B CA 1
ATOM 2719 C C . LEU B 1 27 ? 5.609 33.156 -1.204 1 98.5 27 LEU B C 1
ATOM 2721 O O . LEU B 1 27 ? 5.094 34.188 -1.607 1 98.5 27 LEU B O 1
ATOM 2725 N N . ASP B 1 28 ? 6.676 32.594 -1.71 1 97.25 28 ASP B N 1
ATOM 2726 C CA . ASP B 1 28 ? 7.227 33.125 -2.943 1 97.25 28 ASP B CA 1
ATOM 2727 C C . ASP B 1 28 ? 6.383 32.719 -4.152 1 97.25 28 ASP B C 1
ATOM 2729 O O . ASP B 1 28 ? 6.527 33.312 -5.234 1 97.25 28 ASP B O 1
ATOM 2733 N N . ASP B 1 29 ? 5.574 31.75 -4.012 1 96.06 29 ASP B N 1
ATOM 2734 C CA . ASP B 1 29 ? 4.633 31.344 -5.051 1 96.06 29 ASP B CA 1
ATOM 2735 C C . ASP B 1 29 ? 3.418 32.25 -5.094 1 96.06 29 ASP B C 1
ATOM 2737 O O . ASP B 1 29 ? 2.598 32.25 -4.172 1 96.06 29 ASP B O 1
ATOM 2741 N N . PRO B 1 30 ? 3.242 32.969 -6.211 1 96.69 30 PRO B N 1
ATOM 2742 C CA . PRO B 1 30 ? 2.131 33.906 -6.281 1 96.69 30 PRO B CA 1
ATOM 2743 C C . PRO B 1 30 ? 0.767 33.25 -6.176 1 96.69 30 PRO B C 1
ATOM 2745 O O . PRO B 1 30 ? -0.205 33.875 -5.742 1 96.69 30 PRO B O 1
ATOM 2748 N N . PHE B 1 31 ? 0.724 32 -6.469 1 95.75 31 PHE B N 1
ATOM 2749 C CA . PHE B 1 31 ? -0.543 31.297 -6.457 1 95.75 31 PHE B CA 1
ATOM 2750 C C . PHE B 1 31 ? -1.112 31.219 -5.043 1 95.75 31 PHE B C 1
ATOM 2752 O O . PHE B 1 31 ? -2.33 31.266 -4.855 1 95.75 31 PHE B O 1
ATOM 2759 N N . VAL B 1 32 ? -0.289 31.141 -4.074 1 98.06 32 VAL B N 1
ATOM 2760 C CA . VAL B 1 32 ? -0.723 31.062 -2.684 1 98.06 32 VAL B CA 1
ATOM 2761 C C . VAL B 1 32 ? -1.59 32.281 -2.346 1 98.06 32 VAL B C 1
ATOM 2763 O O . VAL B 1 32 ? -2.617 32.156 -1.678 1 98.06 32 VAL B O 1
ATOM 2766 N N . TYR B 1 33 ? -1.306 33.406 -2.879 1 97.69 33 TYR B N 1
ATOM 2767 C CA . TYR B 1 33 ? -1.99 34.656 -2.561 1 97.69 33 TYR B CA 1
ATOM 2768 C C . TYR B 1 33 ? -3.279 34.781 -3.361 1 97.69 33 TYR B C 1
ATOM 2770 O O . TYR B 1 33 ? -4.109 35.656 -3.074 1 97.69 33 TYR B O 1
ATOM 2778 N N . THR B 1 34 ? -3.447 33.906 -4.359 1 97.44 34 THR B N 1
ATOM 2779 C CA . THR B 1 34 ? -4.699 33.906 -5.109 1 97.44 34 THR B CA 1
ATOM 2780 C C . THR B 1 34 ? -5.785 33.125 -4.363 1 97.44 34 THR B C 1
ATOM 2782 O O . THR B 1 34 ? -6.973 33.406 -4.531 1 97.44 34 THR B O 1
ATOM 2785 N N . VAL B 1 35 ? -5.32 32.312 -3.416 1 97 35 VAL B N 1
ATOM 2786 C CA . VAL B 1 35 ? -6.332 31.422 -2.844 1 97 35 VAL B CA 1
ATOM 2787 C C . VAL B 1 35 ? -6.527 31.75 -1.365 1 97 35 VAL B C 1
ATOM 2789 O O . VAL B 1 35 ? -7.512 31.328 -0.754 1 97 35 VAL B O 1
ATOM 2792 N N . CYS B 1 36 ? -5.531 32.5 -0.832 1 98.31 36 CYS B N 1
ATOM 2793 C CA . CYS B 1 36 ? -5.672 32.781 0.593 1 98.31 36 CYS B CA 1
ATOM 2794 C C . CYS B 1 36 ? -4.879 34.031 0.989 1 98.31 36 CYS B C 1
ATOM 2796 O O . CYS B 1 36 ? -4.227 34.625 0.146 1 98.31 36 CYS B O 1
ATOM 2798 N N . ARG B 1 37 ? -5.121 34.5 2.203 1 98.69 37 ARG B N 1
ATOM 2799 C CA . ARG B 1 37 ? -4.324 35.5 2.922 1 98.69 37 ARG B CA 1
ATOM 2800 C C . ARG B 1 37 ? -3.414 34.844 3.947 1 98.69 37 ARG B C 1
ATOM 2802 O O . ARG B 1 37 ? -3.84 34.531 5.066 1 98.69 37 ARG B O 1
ATOM 2809 N N . PRO B 1 38 ? -2.156 34.562 3.488 1 98.81 38 PRO B N 1
ATOM 2810 C CA . PRO B 1 38 ? -1.256 33.844 4.379 1 98.81 38 PRO B CA 1
ATOM 2811 C C . PRO B 1 38 ? -0.675 34.719 5.484 1 98.81 38 PRO B C 1
ATOM 2813 O O . PRO B 1 38 ? -0.204 35.812 5.215 1 98.81 38 PRO B O 1
ATOM 2816 N N . LEU B 1 39 ? -0.808 34.281 6.695 1 98.88 39 LEU B N 1
ATOM 2817 C CA . LEU B 1 39 ? -0.279 34.969 7.871 1 98.88 39 LEU B CA 1
ATOM 2818 C C . LEU B 1 39 ? 0.679 34.062 8.641 1 98.88 39 LEU B C 1
ATOM 2820 O O . LEU B 1 39 ? 0.27 33.031 9.172 1 98.88 39 LEU B O 1
ATOM 2824 N N . VAL B 1 40 ? 1.923 34.438 8.68 1 98.94 40 VAL B N 1
ATOM 2825 C CA . VAL B 1 40 ? 2.908 33.625 9.414 1 98.94 40 VAL B CA 1
ATOM 2826 C C . VAL B 1 40 ? 2.799 33.906 10.906 1 98.94 40 VAL B C 1
ATOM 2828 O O . VAL B 1 40 ? 2.719 35.094 11.32 1 98.94 40 VAL B O 1
ATOM 2831 N N . LEU B 1 41 ? 2.639 32.906 11.68 1 98.88 41 LEU B N 1
ATOM 2832 C CA . LEU B 1 41 ? 2.771 32.938 13.133 1 98.88 41 LEU B CA 1
ATOM 2833 C C . LEU B 1 41 ? 4.129 32.406 13.57 1 98.88 41 LEU B C 1
ATOM 2835 O O . LEU B 1 41 ? 4.348 31.203 13.594 1 98.88 41 LEU B O 1
ATOM 2839 N N . GLY B 1 42 ? 5.02 33.312 13.875 1 98.62 42 GLY B N 1
ATOM 2840 C CA . GLY B 1 42 ? 6.387 32.844 14.078 1 98.62 42 GLY B CA 1
ATOM 2841 C C . GLY B 1 42 ? 7.293 33.938 14.633 1 98.62 42 GLY B C 1
ATOM 2842 O O . GLY B 1 42 ? 6.879 34.719 15.492 1 98.62 42 GLY B O 1
ATOM 2843 N N . ASP B 1 43 ? 8.562 33.844 14.289 1 98.62 43 ASP B N 1
ATOM 2844 C CA . ASP B 1 43 ? 9.602 34.781 14.742 1 98.62 43 ASP B CA 1
ATOM 2845 C C . ASP B 1 43 ? 10.109 35.656 13.602 1 98.62 43 ASP B C 1
ATOM 2847 O O . ASP B 1 43 ? 10.57 35.125 12.578 1 98.62 43 ASP B O 1
ATOM 2851 N N . GLU B 1 44 ? 10.023 36.938 13.852 1 98.06 44 GLU B N 1
ATOM 2852 C CA . GLU B 1 44 ? 10.391 37.875 12.805 1 98.06 44 GLU B CA 1
ATOM 2853 C C . GLU B 1 44 ? 11.852 37.719 12.391 1 98.06 44 GLU B C 1
ATOM 2855 O O . GLU B 1 44 ? 12.164 37.625 11.203 1 98.06 44 GLU B O 1
ATOM 2860 N N . GLY B 1 45 ? 12.734 37.688 13.359 1 97.69 45 GLY B N 1
ATOM 2861 C CA . GLY B 1 45 ? 14.156 37.562 13.078 1 97.69 45 GLY B CA 1
ATOM 2862 C C . GLY B 1 45 ? 14.508 36.281 12.344 1 97.69 45 GLY B C 1
ATOM 2863 O O . GLY B 1 45 ? 15.328 36.281 11.422 1 97.69 45 GLY B O 1
ATOM 2864 N N . VAL B 1 46 ? 13.922 35.188 12.742 1 98.25 46 VAL B N 1
ATOM 2865 C CA . VAL B 1 46 ? 14.18 33.906 12.109 1 98.25 46 VAL B CA 1
ATOM 2866 C C . VAL B 1 46 ? 13.688 33.938 10.664 1 98.25 46 VAL B C 1
ATOM 2868 O O . VAL B 1 46 ? 14.367 33.438 9.766 1 98.25 46 VAL B O 1
ATOM 2871 N N . MET B 1 47 ? 12.547 34.531 10.43 1 98.5 47 MET B N 1
ATOM 2872 C CA . MET B 1 47 ? 12 34.594 9.07 1 98.5 47 MET B CA 1
ATOM 2873 C C . MET B 1 47 ? 12.859 35.5 8.188 1 98.5 47 MET B C 1
ATOM 2875 O O . MET B 1 47 ? 13.062 35.219 7.004 1 98.5 47 MET B O 1
ATOM 2879 N N . GLU B 1 48 ? 13.359 36.594 8.719 1 97.81 48 GLU B N 1
ATOM 2880 C CA . GLU B 1 48 ? 14.266 37.438 7.957 1 97.81 48 GLU B CA 1
ATOM 2881 C C . GLU B 1 48 ? 15.516 36.688 7.535 1 97.81 48 GLU B C 1
ATOM 2883 O O . GLU B 1 48 ? 15.969 36.812 6.395 1 97.81 48 GLU B O 1
ATOM 2888 N N . ARG B 1 49 ? 15.977 35.938 8.477 1 97.44 49 ARG B N 1
ATOM 2889 C CA . ARG B 1 49 ? 17.125 35.094 8.18 1 97.44 49 ARG B CA 1
ATOM 2890 C C . ARG B 1 49 ? 16.812 34.125 7.059 1 97.44 49 ARG B C 1
ATOM 2892 O O . ARG B 1 49 ? 17.656 33.875 6.184 1 97.44 49 ARG B O 1
ATOM 2899 N N . ALA B 1 50 ? 15.656 33.531 7.094 1 98.19 50 ALA B N 1
ATOM 2900 C CA . ALA B 1 50 ? 15.242 32.562 6.074 1 98.19 50 ALA B CA 1
ATOM 2901 C C . ALA B 1 50 ? 15.086 33.219 4.715 1 98.19 50 ALA B C 1
ATOM 2903 O O . ALA B 1 50 ? 15.438 32.656 3.684 1 98.19 50 AL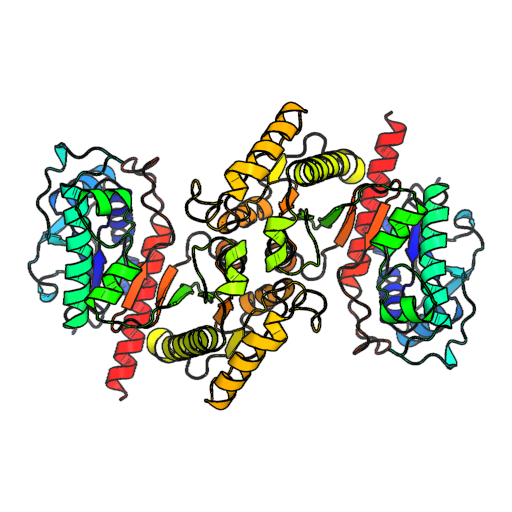A B O 1
ATOM 2904 N N . ILE B 1 51 ? 14.57 34.438 4.66 1 98.06 51 ILE B N 1
ATOM 2905 C CA . ILE B 1 51 ? 14.414 35.219 3.424 1 98.06 51 ILE B CA 1
ATOM 2906 C C . ILE B 1 51 ? 15.789 35.469 2.797 1 98.06 51 ILE B C 1
ATOM 2908 O O . ILE B 1 51 ? 15.961 35.281 1.588 1 98.06 51 ILE B O 1
ATOM 2912 N N . ASP B 1 52 ? 16.734 35.781 3.625 1 97.12 52 ASP B N 1
ATOM 2913 C CA . ASP B 1 52 ? 18.094 36 3.156 1 97.12 52 ASP B CA 1
ATOM 2914 C C . ASP B 1 52 ? 18.703 34.719 2.602 1 97.12 52 ASP B C 1
ATOM 2916 O O . ASP B 1 52 ? 19.328 34.719 1.534 1 97.12 52 ASP B O 1
ATOM 2920 N N . LEU B 1 53 ? 18.516 33.656 3.352 1 96.81 53 LEU B N 1
ATOM 2921 C CA . LEU B 1 53 ? 19.031 32.344 2.941 1 96.81 53 LEU B CA 1
ATOM 2922 C C . LEU B 1 53 ? 18.516 31.969 1.559 1 96.81 53 LEU B C 1
ATOM 2924 O O . LEU B 1 53 ? 19.281 31.453 0.73 1 96.81 53 LEU B O 1
ATOM 2928 N N . LYS B 1 54 ? 17.234 32.25 1.332 1 97.31 54 LYS B N 1
ATOM 2929 C CA . LYS B 1 54 ? 16.578 31.859 0.094 1 97.31 54 LYS B CA 1
ATOM 2930 C C . LYS B 1 54 ? 16.734 32.906 -0.993 1 97.31 54 LYS B C 1
ATOM 2932 O O . LYS B 1 54 ? 16.312 32.719 -2.131 1 97.31 54 LYS B O 1
ATOM 2937 N N . SER B 1 55 ? 17.328 34.031 -0.72 1 96.81 55 SER B N 1
ATOM 2938 C CA . SER B 1 55 ? 17.469 35.156 -1.625 1 96.81 55 SER B CA 1
ATOM 2939 C C . SER B 1 55 ? 16.125 35.562 -2.232 1 96.81 55 SER B C 1
ATOM 2941 O O . SER B 1 55 ? 16.016 35.75 -3.445 1 96.81 55 SER B O 1
ATOM 2943 N N . ALA B 1 56 ? 15.133 35.469 -1.332 1 95.81 56 ALA B N 1
ATOM 2944 C CA . ALA B 1 56 ? 13.789 35.812 -1.8 1 95.81 56 ALA B CA 1
ATOM 2945 C C . ALA B 1 56 ? 13.555 37.312 -1.795 1 95.81 56 ALA B C 1
ATOM 2947 O O . ALA B 1 56 ? 14.055 38.031 -0.919 1 95.81 56 ALA B O 1
ATOM 2948 N N . ARG B 1 57 ? 12.891 37.812 -2.852 1 92.69 57 ARG B N 1
ATOM 2949 C CA . ARG B 1 57 ? 12.453 39.219 -2.879 1 92.69 57 ARG B CA 1
ATOM 2950 C C . ARG B 1 57 ? 11.133 39.406 -2.137 1 92.69 57 ARG B C 1
ATOM 2952 O O . ARG B 1 57 ? 10.078 39.5 -2.758 1 92.69 57 ARG B O 1
ATOM 2959 N N . MET B 1 58 ? 11.242 39.406 -0.854 1 96.62 58 MET B N 1
ATOM 2960 C CA . MET B 1 58 ? 10.07 39.406 0.024 1 96.62 58 MET B CA 1
ATOM 2961 C C . MET B 1 58 ? 10.289 40.344 1.218 1 96.62 58 MET B C 1
ATOM 2963 O O . MET B 1 58 ? 11.32 40.25 1.891 1 96.62 58 MET B O 1
ATOM 2967 N N . ASP B 1 59 ? 9.398 41.281 1.447 1 97.19 59 ASP B N 1
ATOM 2968 C CA . ASP B 1 59 ? 9.438 42.156 2.609 1 97.19 59 ASP B CA 1
ATOM 2969 C C . ASP B 1 59 ? 8.664 41.562 3.783 1 97.19 59 ASP B C 1
ATOM 2971 O O . ASP B 1 59 ? 7.66 40.875 3.584 1 97.19 59 ASP B O 1
ATOM 2975 N N . VAL B 1 60 ? 9.133 41.812 4.965 1 98.19 60 VAL B N 1
ATOM 2976 C CA . VAL B 1 60 ? 8.43 41.344 6.156 1 98.19 60 VAL B CA 1
ATOM 2977 C C . VAL B 1 60 ? 7.543 42.469 6.699 1 98.19 60 VAL B C 1
ATOM 2979 O O . VAL B 1 60 ? 8.008 43.594 6.906 1 98.19 60 VAL B O 1
ATOM 2982 N N . HIS B 1 61 ? 6.312 42.219 6.746 1 98.56 61 HIS B N 1
ATOM 2983 C CA . HIS B 1 61 ? 5.367 43.125 7.367 1 98.56 61 HIS B CA 1
ATOM 2984 C C . HIS B 1 61 ? 4.852 42.562 8.695 1 98.56 61 HIS B C 1
ATOM 2986 O O . HIS B 1 61 ? 4.098 41.594 8.711 1 98.56 61 HIS B O 1
ATOM 2992 N N . THR B 1 62 ? 5.191 43.188 9.766 1 98.19 62 THR B N 1
ATOM 2993 C CA . THR B 1 62 ? 4.766 42.75 11.094 1 98.19 62 THR B CA 1
ATOM 2994 C C . THR B 1 62 ? 3.408 43.344 11.445 1 98.19 62 THR B C 1
ATOM 2996 O O . THR B 1 62 ? 3.156 44.531 11.172 1 98.19 62 THR B O 1
ATOM 2999 N N . THR B 1 63 ? 2.561 42.562 11.961 1 98 63 THR B N 1
ATOM 3000 C CA . THR B 1 63 ? 1.257 43 12.438 1 98 63 THR B CA 1
ATOM 3001 C C . THR B 1 63 ? 0.91 42.344 13.766 1 98 63 THR B C 1
ATOM 3003 O O . THR B 1 63 ? 1.377 41.25 14.055 1 98 63 THR B O 1
ATOM 3006 N N . ASP B 1 64 ? 0.014 43 14.586 1 95.31 64 ASP B N 1
ATOM 3007 C CA . ASP B 1 64 ? -0.392 42.469 15.875 1 95.31 64 ASP B CA 1
ATOM 3008 C C . ASP B 1 64 ? -1.604 41.531 15.727 1 95.31 64 ASP B C 1
ATOM 3010 O O . ASP B 1 64 ? -1.85 40.688 16.578 1 95.31 64 ASP B O 1
ATOM 3014 N N . THR B 1 65 ? -2.332 41.875 14.68 1 96.56 65 THR B N 1
ATOM 3015 C CA . THR B 1 65 ? -3.553 41.125 14.461 1 96.56 65 THR B CA 1
ATOM 3016 C C . THR B 1 65 ? -3.684 40.719 12.992 1 96.56 65 THR B C 1
ATOM 3018 O O . THR B 1 65 ? -3.096 41.344 12.117 1 96.56 65 THR B O 1
ATOM 3021 N N . PRO B 1 66 ? -4.41 39.625 12.766 1 97.94 66 PRO B N 1
ATOM 3022 C CA . PRO B 1 66 ? -4.633 39.219 11.375 1 97.94 66 PRO B CA 1
ATOM 3023 C C . PRO B 1 66 ? -5.223 40.344 10.516 1 97.94 66 PRO B C 1
ATOM 3025 O O . PRO B 1 66 ? -4.914 40.438 9.32 1 97.94 66 PRO B O 1
ATOM 3028 N N . ALA B 1 67 ? -6.02 41.25 11.055 1 96.12 67 ALA B N 1
ATOM 3029 C CA . ALA B 1 67 ? -6.691 42.312 10.312 1 96.12 67 ALA B CA 1
ATOM 3030 C C . ALA B 1 67 ? -5.68 43.312 9.766 1 96.12 67 ALA B C 1
ATOM 3032 O O . ALA B 1 67 ? -5.953 44 8.781 1 96.12 67 ALA B O 1
ATOM 3033 N N . GLY B 1 68 ? -4.559 43.406 10.383 1 97.12 68 GLY B N 1
ATOM 3034 C CA . GLY B 1 68 ? -3.555 44.375 10.016 1 97.12 68 GLY B CA 1
ATOM 3035 C C . GLY B 1 68 ? -2.646 43.906 8.891 1 97.12 68 GLY B C 1
ATOM 3036 O O . GLY B 1 68 ? -1.771 44.656 8.445 1 97.12 68 GLY B O 1
ATOM 3037 N N . GLY B 1 69 ? -2.836 42.719 8.367 1 97.56 69 GLY B N 1
ATOM 3038 C CA . GLY B 1 69 ? -1.989 42.188 7.305 1 97.56 69 GLY B CA 1
ATOM 3039 C C . GLY B 1 69 ? -2.225 42.875 5.965 1 97.56 69 GLY B C 1
ATOM 3040 O O . GLY B 1 69 ? -3.316 43.375 5.703 1 97.56 69 GLY B O 1
ATOM 3041 N N . LYS B 1 70 ? -1.224 42.844 5.168 1 97.75 70 LYS B N 1
ATOM 3042 C CA . LYS B 1 70 ? -1.323 43.375 3.812 1 97.75 70 LYS B CA 1
ATOM 3043 C C . LYS B 1 70 ? -1.796 42.312 2.83 1 97.75 70 LYS B C 1
ATOM 3045 O O . LYS B 1 70 ? -2.559 42.594 1.907 1 97.75 70 LYS B O 1
ATOM 3050 N N . TYR B 1 71 ? -1.311 41.125 2.949 1 98 71 TYR B N 1
ATOM 3051 C CA . TYR B 1 71 ? -1.724 39.906 2.234 1 98 71 TYR B CA 1
ATOM 3052 C C . TYR B 1 71 ? -1.563 40.094 0.729 1 98 71 TYR B C 1
ATOM 3054 O O . TYR B 1 71 ? -2.484 39.781 -0.038 1 98 71 TYR B O 1
ATOM 3062 N N . CYS B 1 72 ? -0.416 40.625 0.32 1 97.12 72 CYS B N 1
ATOM 3063 C CA . CYS B 1 72 ? -0.035 40.75 -1.083 1 97.12 72 CYS B CA 1
ATOM 3064 C C . CYS B 1 72 ? 1.282 40.031 -1.354 1 97.12 72 CYS B C 1
ATOM 3066 O O . CYS B 1 72 ? 2.176 40.031 -0.506 1 97.12 72 CYS B O 1
ATOM 3068 N N . HIS B 1 73 ? 1.314 39.438 -2.539 1 97.56 73 HIS B N 1
ATOM 3069 C CA . HIS B 1 73 ? 2.541 38.75 -2.914 1 97.56 73 HIS B CA 1
ATOM 3070 C C . HIS B 1 73 ? 3.746 39.688 -2.832 1 97.56 73 HIS B C 1
ATOM 3072 O O . HIS B 1 73 ? 3.664 40.844 -3.227 1 97.56 73 HIS B O 1
ATOM 3078 N N . GLY B 1 74 ? 4.859 39.156 -2.365 1 97.5 74 GLY B N 1
ATOM 3079 C CA . GLY B 1 74 ? 6.051 39.938 -2.16 1 97.5 74 GLY B CA 1
ATOM 3080 C C . GLY B 1 74 ? 6.199 40.438 -0.735 1 97.5 74 GLY B C 1
ATOM 3081 O O . GLY B 1 74 ? 7.258 40.969 -0.355 1 97.5 74 GLY B O 1
ATOM 3082 N N . THR B 1 75 ? 5.16 40.344 0.039 1 97.94 75 THR B N 1
ATOM 3083 C CA . THR B 1 75 ? 5.172 40.719 1.446 1 97.94 75 THR B CA 1
ATOM 3084 C C . THR B 1 75 ? 4.762 39.562 2.33 1 97.94 75 THR B C 1
ATOM 3086 O O . THR B 1 75 ? 3.715 38.938 2.109 1 97.94 75 THR B O 1
ATOM 3089 N N . MET B 1 76 ? 5.578 39.25 3.287 1 98.5 76 MET B N 1
ATOM 3090 C CA . MET B 1 76 ? 5.227 38.25 4.293 1 98.5 76 MET B CA 1
ATOM 3091 C C . MET B 1 76 ? 4.617 38.906 5.523 1 98.5 76 MET B C 1
ATOM 3093 O O . MET B 1 76 ? 5.301 39.625 6.246 1 98.5 76 MET B O 1
ATOM 3097 N N . ASP B 1 77 ? 3.359 38.719 5.66 1 98.81 77 ASP B N 1
ATOM 3098 C CA . ASP B 1 77 ? 2.721 39.188 6.891 1 98.81 77 ASP B CA 1
ATOM 3099 C C . ASP B 1 77 ? 3.02 38.219 8.055 1 98.81 77 ASP B C 1
ATOM 3101 O O . ASP B 1 77 ? 2.887 37 7.914 1 98.81 77 ASP B O 1
ATOM 3105 N N . ILE B 1 78 ? 3.453 38.781 9.172 1 98.81 78 ILE B N 1
ATOM 3106 C CA . ILE B 1 78 ? 3.842 37.938 10.297 1 98.81 78 ILE B CA 1
ATOM 3107 C C . ILE B 1 78 ? 3.336 38.562 11.602 1 98.81 78 ILE B C 1
ATOM 3109 O O . ILE B 1 78 ? 3.379 39.781 11.773 1 98.81 78 ILE B O 1
ATOM 3113 N N . VAL B 1 79 ? 2.732 37.75 12.406 1 98.69 79 VAL B N 1
ATOM 3114 C CA . VAL B 1 79 ? 2.555 38.062 13.82 1 98.69 79 VAL B CA 1
ATOM 3115 C C . VAL B 1 79 ? 3.738 37.531 14.625 1 98.69 79 VAL B C 1
ATOM 3117 O O . VAL B 1 79 ? 3.869 36.312 14.812 1 98.69 79 VAL B O 1
ATOM 3120 N N . PRO B 1 80 ? 4.629 38.406 15.047 1 98.25 80 PRO B N 1
ATOM 3121 C CA . PRO B 1 80 ? 5.766 37.906 15.836 1 98.25 80 PRO B CA 1
ATOM 3122 C C . PRO B 1 80 ? 5.352 37.406 17.219 1 98.25 80 PRO B C 1
ATOM 3124 O O . PRO B 1 80 ? 4.754 38.156 18 1 98.25 80 PRO B O 1
ATOM 3127 N N . LEU B 1 81 ? 5.68 36.188 17.484 1 98.31 81 LEU B N 1
ATOM 3128 C CA . LEU B 1 81 ? 5.23 35.562 18.734 1 98.31 81 LEU B CA 1
ATOM 3129 C C . LEU B 1 81 ? 6.414 35.125 19.594 1 98.31 81 LEU B C 1
ATOM 3131 O O . LEU B 1 81 ? 6.234 34.562 20.672 1 98.31 81 LEU B O 1
ATOM 3135 N N . SER B 1 82 ? 7.598 35.344 19.094 1 97.56 82 SER B N 1
ATOM 3136 C CA . SER B 1 82 ? 8.844 35.125 19.828 1 97.56 82 SER B CA 1
ATOM 3137 C C . SER B 1 82 ? 9.922 36.125 19.391 1 97.56 82 SER B C 1
ATOM 3139 O O . SER B 1 82 ? 9.773 36.812 18.375 1 97.56 82 SER B O 1
ATOM 3141 N N . ARG B 1 83 ? 10.836 36.281 20.297 1 96 83 ARG B N 1
ATOM 3142 C CA . ARG B 1 83 ? 12.023 37.062 20.016 1 96 83 ARG B CA 1
ATOM 3143 C C . ARG B 1 83 ? 13.297 36.281 20.25 1 96 83 ARG B C 1
ATOM 3145 O O . ARG B 1 83 ? 14.047 36.531 21.203 1 96 83 ARG B O 1
ATOM 3152 N N . LEU B 1 84 ? 13.531 35.406 19.344 1 96.44 84 LEU B N 1
ATOM 3153 C CA . LEU B 1 84 ? 14.727 34.562 19.406 1 96.44 84 LEU B CA 1
ATOM 3154 C C . LEU B 1 84 ? 15.93 35.312 18.812 1 96.44 84 LEU B C 1
ATOM 3156 O O . LEU B 1 84 ? 15.766 36.188 17.969 1 96.44 84 LEU B O 1
ATOM 3160 N N . ASP B 1 85 ? 17.125 35 19.375 1 94.44 85 ASP B N 1
ATOM 3161 C CA . ASP B 1 85 ? 18.344 35.5 18.734 1 94.44 85 ASP B CA 1
ATOM 3162 C C . ASP B 1 85 ? 18.719 34.625 17.547 1 94.44 85 ASP B C 1
ATOM 3164 O O . ASP B 1 85 ? 19.484 33.688 17.688 1 94.44 85 ASP B O 1
ATOM 3168 N N . ALA B 1 86 ? 18.297 35.031 16.438 1 89.12 86 ALA B N 1
ATOM 3169 C CA . ALA B 1 86 ? 18.406 34.219 15.211 1 89.12 86 ALA B CA 1
ATOM 3170 C C . ALA B 1 86 ? 19.859 33.906 14.883 1 89.12 86 ALA B C 1
ATOM 3172 O O . ALA B 1 86 ? 20.172 32.844 14.352 1 89.12 86 ALA B O 1
ATOM 3173 N N . ALA B 1 87 ? 20.719 34.781 15.258 1 89.25 87 ALA B N 1
ATOM 3174 C CA . ALA B 1 87 ? 22.141 34.625 14.938 1 89.25 87 ALA B CA 1
ATOM 3175 C C . ALA B 1 87 ? 22.797 33.531 15.75 1 89.25 87 ALA B C 1
ATOM 3177 O O . ALA B 1 87 ? 23.812 32.969 15.344 1 89.25 87 ALA B O 1
ATOM 3178 N N . THR B 1 88 ? 22.156 33.219 16.797 1 91.5 88 THR B N 1
ATOM 3179 C CA . THR B 1 88 ? 22.766 32.219 17.672 1 91.5 88 THR B CA 1
ATOM 3180 C C . THR B 1 88 ? 22.125 30.859 17.484 1 91.5 88 THR B C 1
ATOM 3182 O O . THR B 1 88 ? 22.609 29.859 18.031 1 91.5 88 THR B O 1
ATOM 3185 N N . LEU B 1 89 ? 21.078 30.828 16.75 1 94.88 89 LEU B N 1
ATOM 3186 C CA . LEU B 1 89 ? 20.391 29.562 16.531 1 94.88 89 LEU B CA 1
ATOM 3187 C C . LEU B 1 89 ? 21.188 28.641 15.609 1 94.88 89 LEU B C 1
ATOM 3189 O O . LEU B 1 89 ? 21.688 29.094 14.578 1 94.88 89 LEU B O 1
ATOM 3193 N N . LEU B 1 90 ? 21.344 27.422 16.031 1 96 90 LEU B N 1
ATOM 3194 C CA . LEU B 1 90 ? 22.062 26.438 15.242 1 96 90 LEU B CA 1
ATOM 3195 C C . LEU B 1 90 ? 21.109 25.469 14.57 1 96 90 LEU B C 1
ATOM 3197 O O . LEU B 1 90 ? 20.25 24.875 15.234 1 96 90 LEU B O 1
ATOM 3201 N N . ALA B 1 91 ? 21.312 25.328 13.305 1 96.06 91 ALA B N 1
ATOM 3202 C CA . ALA B 1 91 ? 20.469 24.422 12.531 1 96.06 91 ALA B CA 1
ATOM 3203 C C . ALA B 1 91 ? 20.422 23.031 13.172 1 96.06 91 ALA B C 1
ATOM 3205 O O . ALA B 1 91 ? 21.469 22.484 13.516 1 96.06 91 ALA B O 1
ATOM 3206 N N . GLY B 1 92 ? 19.219 22.578 13.391 1 96.25 92 GLY B N 1
ATOM 3207 C CA . GLY B 1 92 ? 19.047 21.203 13.859 1 96.25 92 GLY B CA 1
ATOM 3208 C C . GLY B 1 92 ? 19.328 21.047 15.344 1 96.25 92 GLY B C 1
ATOM 3209 O O . GLY B 1 92 ? 19.406 19.922 15.844 1 96.25 92 GLY B O 1
ATOM 3210 N N . HIS B 1 93 ? 19.5 22.141 16.016 1 96.69 93 HIS B N 1
ATOM 3211 C CA . HIS B 1 93 ? 19.781 22.078 17.438 1 96.69 93 HIS B CA 1
ATOM 3212 C C . HIS B 1 93 ? 18.719 22.844 18.234 1 96.69 93 HIS B C 1
ATOM 3214 O O . HIS B 1 93 ? 18.906 24.016 18.578 1 96.69 93 HIS B O 1
ATOM 3220 N N . PRO B 1 94 ? 17.734 22.094 18.594 1 96.75 94 PRO B N 1
ATOM 3221 C CA . PRO B 1 94 ? 16.641 22.734 19.344 1 96.75 94 PRO B CA 1
ATOM 3222 C C . PRO B 1 94 ? 17.062 23.125 20.766 1 96.75 94 PRO B C 1
ATOM 3224 O O . PRO B 1 94 ? 17.938 22.5 21.359 1 96.75 94 PRO B O 1
ATOM 3227 N N . THR B 1 95 ? 16.5 24.188 21.328 1 96.25 95 THR B N 1
ATOM 3228 C CA . THR B 1 95 ? 16.703 24.703 22.688 1 96.25 95 THR B CA 1
ATOM 3229 C C . THR B 1 95 ? 15.375 24.859 23.406 1 96.25 95 THR B C 1
ATOM 3231 O O . THR B 1 95 ? 14.312 24.797 22.781 1 96.25 95 THR B O 1
ATOM 3234 N N . PRO B 1 96 ? 15.406 25 24.719 1 96.44 96 PRO B N 1
ATOM 3235 C CA . PRO B 1 96 ? 14.156 25.312 25.406 1 96.44 96 PRO B CA 1
ATOM 3236 C C . PRO B 1 96 ? 13.43 26.516 24.828 1 96.44 96 PRO B C 1
ATOM 3238 O O . PRO B 1 96 ? 12.203 26.531 24.766 1 96.44 96 PRO B O 1
ATOM 3241 N N . GLY B 1 97 ? 14.219 27.484 24.391 1 96.75 97 GLY B N 1
ATOM 3242 C CA . GLY B 1 97 ? 13.648 28.672 23.797 1 96.75 97 GLY B CA 1
ATOM 3243 C C . GLY B 1 97 ? 12.906 28.406 22.5 1 96.75 97 GLY B C 1
ATOM 3244 O O . GLY B 1 97 ? 11.789 28.906 22.297 1 96.75 97 GLY B O 1
ATOM 3245 N N . THR B 1 98 ? 13.523 27.625 21.609 1 97.44 98 THR B N 1
ATOM 3246 C CA . THR B 1 98 ? 12.859 27.297 20.359 1 97.44 98 THR B CA 1
ATOM 3247 C C . THR B 1 98 ? 11.633 26.422 20.609 1 97.44 98 THR B C 1
ATOM 3249 O O . THR B 1 98 ? 10.633 26.531 19.891 1 97.44 98 THR B O 1
ATOM 3252 N N . GLY B 1 99 ? 11.742 25.531 21.609 1 97.5 99 GLY B N 1
ATOM 3253 C CA . GLY B 1 99 ? 10.594 24.719 21.984 1 97.5 99 GLY B CA 1
ATOM 3254 C C . GLY B 1 99 ? 9.406 25.547 22.453 1 97.5 99 GLY B C 1
ATOM 3255 O O . GLY B 1 99 ? 8.281 25.328 22 1 97.5 99 GLY B O 1
ATOM 3256 N N . LYS B 1 100 ? 9.672 26.469 23.328 1 97.5 100 LYS B N 1
ATOM 3257 C CA . LYS B 1 100 ? 8.617 27.359 23.812 1 97.5 100 LYS B CA 1
ATOM 3258 C C . LYS B 1 100 ? 8.016 28.172 22.672 1 97.5 100 LYS B C 1
ATOM 3260 O O . LYS B 1 100 ? 6.805 28.359 22.625 1 97.5 100 LYS B O 1
ATOM 3265 N N . ALA B 1 101 ? 8.828 28.609 21.812 1 97.75 101 ALA B N 1
ATOM 3266 C CA . ALA B 1 101 ? 8.383 29.406 20.672 1 97.75 101 ALA B CA 1
ATOM 3267 C C . ALA B 1 101 ? 7.418 28.625 19.797 1 97.75 101 ALA B C 1
ATOM 3269 O O . ALA B 1 101 ? 6.352 29.125 19.438 1 97.75 101 ALA B O 1
ATOM 3270 N N . MET B 1 102 ? 7.801 27.406 19.453 1 96.62 102 MET B N 1
ATOM 3271 C CA . MET B 1 102 ? 6.957 26.594 18.578 1 96.62 102 MET B CA 1
ATOM 3272 C C . MET B 1 102 ? 5.586 26.359 19.219 1 96.62 102 MET B C 1
ATOM 3274 O O . MET B 1 102 ? 4.566 26.391 18.516 1 96.62 102 MET B O 1
ATOM 3278 N N . ILE B 1 103 ? 5.582 26.094 20.531 1 97.69 103 ILE B N 1
ATOM 3279 C CA . ILE B 1 103 ? 4.332 25.875 21.25 1 97.69 103 ILE B CA 1
ATOM 3280 C C . ILE B 1 103 ? 3.471 27.141 21.172 1 97.69 103 ILE B C 1
ATOM 3282 O O . ILE B 1 103 ? 2.266 27.062 20.922 1 97.69 103 ILE B O 1
ATOM 3286 N N . ASP B 1 104 ? 4.113 28.281 21.328 1 98.12 104 ASP B N 1
ATOM 3287 C CA . ASP B 1 104 ? 3.406 29.562 21.281 1 98.12 104 ASP B CA 1
ATOM 3288 C C . ASP B 1 104 ? 2.795 29.797 19.891 1 98.12 104 ASP B C 1
ATOM 3290 O O . ASP B 1 104 ? 1.686 30.312 19.781 1 98.12 104 ASP B O 1
ATOM 3294 N N . TYR B 1 105 ? 3.57 29.438 18.828 1 98.62 105 TYR B N 1
ATOM 3295 C CA . TYR B 1 105 ? 3.051 29.594 17.469 1 98.62 105 TYR B CA 1
ATOM 3296 C C . TYR B 1 105 ? 1.757 28.812 17.297 1 98.62 105 TYR B C 1
ATOM 3298 O O . TYR B 1 105 ? 0.769 29.328 16.781 1 98.62 105 TYR B O 1
ATOM 3306 N N . ILE B 1 106 ? 1.749 27.547 17.797 1 98.44 106 ILE B N 1
ATOM 3307 C CA . ILE B 1 106 ? 0.624 26.641 17.609 1 98.44 106 ILE B CA 1
ATOM 3308 C C . ILE B 1 106 ? -0.562 27.109 18.453 1 98.44 106 ILE B C 1
ATOM 3310 O O . ILE B 1 106 ? -1.678 27.234 17.938 1 98.44 106 ILE B O 1
ATOM 3314 N N . THR B 1 107 ? -0.362 27.406 19.734 1 98.31 107 THR B N 1
ATOM 3315 C CA . THR B 1 107 ? -1.451 27.75 20.641 1 98.31 107 THR B CA 1
ATOM 3316 C C . THR B 1 107 ? -2.096 29.062 20.234 1 98.31 107 THR B C 1
ATOM 3318 O O . THR B 1 107 ? -3.318 29.219 20.297 1 98.31 107 THR B O 1
ATOM 3321 N N . THR B 1 108 ? -1.273 30.031 19.812 1 98.69 108 THR B N 1
ATOM 3322 C CA . THR B 1 108 ? -1.826 31.297 19.344 1 98.69 108 THR B CA 1
ATOM 3323 C C . THR B 1 108 ? -2.652 31.078 18.078 1 98.69 108 THR B C 1
ATOM 3325 O O . THR B 1 108 ? -3.732 31.656 17.922 1 98.69 108 THR B O 1
ATOM 3328 N N . GLY B 1 109 ? -2.094 30.281 17.141 1 98.69 109 GLY B N 1
ATOM 3329 C CA . GLY B 1 109 ? -2.854 29.969 15.945 1 98.69 109 GLY B CA 1
ATOM 3330 C C . GLY B 1 109 ? -4.207 29.344 16.25 1 98.69 109 GLY B C 1
ATOM 3331 O O . GLY B 1 109 ? -5.215 29.734 15.656 1 98.69 109 GLY B O 1
ATOM 3332 N N . VAL B 1 110 ? -4.223 28.406 17.172 1 98.69 110 VAL B N 1
ATOM 3333 C CA . VAL B 1 110 ? -5.453 27.734 17.578 1 98.69 110 VAL B CA 1
ATOM 3334 C C . VAL B 1 110 ? -6.43 28.766 18.156 1 98.69 110 VAL B C 1
ATOM 3336 O O . VAL B 1 110 ? -7.613 28.766 17.797 1 98.69 110 VAL B O 1
ATOM 3339 N N . ASP B 1 111 ? -5.973 29.625 19.031 1 98.69 111 ASP B N 1
ATOM 3340 C CA . ASP B 1 111 ? -6.82 30.641 19.656 1 98.69 111 ASP B CA 1
ATOM 3341 C C . ASP B 1 111 ? -7.402 31.594 18.609 1 98.69 111 ASP B C 1
ATOM 3343 O O . ASP B 1 111 ? -8.586 31.922 18.656 1 98.69 111 ASP B O 1
ATOM 3347 N N . LEU B 1 112 ? -6.559 32.062 17.688 1 98.69 112 LEU B N 1
ATOM 3348 C CA . LEU B 1 112 ? -7.02 32.969 16.625 1 98.69 112 LEU B CA 1
ATOM 3349 C C . LEU B 1 112 ? -8.109 32.281 15.789 1 98.69 112 LEU B C 1
ATOM 3351 O O . LEU B 1 112 ? -9.078 32.938 15.398 1 98.69 112 LEU B O 1
ATOM 3355 N N . ALA B 1 113 ? -7.906 31.016 15.484 1 98.56 113 ALA B N 1
ATOM 3356 C CA . ALA B 1 113 ? -8.898 30.281 14.703 1 98.56 113 ALA B CA 1
ATOM 3357 C C . ALA B 1 113 ? -10.188 30.094 15.492 1 98.56 113 ALA B C 1
ATOM 3359 O O . ALA B 1 113 ? -11.281 30.266 14.945 1 98.56 113 ALA B O 1
ATOM 3360 N N . MET B 1 114 ? -10.062 29.766 16.766 1 98.25 114 MET B N 1
ATOM 3361 C CA . MET B 1 114 ? -11.227 29.594 17.625 1 98.25 114 MET B CA 1
ATOM 3362 C C . MET B 1 114 ? -12.023 30.891 17.734 1 98.25 114 MET B C 1
ATOM 3364 O O . MET B 1 114 ? -13.25 30.875 17.844 1 98.25 114 MET B O 1
ATOM 3368 N N . ASP B 1 115 ? -11.312 32 17.656 1 97.81 115 ASP B N 1
ATOM 3369 C CA . ASP B 1 115 ? -11.938 33.312 17.766 1 97.81 115 ASP B CA 1
ATOM 3370 C C . ASP B 1 115 ? -12.469 33.781 16.422 1 97.81 115 ASP B C 1
ATOM 3372 O O . ASP B 1 115 ? -13.055 34.844 16.312 1 97.81 115 ASP B O 1
ATOM 3376 N N . GLY B 1 116 ? -12.203 33.031 15.414 1 96.94 116 GLY B N 1
ATOM 3377 C CA . GLY B 1 116 ? -12.68 33.375 14.086 1 96.94 116 GLY B CA 1
ATOM 3378 C C . GLY B 1 116 ? -11.859 34.469 13.422 1 96.94 116 GLY B C 1
ATOM 3379 O O . GLY B 1 116 ? -12.273 35.031 12.406 1 96.94 116 GL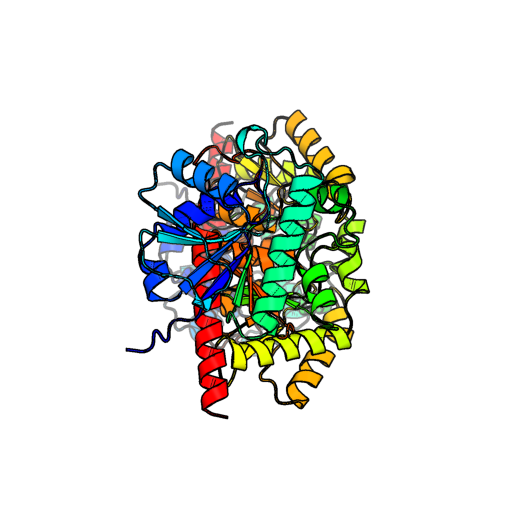Y B O 1
ATOM 3380 N N . LYS B 1 117 ? -10.734 34.781 13.992 1 98.12 117 LYS B N 1
ATOM 3381 C CA . LYS B 1 117 ? -9.867 35.812 13.445 1 98.12 117 LYS B CA 1
ATOM 3382 C C . LYS B 1 117 ? -9.07 35.312 12.25 1 98.12 117 LYS B C 1
ATOM 3384 O O . LYS B 1 117 ? -8.602 36.094 11.43 1 98.12 117 LYS B O 1
ATOM 3389 N N . ILE B 1 118 ? -8.836 34.031 12.219 1 98.44 118 ILE B N 1
ATOM 3390 C CA . ILE B 1 118 ? -8.336 33.344 11.039 1 98.44 118 ILE B CA 1
ATOM 3391 C C . ILE B 1 118 ? -9.219 32.125 10.75 1 98.44 118 ILE B C 1
ATOM 3393 O O . ILE B 1 118 ? -9.969 31.672 11.617 1 98.44 118 ILE B O 1
ATOM 3397 N N . GLN B 1 119 ? -9.164 31.625 9.547 1 98.38 119 GLN B N 1
ATOM 3398 C CA . GLN B 1 119 ? -10.133 30.609 9.141 1 98.38 119 GLN B CA 1
ATOM 3399 C C . GLN B 1 119 ? -9.523 29.219 9.234 1 98.38 119 GLN B C 1
ATOM 3401 O O . GLN B 1 119 ? -10.25 28.219 9.266 1 98.38 119 GLN B O 1
ATOM 3406 N N . ALA B 1 120 ? -8.211 29.094 9.25 1 98.75 120 ALA B N 1
ATOM 3407 C CA . ALA B 1 120 ? -7.527 27.812 9.328 1 98.75 120 ALA B CA 1
ATOM 3408 C C . ALA B 1 120 ? -6.07 27.984 9.742 1 98.75 120 ALA B C 1
ATOM 3410 O O . ALA B 1 120 ? -5.535 29.094 9.695 1 98.75 120 ALA B O 1
ATOM 3411 N N . ILE B 1 121 ? -5.492 26.891 10.172 1 98.81 121 ILE B N 1
ATOM 3412 C CA . ILE B 1 121 ? -4.051 26.891 10.398 1 98.81 121 ILE B CA 1
ATOM 3413 C C . ILE B 1 121 ? -3.395 25.812 9.547 1 98.81 121 ILE B C 1
ATOM 3415 O O . ILE B 1 121 ? -3.955 24.734 9.359 1 98.81 121 ILE B O 1
ATOM 3419 N N . ALA B 1 122 ? -2.312 26.109 8.945 1 98.81 122 ALA B N 1
ATOM 3420 C CA . ALA B 1 122 ? -1.382 25.172 8.305 1 98.81 122 ALA B CA 1
ATOM 3421 C C . ALA B 1 122 ? -0.065 25.094 9.07 1 98.81 122 ALA B C 1
ATOM 3423 O O . ALA B 1 122 ? 0.643 26.109 9.203 1 98.81 122 ALA B O 1
ATOM 3424 N N . THR B 1 123 ? 0.282 23.938 9.523 1 98.69 123 THR B N 1
ATOM 3425 C CA . THR B 1 123 ? 1.375 23.859 10.484 1 98.69 123 THR B CA 1
ATOM 3426 C C . THR B 1 123 ? 2.643 23.328 9.82 1 98.69 123 THR B C 1
ATOM 3428 O O . THR B 1 123 ? 2.584 22.391 9.023 1 98.69 123 THR B O 1
ATOM 3431 N N . CYS B 1 124 ? 3.77 23.906 10.125 1 98.5 124 CYS B N 1
ATOM 3432 C CA . CYS B 1 124 ? 5.086 23.375 9.773 1 98.5 124 CYS B CA 1
ATOM 3433 C C . CYS B 1 124 ? 5.578 22.406 10.836 1 98.5 124 CYS B C 1
ATOM 3435 O O . CYS B 1 124 ? 4.996 22.312 11.914 1 98.5 124 CYS B O 1
ATOM 3437 N N . PRO B 1 125 ? 6.594 21.672 10.523 1 97.5 125 PRO B N 1
ATOM 3438 C CA . PRO B 1 125 ? 7.02 20.562 11.391 1 97.5 125 PRO B CA 1
ATOM 3439 C C . PRO B 1 125 ? 7.578 21.047 12.727 1 97.5 125 PRO B C 1
ATOM 3441 O O . PRO B 1 125 ? 8.242 22.078 12.789 1 97.5 125 PRO B O 1
ATOM 3444 N N . ILE B 1 126 ? 7.289 20.312 13.695 1 96.69 126 ILE B N 1
ATOM 3445 C CA . ILE B 1 126 ? 7.863 20.484 15.023 1 96.69 126 ILE B CA 1
ATOM 3446 C C . ILE B 1 126 ? 8.539 19.188 15.461 1 96.69 126 ILE B C 1
ATOM 3448 O O . ILE B 1 126 ? 8.5 18.188 14.742 1 96.69 126 ILE B O 1
ATOM 3452 N N . THR B 1 127 ? 9.242 19.203 16.562 1 94.06 127 THR B N 1
ATOM 3453 C CA . THR B 1 127 ? 9.906 18 17.031 1 94.06 127 THR B CA 1
ATOM 3454 C C . THR B 1 127 ? 9.57 17.734 18.5 1 94.06 127 THR B C 1
ATOM 3456 O O . THR B 1 127 ? 9.461 18.672 19.297 1 94.06 127 THR B O 1
ATOM 3459 N N . LYS B 1 128 ? 9.43 16.484 18.797 1 90 128 LYS B N 1
ATOM 3460 C CA . LYS B 1 128 ? 9.148 16.047 20.156 1 90 128 LYS B CA 1
ATOM 3461 C C . LYS B 1 128 ? 10.25 16.484 21.125 1 90 128 LYS B C 1
ATOM 3463 O O . LYS B 1 128 ? 9.984 16.828 22.266 1 90 128 LYS B O 1
ATOM 3468 N N . THR B 1 129 ? 11.414 16.422 20.625 1 92.5 129 THR B N 1
ATOM 3469 C CA . THR B 1 129 ? 12.578 16.781 21.438 1 92.5 129 THR B CA 1
ATOM 3470 C C . THR B 1 129 ? 12.469 18.219 21.938 1 92.5 129 THR B C 1
ATOM 3472 O O . THR B 1 129 ? 12.664 18.484 23.125 1 92.5 129 THR B O 1
ATOM 3475 N N . ALA B 1 130 ? 12.195 19.141 21.062 1 94.25 130 ALA B N 1
ATOM 3476 C CA . ALA B 1 130 ? 12.078 20.547 21.422 1 94.25 130 ALA B CA 1
ATOM 3477 C C . ALA B 1 130 ? 10.922 20.766 22.391 1 94.25 130 ALA B C 1
ATOM 3479 O O . ALA B 1 130 ? 11.023 21.578 23.328 1 94.25 130 ALA B O 1
ATOM 3480 N N . MET B 1 131 ? 9.844 20.078 22.141 1 94.62 131 MET B N 1
ATOM 3481 C CA . MET B 1 131 ? 8.688 20.172 23.031 1 94.62 131 MET B CA 1
ATOM 3482 C C . MET B 1 131 ? 9.047 19.75 24.438 1 94.62 131 MET B C 1
ATOM 3484 O O . MET B 1 131 ? 8.672 20.406 25.406 1 94.62 131 MET B O 1
ATOM 3488 N N . LYS B 1 132 ? 9.766 18.656 24.531 1 93.88 132 LYS B N 1
ATOM 3489 C CA . LYS B 1 132 ? 10.211 18.141 25.812 1 93.88 132 LYS B CA 1
ATOM 3490 C C . LYS B 1 132 ? 11.141 19.141 26.5 1 93.88 132 LYS B C 1
ATOM 3492 O O . LYS B 1 132 ? 11.016 19.375 27.719 1 93.88 132 LYS B O 1
ATOM 3497 N N . LEU B 1 133 ? 12.039 19.672 25.797 1 95 133 LEU B N 1
ATOM 3498 C CA . LEU B 1 133 ? 12.977 20.656 26.344 1 95 133 LEU B CA 1
ATOM 3499 C C . LEU B 1 133 ? 12.242 21.859 26.922 1 95 133 LEU B C 1
ATOM 3501 O O . LEU B 1 133 ? 12.695 22.453 27.906 1 95 133 LEU B O 1
ATOM 3505 N N . ALA B 1 134 ? 11.125 22.188 26.281 1 96.19 134 ALA B N 1
ATOM 3506 C CA . ALA B 1 134 ? 10.336 23.328 26.703 1 96.19 134 ALA B CA 1
ATOM 3507 C C . ALA B 1 134 ? 9.43 22.969 27.891 1 96.19 134 ALA B C 1
ATOM 3509 O O . ALA B 1 134 ? 8.727 23.828 28.422 1 96.19 134 ALA B O 1
ATOM 3510 N N . GLY B 1 135 ? 9.352 21.688 28.25 1 95 135 GLY B N 1
ATOM 3511 C CA . GLY B 1 135 ? 8.562 21.25 29.391 1 95 135 GLY B CA 1
ATOM 3512 C C . GLY B 1 135 ? 7.121 20.938 29.031 1 95 135 GLY B C 1
ATOM 3513 O O . GLY B 1 135 ? 6.25 20.906 29.906 1 95 135 GLY B O 1
ATOM 3514 N N . SER B 1 136 ? 6.898 20.781 27.781 1 94.44 136 SER B N 1
ATOM 3515 C CA . SER B 1 136 ? 5.535 20.484 27.344 1 94.44 136 SER B CA 1
ATOM 3516 C C . SER B 1 136 ? 5.102 19.094 27.766 1 94.44 136 SER B C 1
ATOM 3518 O O . SER B 1 136 ? 5.898 18.141 27.719 1 94.44 136 SER B O 1
ATOM 3520 N N . LYS B 1 137 ? 3.814 18.922 28.141 1 93.19 137 LYS B N 1
ATOM 3521 C CA . LYS B 1 137 ? 3.252 17.609 28.438 1 93.19 137 LYS B CA 1
ATOM 3522 C C . LYS B 1 137 ? 2.852 16.875 27.156 1 93.19 137 LYS B C 1
ATOM 3524 O O . LYS B 1 137 ? 2.578 15.672 27.172 1 93.19 137 LYS B O 1
ATOM 3529 N N . PHE B 1 138 ? 2.775 17.594 26.094 1 92.38 138 PHE B N 1
ATOM 3530 C CA . PHE B 1 138 ? 2.393 17.016 24.812 1 92.38 138 PHE B CA 1
ATOM 3531 C C . PHE B 1 138 ? 3.619 16.766 23.938 1 92.38 138 PHE B C 1
ATOM 3533 O O . PHE B 1 138 ? 4.645 17.422 24.094 1 92.38 138 PHE B O 1
ATOM 3540 N N . HIS B 1 139 ? 3.465 15.812 22.984 1 87.88 139 HIS B N 1
ATOM 3541 C CA . HIS B 1 139 ? 4.605 15.414 22.172 1 87.88 139 HIS B CA 1
ATOM 3542 C C . HIS B 1 139 ? 4.418 15.828 20.719 1 87.88 139 HIS B C 1
ATOM 3544 O O . HIS B 1 139 ? 5.328 15.68 19.906 1 87.88 139 HIS B O 1
ATOM 3550 N N . GLY B 1 140 ? 3.254 16.391 20.422 1 91 140 GLY B N 1
ATOM 3551 C CA . GLY B 1 140 ? 2.994 16.75 19.047 1 91 140 GLY B CA 1
ATOM 3552 C C . GLY B 1 140 ? 1.835 17.719 18.875 1 91 140 GLY B C 1
ATOM 3553 O O . GLY B 1 140 ? 1.287 18.203 19.875 1 91 140 GLY B O 1
ATOM 3554 N N . HIS B 1 141 ? 1.558 18.047 17.594 1 94.25 141 HIS B N 1
ATOM 3555 C CA . HIS B 1 141 ? 0.517 19.016 17.25 1 94.25 141 HIS B CA 1
ATOM 3556 C C . HIS B 1 141 ? -0.85 18.547 17.75 1 94.25 141 HIS B C 1
ATOM 3558 O O . HIS B 1 141 ? -1.553 19.281 18.438 1 94.25 141 HIS B O 1
ATOM 3564 N N . THR B 1 142 ? -1.146 17.312 17.391 1 93.44 142 THR B N 1
ATOM 3565 C CA . THR B 1 142 ? -2.521 16.828 17.469 1 93.44 142 THR B CA 1
ATOM 3566 C C . THR B 1 142 ? -3.02 16.812 18.906 1 93.44 142 THR B C 1
ATOM 3568 O O . THR B 1 142 ? -4.074 17.375 19.203 1 93.44 142 THR B O 1
ATOM 3571 N N . GLU B 1 143 ? -2.234 16.281 19.781 1 93.56 143 GLU B N 1
ATOM 3572 C CA . GLU B 1 143 ? -2.65 16.219 21.172 1 93.56 143 GLU B CA 1
ATOM 3573 C C . GLU B 1 143 ? -2.734 17.625 21.797 1 93.56 143 GLU B C 1
ATOM 3575 O O . GLU B 1 143 ? -3.646 17.906 22.562 1 93.56 143 GLU B O 1
ATOM 3580 N N . LEU B 1 144 ? -1.784 18.453 21.453 1 96.5 144 LEU B N 1
ATOM 3581 C CA . LEU B 1 144 ? -1.763 19.828 21.938 1 96.5 144 LEU B CA 1
ATOM 3582 C C . LEU B 1 144 ? -3.008 20.578 21.484 1 96.5 144 LEU B C 1
ATOM 3584 O O . LEU B 1 144 ? -3.686 21.219 22.297 1 96.5 144 LEU B O 1
ATOM 3588 N N . ILE B 1 145 ? -3.332 20.469 20.219 1 98.12 145 ILE B N 1
ATOM 3589 C CA . ILE B 1 145 ? -4.457 21.203 19.641 1 98.12 145 ILE B CA 1
ATOM 3590 C C . ILE B 1 145 ? -5.77 20.641 20.188 1 98.12 145 ILE B C 1
ATOM 3592 O O . ILE B 1 145 ? -6.68 21.406 20.531 1 98.12 145 ILE B O 1
ATOM 3596 N N . ALA B 1 146 ? -5.895 19.297 20.281 1 97.44 146 ALA B N 1
ATOM 3597 C CA . ALA B 1 146 ? -7.098 18.656 20.812 1 97.44 146 ALA B CA 1
ATOM 3598 C C . ALA B 1 146 ? -7.367 19.109 22.25 1 97.44 146 ALA B C 1
ATOM 3600 O O . ALA B 1 146 ? -8.508 19.406 22.609 1 97.44 146 ALA B O 1
ATOM 3601 N N . ASP B 1 147 ? -6.328 19.109 23 1 97.12 147 ASP B N 1
ATOM 3602 C CA . ASP B 1 147 ? -6.457 19.531 24.391 1 97.12 147 ASP B CA 1
ATOM 3603 C C . ASP B 1 147 ? -6.887 20.984 24.484 1 97.12 147 ASP B C 1
ATOM 3605 O O . ASP B 1 147 ? -7.816 21.328 25.219 1 97.12 147 ASP B O 1
ATOM 3609 N N . ARG B 1 148 ? -6.258 21.844 23.734 1 97.25 148 ARG B N 1
ATOM 3610 C CA . ARG B 1 148 ? -6.508 23.281 23.797 1 97.25 148 ARG B CA 1
ATOM 3611 C C . ARG B 1 148 ? -7.922 23.609 23.328 1 97.25 148 ARG B C 1
ATOM 3613 O O . ARG B 1 148 ? -8.531 24.578 23.797 1 97.25 148 ARG B O 1
ATOM 3620 N N . THR B 1 149 ? -8.445 22.828 22.438 1 98 149 THR B N 1
ATOM 3621 C CA . THR B 1 149 ? -9.789 23.062 21.906 1 98 149 THR B CA 1
ATOM 3622 C C . THR B 1 149 ? -10.82 22.219 22.641 1 98 149 THR B C 1
ATOM 3624 O O . THR B 1 149 ? -11.992 22.203 22.281 1 98 149 THR B O 1
ATOM 3627 N N . HIS B 1 150 ? -10.391 21.406 23.625 1 97.31 150 HIS B N 1
ATOM 3628 C CA . HIS B 1 150 ? -11.25 20.531 24.406 1 97.31 150 HIS B CA 1
ATOM 3629 C C . HIS B 1 150 ? -11.992 19.547 23.5 1 97.31 150 HIS B C 1
ATOM 3631 O O . HIS B 1 150 ? -13.195 19.328 23.672 1 97.31 150 HIS B O 1
ATOM 3637 N N . THR B 1 151 ? -11.305 19.078 22.531 1 96.69 151 THR B N 1
ATOM 3638 C CA . THR B 1 151 ? -11.867 18.125 21.578 1 96.69 151 THR B CA 1
ATOM 3639 C C . THR B 1 151 ? -11.664 16.703 22.078 1 96.69 151 THR B C 1
ATOM 3641 O O . THR B 1 151 ? -10.531 16.25 22.281 1 96.69 151 THR B O 1
ATOM 3644 N N . PRO B 1 152 ? -12.703 15.961 22.203 1 94.38 152 PRO B N 1
ATOM 3645 C CA . PRO B 1 152 ? -12.578 14.633 22.812 1 94.38 152 PRO B CA 1
ATOM 3646 C C . PRO B 1 152 ? -12.031 13.586 21.844 1 94.38 152 PRO B C 1
ATOM 3648 O O . PRO B 1 152 ? -11.422 12.602 22.266 1 94.38 152 PRO B O 1
ATOM 3651 N N . ARG B 1 153 ? -12.344 13.781 20.562 1 94.75 153 ARG B N 1
ATOM 3652 C CA . ARG B 1 153 ? -11.938 12.758 19.594 1 94.75 153 ARG B CA 1
ATOM 3653 C C . ARG B 1 153 ? -11.445 13.398 18.297 1 94.75 153 ARG B C 1
ATOM 3655 O O . ARG B 1 153 ? -12.094 14.297 17.766 1 94.75 153 ARG B O 1
ATOM 3662 N N . VAL B 1 154 ? -10.289 12.945 17.906 1 96.75 154 VAL B N 1
ATOM 3663 C CA . VAL B 1 154 ? -9.734 13.398 16.641 1 96.75 154 VAL B CA 1
ATOM 3664 C C . VAL B 1 154 ? -9.344 12.195 15.781 1 96.75 154 VAL B C 1
ATOM 3666 O O . VAL B 1 154 ? -9.18 11.086 16.297 1 96.75 154 VAL B O 1
ATOM 3669 N N . ALA B 1 155 ? -9.32 12.344 14.531 1 97.75 155 ALA B N 1
ATOM 3670 C CA . ALA B 1 155 ? -8.797 11.359 13.586 1 97.75 155 ALA B CA 1
ATOM 3671 C C . ALA B 1 155 ? -7.859 12.008 12.578 1 97.75 155 ALA B C 1
ATOM 3673 O O . ALA B 1 155 ? -8.023 13.18 12.234 1 97.75 155 ALA B O 1
ATOM 3674 N N . MET B 1 156 ? -6.879 11.281 12.172 1 97.75 156 MET B N 1
ATOM 3675 C CA . MET B 1 156 ? -5.922 11.766 11.18 1 97.75 156 MET B CA 1
ATOM 3676 C C . MET B 1 156 ? -6.359 11.383 9.773 1 97.75 156 MET B C 1
ATOM 3678 O O . MET B 1 156 ? -6.582 10.203 9.484 1 97.75 156 MET B O 1
ATOM 3682 N N . MET B 1 157 ? -6.492 12.336 8.93 1 98.62 157 MET B N 1
ATOM 3683 C CA . MET B 1 157 ? -6.734 12.102 7.508 1 98.62 157 MET B CA 1
ATOM 3684 C C . MET B 1 157 ? -5.531 12.539 6.672 1 98.62 157 MET B C 1
ATOM 3686 O O . MET B 1 157 ? -5 13.633 6.867 1 98.62 157 MET B O 1
ATOM 3690 N N . MET B 1 158 ? -5.047 11.656 5.891 1 98.62 158 MET B N 1
ATOM 3691 C CA . MET B 1 158 ? -4.18 12.047 4.785 1 98.62 158 MET B CA 1
ATOM 3692 C C . MET B 1 158 ? -4.988 12.289 3.516 1 98.62 158 MET B C 1
ATOM 3694 O O . MET B 1 158 ? -5.746 11.414 3.084 1 98.62 158 MET B O 1
ATOM 3698 N N . ALA B 1 159 ? -4.816 13.469 2.973 1 98.31 159 ALA B N 1
ATOM 3699 C CA . ALA B 1 159 ? -5.707 13.836 1.874 1 98.31 159 ALA B CA 1
ATOM 3700 C C . ALA B 1 159 ? -4.918 14.336 0.669 1 98.31 159 ALA B C 1
ATOM 3702 O O . ALA B 1 159 ? -3.984 15.125 0.816 1 98.31 159 ALA B O 1
ATOM 3703 N N . GLY B 1 160 ? -5.199 13.82 -0.481 1 96.56 160 GLY B N 1
ATOM 3704 C CA . GLY B 1 160 ? -4.797 14.297 -1.793 1 96.56 160 GLY B CA 1
ATOM 3705 C C . GLY B 1 160 ? -5.934 14.305 -2.797 1 96.56 160 GLY B C 1
ATOM 3706 O O . GLY B 1 160 ? -7.094 14.078 -2.438 1 96.56 160 GLY B O 1
ATOM 3707 N N . ASP B 1 161 ? -5.676 14.672 -4.008 1 95.12 161 ASP B N 1
ATOM 3708 C CA . ASP B 1 161 ? -6.715 14.82 -5.02 1 95.12 161 ASP B CA 1
ATOM 3709 C C . ASP B 1 161 ? -7.277 13.461 -5.434 1 95.12 161 ASP B C 1
ATOM 3711 O O . ASP B 1 161 ? -8.438 13.367 -5.844 1 95.12 161 ASP B O 1
ATOM 3715 N N . ARG B 1 162 ? -6.48 12.359 -5.27 1 96.75 162 ARG B N 1
ATOM 3716 C CA . ARG B 1 162 ? -6.895 11.062 -5.801 1 96.75 162 ARG B CA 1
ATOM 3717 C C . ARG B 1 162 ? -7.273 10.102 -4.676 1 96.75 162 ARG B C 1
ATOM 3719 O O . ARG B 1 162 ? -8.023 9.148 -4.891 1 96.75 162 ARG B O 1
ATOM 3726 N N . LEU B 1 163 ? -6.742 10.367 -3.51 1 98.31 163 LEU B N 1
ATOM 3727 C CA . LEU B 1 163 ? -6.938 9.422 -2.416 1 98.31 163 LEU B CA 1
ATOM 3728 C C . LEU B 1 163 ? -6.973 10.141 -1.073 1 98.31 163 LEU B C 1
ATOM 3730 O O . LEU B 1 163 ? -6.16 11.031 -0.82 1 98.31 163 LEU B O 1
ATOM 3734 N N . ARG B 1 164 ? -7.957 9.867 -0.264 1 98.75 164 ARG B N 1
ATOM 3735 C CA . ARG B 1 164 ? -8.047 10.273 1.134 1 98.75 164 ARG B CA 1
ATOM 3736 C C . ARG B 1 164 ? -8.156 9.062 2.053 1 98.75 164 ARG B C 1
ATOM 3738 O O . ARG B 1 164 ? -9.008 8.195 1.845 1 98.75 164 ARG B O 1
ATOM 3745 N N . VAL B 1 165 ? -7.297 8.984 3.018 1 98.88 165 VAL B N 1
ATOM 3746 C CA . VAL B 1 165 ? -7.352 7.883 3.971 1 98.88 165 VAL B CA 1
ATOM 3747 C C . VAL B 1 165 ? -7.473 8.43 5.391 1 98.88 165 VAL B C 1
ATOM 3749 O O . VAL B 1 165 ? -6.871 9.453 5.723 1 98.88 165 VAL B O 1
ATOM 3752 N N . VAL B 1 166 ? -8.242 7.809 6.223 1 98.94 166 VAL B N 1
ATOM 3753 C CA . VAL B 1 166 ? -8.43 8.156 7.625 1 98.94 166 VAL B CA 1
ATOM 3754 C C . VAL B 1 166 ? -8.07 6.965 8.508 1 98.94 166 VAL B C 1
ATOM 3756 O O . VAL B 1 166 ? -8.484 5.836 8.234 1 98.94 166 VAL B O 1
ATOM 3759 N N . LEU B 1 167 ? -7.383 7.156 9.547 1 98.69 167 LEU B N 1
ATOM 3760 C CA . LEU B 1 167 ? -6.797 6.07 10.32 1 98.69 167 LEU B CA 1
ATOM 3761 C C . LEU B 1 167 ? -7.535 5.883 11.641 1 98.69 167 LEU B C 1
ATOM 3763 O O . LEU B 1 167 ? -7.715 6.844 12.398 1 98.69 167 LEU B O 1
ATOM 3767 N N . VAL B 1 168 ? -7.867 4.668 11.938 1 98.69 168 VAL B N 1
ATOM 3768 C CA . VAL B 1 168 ? -8.469 4.332 13.219 1 98.69 168 VAL B CA 1
ATOM 3769 C C . VAL B 1 168 ? -7.395 4.289 14.305 1 98.69 168 VAL B C 1
ATOM 3771 O O . VAL B 1 168 ? -7.613 4.754 15.422 1 98.69 168 VAL B O 1
ATOM 3774 N N . THR B 1 169 ? -6.277 3.637 13.93 1 97.81 169 THR B N 1
ATOM 3775 C CA . THR B 1 169 ? -5.078 3.697 14.758 1 97.81 169 THR B CA 1
ATOM 3776 C C . THR B 1 169 ? -3.926 4.34 13.992 1 97.81 169 THR B C 1
ATOM 3778 O O . THR B 1 169 ? -3.854 4.238 12.766 1 97.81 169 THR B O 1
ATOM 3781 N N . ILE B 1 170 ? -3.023 4.957 14.672 1 95.19 170 ILE B N 1
ATOM 3782 C CA . ILE B 1 170 ? -1.98 5.727 14 1 95.19 170 ILE B CA 1
ATOM 3783 C C . ILE B 1 170 ? -0.613 5.117 14.305 1 95.19 170 ILE B C 1
ATOM 3785 O O . ILE B 1 170 ? -0.303 4.016 13.852 1 95.19 170 ILE B O 1
ATOM 3789 N N . HIS B 1 171 ? 0.194 5.812 15.156 1 94.62 171 HIS B N 1
ATOM 3790 C CA . HIS B 1 171 ? 1.578 5.41 15.383 1 94.62 171 HIS B CA 1
ATOM 3791 C C . HIS B 1 171 ? 1.687 4.426 16.547 1 94.62 171 HIS B C 1
ATOM 3793 O O . HIS B 1 171 ? 2.318 4.727 17.562 1 94.62 171 HIS B O 1
ATOM 3799 N N . ILE B 1 172 ? 1.205 3.203 16.391 1 96.69 172 ILE B N 1
ATOM 3800 C CA . ILE B 1 172 ? 1.352 2.168 17.406 1 96.69 172 ILE B CA 1
ATOM 3801 C C . ILE B 1 172 ? 2.018 0.937 16.797 1 96.69 172 ILE B C 1
ATOM 3803 O O . ILE B 1 172 ? 1.965 0.733 15.578 1 96.69 172 ILE B O 1
ATOM 3807 N N . PRO B 1 173 ? 2.656 0.128 17.688 1 97.69 173 PRO B N 1
ATOM 3808 C CA . PRO B 1 173 ? 3.227 -1.115 17.156 1 97.69 173 PRO B CA 1
ATOM 3809 C C . PRO B 1 173 ? 2.189 -1.993 16.469 1 97.69 173 PRO B C 1
ATOM 3811 O O . PRO B 1 173 ? 1.047 -2.086 16.922 1 97.69 173 PRO B O 1
ATOM 3814 N N . LEU B 1 174 ? 2.564 -2.646 15.383 1 98.31 174 LEU B N 1
ATOM 3815 C CA . LEU B 1 174 ? 1.648 -3.482 14.609 1 98.31 174 LEU B CA 1
ATOM 3816 C C . LEU B 1 174 ? 0.989 -4.531 15.5 1 98.31 174 LEU B C 1
ATOM 3818 O O . LEU B 1 174 ? -0.199 -4.824 15.352 1 98.31 174 LEU B O 1
ATOM 3822 N N . CYS B 1 175 ? 1.734 -5.094 16.453 1 97.44 175 CYS B N 1
ATOM 3823 C CA . CYS B 1 175 ? 1.256 -6.184 17.297 1 97.44 175 CYS B CA 1
ATOM 3824 C C . CYS B 1 175 ? 0.145 -5.711 18.234 1 97.44 175 CYS B C 1
ATOM 3826 O O . CYS B 1 175 ? -0.553 -6.523 18.828 1 97.44 175 CYS B O 1
ATOM 3828 N N . GLU B 1 176 ? -0.061 -4.41 18.359 1 97.75 176 GLU B N 1
ATOM 3829 C CA . GLU B 1 176 ? -1.062 -3.861 19.266 1 97.75 176 GLU B CA 1
ATOM 3830 C C . GLU B 1 176 ? -2.338 -3.482 18.516 1 97.75 176 GLU B C 1
ATOM 3832 O O . GLU B 1 176 ? -3.367 -3.209 19.141 1 97.75 176 GLU B O 1
ATOM 3837 N N . VAL B 1 177 ? -2.334 -3.449 17.203 1 98.38 177 VAL B N 1
ATOM 3838 C CA . VAL B 1 177 ? -3.404 -2.9 16.375 1 98.38 177 VAL B CA 1
ATOM 3839 C C . VAL B 1 177 ? -4.703 -3.66 16.641 1 98.38 177 VAL B C 1
ATOM 3841 O O . VAL B 1 177 ? -5.727 -3.057 16.969 1 98.38 177 VAL B O 1
ATOM 3844 N N . SER B 1 178 ? -4.633 -5.012 16.531 1 98 178 SER B N 1
ATOM 3845 C CA . SER B 1 178 ? -5.836 -5.82 16.688 1 98 178 SER B CA 1
ATOM 3846 C C . SER B 1 178 ? -6.5 -5.578 18.047 1 98 178 SER B C 1
ATOM 3848 O O . SER B 1 178 ? -7.723 -5.445 18.125 1 98 178 SER B O 1
ATOM 3850 N N . ALA B 1 179 ? -5.707 -5.5 19.109 1 97.44 179 ALA B N 1
ATOM 3851 C CA . ALA B 1 179 ? -6.215 -5.348 20.469 1 97.44 179 ALA B CA 1
ATOM 3852 C C . ALA B 1 179 ? -6.809 -3.957 20.672 1 97.44 179 ALA B C 1
ATOM 3854 O O . ALA B 1 179 ? -7.695 -3.775 21.516 1 97.44 179 ALA B O 1
ATOM 3855 N N . ARG B 1 180 ? -6.355 -2.941 19.922 1 97.69 180 ARG B N 1
ATOM 3856 C CA . ARG B 1 180 ? -6.793 -1.561 20.109 1 97.69 180 ARG B CA 1
ATOM 3857 C C . ARG B 1 180 ? -8.078 -1.284 19.344 1 97.69 180 ARG B C 1
ATOM 3859 O O . ARG B 1 180 ? -8.805 -0.337 19.641 1 97.69 180 ARG B O 1
ATOM 3866 N N . LEU B 1 181 ? -8.391 -2.066 18.359 1 98.19 181 LEU B N 1
ATOM 3867 C CA . LEU B 1 181 ? -9.562 -1.853 17.516 1 98.19 181 LEU B CA 1
ATOM 3868 C C . LEU B 1 181 ? -10.836 -2.23 18.25 1 98.19 181 LEU B C 1
ATOM 3870 O O . LEU B 1 181 ? -10.867 -3.223 18.984 1 98.19 181 LEU B O 1
ATOM 3874 N N . ASN B 1 182 ? -11.812 -1.48 18.156 1 97.88 182 ASN B N 1
ATOM 3875 C CA . ASN B 1 182 ? -13.156 -1.786 18.641 1 97.88 182 ASN B CA 1
ATOM 3876 C C . ASN B 1 182 ? -14.227 -1.094 17.812 1 97.88 182 ASN B C 1
ATOM 3878 O O . ASN B 1 182 ? -13.922 -0.186 17.031 1 97.88 182 ASN B O 1
ATOM 3882 N N . GLN B 1 183 ? -15.414 -1.542 17.969 1 98.5 183 GLN B N 1
ATOM 3883 C CA . GLN B 1 183 ? -16.531 -1.085 17.141 1 98.5 183 GLN B CA 1
ATOM 3884 C C . GLN B 1 183 ? -16.766 0.412 17.312 1 98.5 183 GLN B C 1
ATOM 3886 O O . GLN B 1 183 ? -16.984 1.133 16.344 1 98.5 183 GLN B O 1
ATOM 3891 N N . ALA B 1 184 ? -16.703 0.864 18.516 1 98.19 184 ALA B N 1
ATOM 3892 C CA . ALA B 1 184 ? -17 2.256 18.828 1 98.19 184 ALA B CA 1
ATOM 3893 C C . ALA B 1 184 ? -16.016 3.205 18.141 1 98.19 184 ALA B C 1
ATOM 3895 O O . ALA B 1 184 ? -16.422 4.234 17.594 1 98.19 184 ALA B O 1
ATOM 3896 N N . GLU B 1 185 ? -14.75 2.898 18.172 1 97.94 185 GLU B N 1
ATOM 3897 C CA . GLU B 1 185 ? -13.734 3.746 17.562 1 97.94 185 GLU B CA 1
ATOM 3898 C C . GLU B 1 185 ? -13.867 3.766 16.047 1 97.94 185 GLU B C 1
ATOM 3900 O O . GLU B 1 185 ? -13.68 4.809 15.422 1 97.94 185 GLU B O 1
ATOM 3905 N N . ILE B 1 186 ? -14.125 2.617 15.461 1 98.88 186 ILE B N 1
ATOM 3906 C CA . ILE B 1 186 ? -14.297 2.533 14.008 1 98.88 186 ILE B CA 1
ATOM 3907 C C . ILE B 1 186 ? -15.516 3.342 13.586 1 98.88 186 ILE B C 1
ATOM 3909 O O . ILE B 1 186 ? -15.453 4.125 12.641 1 98.88 186 ILE B O 1
ATOM 3913 N N . LEU B 1 187 ? -16.625 3.154 14.328 1 98.75 187 LEU B N 1
ATOM 3914 C CA . LEU B 1 187 ? -17.844 3.914 14.047 1 98.75 187 LEU B CA 1
ATOM 3915 C C . LEU B 1 187 ? -17.578 5.414 14.164 1 98.75 187 LEU B C 1
ATOM 3917 O O . LEU B 1 187 ? -18.016 6.191 13.312 1 98.75 187 LEU B O 1
ATOM 3921 N N . ALA B 1 188 ? -16.891 5.805 15.203 1 98.38 188 ALA B N 1
ATOM 3922 C CA . ALA B 1 188 ? -16.578 7.215 15.414 1 98.38 188 ALA B CA 1
ATOM 3923 C C . ALA B 1 188 ? -15.75 7.762 14.25 1 98.38 188 ALA B C 1
ATOM 3925 O O . ALA B 1 188 ? -15.977 8.883 13.789 1 98.38 188 ALA B O 1
ATOM 3926 N N . THR B 1 189 ? -14.773 7.016 13.797 1 98.81 189 THR B N 1
ATOM 3927 C CA . THR B 1 189 ? -13.906 7.434 12.703 1 98.81 189 THR B CA 1
ATOM 3928 C C . THR B 1 189 ? -14.711 7.578 11.414 1 98.81 189 THR B C 1
ATOM 3930 O O . THR B 1 189 ? -14.539 8.555 10.672 1 98.81 189 THR B O 1
ATOM 3933 N N . ILE B 1 190 ? -15.578 6.59 11.148 1 98.88 190 ILE B N 1
ATOM 3934 C CA . ILE B 1 190 ? -16.438 6.652 9.969 1 98.88 190 ILE B CA 1
ATOM 3935 C C . ILE B 1 190 ? -17.297 7.914 10.031 1 98.88 190 ILE B C 1
ATOM 3937 O O . ILE B 1 190 ? -17.406 8.641 9.047 1 98.88 190 ILE B O 1
ATOM 3941 N N . SER B 1 191 ? -17.859 8.18 11.18 1 98.56 191 SER B N 1
ATOM 3942 C CA . SER B 1 191 ? -18.75 9.32 11.359 1 98.56 191 SER B CA 1
ATOM 3943 C C . SER B 1 191 ? -18.016 10.633 11.156 1 98.56 191 SER B C 1
ATOM 3945 O O . SER B 1 191 ? -18.5 11.523 10.453 1 98.56 191 SER B O 1
ATOM 3947 N N . LEU B 1 192 ? -16.875 10.766 11.789 1 98.31 192 LEU B N 1
ATOM 3948 C CA . LEU B 1 192 ? -16.062 11.961 11.633 1 98.31 192 LEU B CA 1
ATOM 3949 C C . LEU B 1 192 ? -15.68 12.164 10.164 1 98.31 192 LEU B C 1
ATOM 3951 O O . LEU B 1 192 ? -15.672 13.297 9.68 1 98.31 192 LEU B O 1
ATOM 3955 N N . THR B 1 193 ? -15.336 11.078 9.492 1 98.81 193 THR B N 1
ATOM 3956 C CA . THR B 1 193 ? -14.969 11.133 8.086 1 98.81 193 THR B CA 1
ATOM 3957 C C . THR B 1 193 ? -16.125 11.672 7.246 1 98.81 193 THR B C 1
ATOM 3959 O O . THR B 1 193 ? -15.945 12.586 6.445 1 98.81 193 THR B O 1
ATOM 3962 N N . SER B 1 194 ? -17.266 11.102 7.461 1 98.69 194 SER B N 1
ATOM 3963 C CA . SER B 1 194 ? -18.453 11.516 6.727 1 98.69 194 SER B CA 1
ATOM 3964 C C . SER B 1 194 ? -18.75 12.992 6.938 1 98.69 194 SER B C 1
ATOM 3966 O O . SER B 1 194 ? -18.953 13.734 5.977 1 98.69 194 SER B O 1
ATOM 3968 N N . GLU B 1 195 ? -18.75 13.391 8.156 1 97.44 195 GLU B N 1
ATOM 3969 C CA . GLU B 1 195 ? -19.031 14.781 8.508 1 97.44 195 GLU B CA 1
ATOM 3970 C C . GLU B 1 195 ? -18.016 15.727 7.867 1 97.44 195 GLU B C 1
ATOM 3972 O O . GLU B 1 195 ? -18.406 16.75 7.293 1 97.44 195 GLU B O 1
ATOM 3977 N N . THR B 1 196 ? -16.781 15.383 7.953 1 97.94 196 THR B N 1
ATOM 3978 C CA . THR B 1 196 ? -15.711 16.234 7.43 1 97.94 196 THR B CA 1
ATOM 3979 C C . THR B 1 196 ? -15.805 16.344 5.91 1 97.94 196 THR B C 1
ATOM 3981 O O . THR B 1 196 ? -15.617 17.422 5.352 1 97.94 196 THR B O 1
ATOM 3984 N N . LEU B 1 197 ? -16.047 15.195 5.234 1 98.31 197 LEU B N 1
ATOM 3985 C CA . LEU B 1 197 ? -16.172 15.211 3.779 1 98.31 197 LEU B CA 1
ATOM 3986 C C . LEU B 1 197 ? -17.297 16.156 3.35 1 98.31 197 LEU B C 1
ATOM 3988 O O . LEU B 1 197 ? -17.172 16.859 2.352 1 98.31 197 LEU B O 1
ATOM 3992 N N . LYS B 1 198 ? -18.359 16.203 4.125 1 97.44 198 LYS B N 1
ATOM 3993 C CA . LYS B 1 198 ? -19.484 17.078 3.822 1 97.44 198 LYS B CA 1
ATOM 3994 C C . LYS B 1 198 ? -19.156 18.531 4.121 1 97.44 198 LYS B C 1
ATOM 3996 O O . LYS B 1 198 ? -19.312 19.406 3.262 1 97.44 198 LYS B O 1
ATOM 4001 N N . THR B 1 199 ? -18.562 18.797 5.23 1 96.75 199 THR B N 1
ATOM 4002 C CA . THR B 1 199 ? -18.484 20.156 5.754 1 96.75 199 THR B CA 1
ATOM 4003 C C . THR B 1 199 ? -17.188 20.844 5.301 1 96.75 199 THR B C 1
ATOM 4005 O O . THR B 1 199 ? -17.141 22.062 5.16 1 96.75 199 THR B O 1
ATOM 4008 N N . LYS B 1 200 ? -16.125 20.047 5.078 1 97.38 200 LYS B N 1
ATOM 4009 C CA . LYS B 1 200 ? -14.828 20.672 4.809 1 97.38 200 LYS B CA 1
ATOM 4010 C C . LYS B 1 200 ? -14.359 20.359 3.389 1 97.38 200 LYS B C 1
ATOM 4012 O O . LYS B 1 200 ? -13.453 21.016 2.877 1 97.38 200 LYS B O 1
ATOM 4017 N N . PHE B 1 201 ? -14.906 19.344 2.758 1 97.44 201 PHE B N 1
ATOM 4018 C CA . PHE B 1 201 ? -14.477 19 1.405 1 97.44 201 PHE B CA 1
ATOM 4019 C C . PHE B 1 201 ? -15.602 19.25 0.406 1 97.44 201 PHE B C 1
ATOM 4021 O O . PHE B 1 201 ? -15.406 19.094 -0.802 1 97.44 201 PHE B O 1
ATOM 4028 N N . GLY B 1 202 ? -16.844 19.562 0.924 1 97.12 202 GLY B N 1
ATOM 4029 C CA . GLY B 1 202 ? -17.953 19.922 0.061 1 97.12 202 GLY B CA 1
ATOM 4030 C C . GLY B 1 202 ? -18.531 18.75 -0.702 1 97.12 202 GLY B C 1
ATOM 4031 O O . GLY B 1 202 ? -18.984 18.906 -1.842 1 97.12 202 GLY B O 1
ATOM 4032 N N . ILE B 1 203 ? -18.484 17.562 -0.198 1 97.44 203 ILE B N 1
ATOM 4033 C CA . ILE B 1 203 ? -19.062 16.359 -0.794 1 97.44 203 ILE B CA 1
ATOM 4034 C C . ILE B 1 203 ? -20.359 16 -0.091 1 97.44 203 ILE B C 1
ATOM 4036 O O . ILE B 1 203 ? -20.359 15.391 0.977 1 97.44 203 ILE B O 1
ATOM 4040 N N . PRO B 1 204 ? -21.484 16.266 -0.614 1 96.25 204 PRO B N 1
ATOM 4041 C CA . PRO B 1 204 ? -22.766 16.156 0.079 1 96.25 204 PRO B CA 1
ATOM 4042 C C . PRO B 1 204 ? -23.125 14.703 0.402 1 96.25 204 PRO B C 1
ATOM 4044 O O . PRO B 1 204 ? -23.719 14.43 1.452 1 96.25 204 PRO B O 1
ATOM 4047 N N . GLU B 1 205 ? -22.812 13.781 -0.491 1 96.56 205 GLU B N 1
ATOM 4048 C CA . GLU B 1 205 ? -23.078 12.359 -0.301 1 96.56 205 GLU B CA 1
ATOM 4049 C C . GLU B 1 205 ? -21.812 11.531 -0.44 1 96.56 205 GLU B C 1
ATOM 4051 O O . GLU B 1 205 ? -21.656 10.766 -1.392 1 96.56 205 GLU B O 1
ATOM 4056 N N . PRO B 1 206 ? -21.016 11.656 0.614 1 98.25 206 PRO B N 1
ATOM 4057 C CA . PRO B 1 206 ? -19.703 11 0.515 1 98.25 206 PRO B CA 1
ATOM 4058 C C . PRO B 1 206 ? -19.812 9.477 0.497 1 98.25 206 PRO B C 1
ATOM 4060 O O . PRO B 1 206 ? -20.609 8.898 1.24 1 98.25 206 PRO B O 1
ATOM 4063 N N . ARG B 1 207 ? -19.156 8.734 -0.389 1 98.75 207 ARG B N 1
ATOM 4064 C CA . ARG B 1 207 ? -18.984 7.285 -0.431 1 98.75 207 ARG B CA 1
ATOM 4065 C C . ARG B 1 207 ? -17.734 6.859 0.319 1 98.75 207 ARG B C 1
ATOM 4067 O O . ARG B 1 207 ? -16.609 7.125 -0.132 1 98.75 207 ARG B O 1
ATOM 4074 N N . ILE B 1 208 ? -17.906 6.23 1.457 1 98.88 208 ILE B N 1
ATOM 4075 C CA . ILE B 1 208 ? -16.781 5.867 2.309 1 98.88 208 ILE B CA 1
ATOM 4076 C C . ILE B 1 208 ? -16.547 4.359 2.238 1 98.88 208 ILE B C 1
ATOM 4078 O O . ILE B 1 208 ? -17.5 3.574 2.311 1 98.88 208 ILE B O 1
ATOM 4082 N N . ALA B 1 209 ? -15.359 3.922 1.986 1 98.94 209 ALA B N 1
ATOM 4083 C CA . ALA B 1 209 ? -14.969 2.518 2.076 1 98.94 209 ALA B CA 1
ATOM 4084 C C . ALA B 1 209 ? -14.242 2.234 3.387 1 98.94 209 ALA B C 1
ATOM 4086 O O . ALA B 1 209 ? -13.492 3.08 3.885 1 98.94 209 ALA B O 1
ATOM 4087 N N . VAL B 1 210 ? -14.461 1.078 3.947 1 98.94 210 VAL B N 1
ATOM 4088 C CA . VAL B 1 210 ? -13.758 0.646 5.152 1 98.94 210 VAL B CA 1
ATOM 4089 C C . VAL B 1 210 ? -12.875 -0.554 4.828 1 98.94 210 VAL B C 1
ATOM 4091 O O . VAL B 1 210 ? -13.352 -1.562 4.301 1 98.94 210 VAL B O 1
ATOM 4094 N N . ALA B 1 211 ? -11.602 -0.421 5.086 1 98.88 211 ALA B N 1
ATOM 4095 C CA . ALA B 1 211 ? -10.648 -1.505 4.863 1 98.88 211 ALA B CA 1
ATOM 4096 C C . ALA B 1 211 ? -10.805 -2.6 5.918 1 98.88 211 ALA B C 1
ATOM 4098 O O . ALA B 1 211 ? -11.031 -2.311 7.094 1 98.88 211 ALA B O 1
ATOM 4099 N N . GLY B 1 212 ? -10.695 -3.857 5.504 1 98.75 212 GLY B N 1
ATOM 4100 C CA . GLY B 1 212 ? -10.492 -4.926 6.469 1 98.75 212 GLY B CA 1
ATOM 4101 C C . GLY B 1 212 ? -9.133 -4.859 7.148 1 98.75 212 GLY B C 1
ATOM 4102 O O . GLY B 1 212 ? -8.305 -4.012 6.816 1 98.75 212 GLY B O 1
ATOM 4103 N N . LEU B 1 213 ? -8.977 -5.688 8.133 1 98.69 213 LEU B N 1
ATOM 4104 C CA . LEU B 1 213 ? -7.738 -5.719 8.898 1 98.69 213 LEU B CA 1
ATOM 4105 C C . LEU B 1 213 ? -6.793 -6.785 8.352 1 98.69 213 LEU B C 1
ATOM 4107 O O . LEU B 1 213 ? -5.594 -6.543 8.203 1 98.69 213 LEU B O 1
ATOM 4111 N N . ASN B 1 214 ? -7.344 -7.961 8.039 1 98.31 214 ASN B N 1
ATOM 4112 C CA . ASN B 1 214 ? -6.562 -9.156 7.746 1 98.31 214 ASN B CA 1
ATOM 4113 C C . ASN B 1 214 ? -6.516 -9.445 6.246 1 98.31 214 ASN B C 1
ATOM 4115 O O . ASN B 1 214 ? -7.324 -8.914 5.484 1 98.31 214 ASN B O 1
ATOM 4119 N N . PRO B 1 215 ? -5.543 -10.281 5.836 1 96.56 215 PRO B N 1
ATOM 4120 C CA . PRO B 1 215 ? -5.512 -10.688 4.43 1 96.56 215 PRO B CA 1
ATOM 4121 C C . PRO B 1 215 ? -6.871 -11.156 3.922 1 96.56 215 PRO B C 1
ATOM 4123 O O . PRO B 1 215 ? -7.59 -11.859 4.637 1 96.56 215 PRO B O 1
ATOM 4126 N N . HIS B 1 216 ? -7.219 -10.672 2.74 1 94.06 216 HIS B N 1
ATOM 4127 C CA . HIS B 1 216 ? -8.461 -11.07 2.082 1 94.06 216 HIS B CA 1
ATOM 4128 C C . HIS B 1 216 ? -9.672 -10.672 2.912 1 94.06 216 HIS B C 1
ATOM 4130 O O . HIS B 1 216 ? -10.703 -11.344 2.869 1 94.06 216 HIS B O 1
ATOM 4136 N N . GLY B 1 217 ? -9.492 -9.688 3.82 1 94.12 217 GLY B N 1
ATOM 4137 C CA . GLY B 1 217 ? -10.586 -9.281 4.688 1 94.12 217 GLY B CA 1
ATOM 4138 C C . GLY B 1 217 ? -10.977 -10.352 5.691 1 94.12 217 GLY B C 1
ATOM 4139 O O . GLY B 1 217 ? -12.164 -10.531 5.984 1 94.12 217 GLY B O 1
ATOM 4140 N N . GLY B 1 218 ? -10.086 -11.109 6.051 1 91.56 218 GLY B N 1
ATOM 4141 C CA . GLY B 1 218 ? -10.305 -12.156 7.039 1 91.56 218 GLY B CA 1
ATOM 4142 C C . GLY B 1 218 ? -10.727 -13.477 6.43 1 91.56 218 GLY B C 1
ATOM 4143 O O . GLY B 1 218 ? -10.672 -14.516 7.086 1 91.56 218 GLY B O 1
ATOM 4144 N N . GLU B 1 219 ? -11.148 -13.508 5.172 1 89.62 219 GLU B N 1
ATOM 4145 C CA . GLU B 1 219 ? -11.609 -14.719 4.492 1 89.62 219 GLU B CA 1
ATOM 4146 C C . GLU B 1 219 ? -12.555 -15.523 5.379 1 89.62 219 GLU B C 1
ATOM 4148 O O . GLU B 1 219 ? -12.305 -16.703 5.656 1 89.62 219 GLU B O 1
ATOM 4153 N N . ASP B 1 220 ? -13.57 -14.961 5.809 1 86.88 220 ASP B N 1
ATOM 4154 C CA . ASP B 1 220 ? -14.633 -15.555 6.617 1 86.88 220 ASP B CA 1
ATOM 4155 C C . ASP B 1 220 ? -14.07 -16.156 7.898 1 86.88 220 ASP B C 1
ATOM 4157 O O . ASP B 1 220 ? -14.438 -17.281 8.281 1 86.88 220 ASP B O 1
ATOM 4161 N N . GLY B 1 221 ? -13.125 -15.492 8.469 1 87.81 221 GLY B N 1
ATOM 4162 C CA . GLY B 1 221 ? -12.609 -15.891 9.773 1 87.81 221 GLY B CA 1
ATOM 4163 C C . GLY B 1 221 ? -11.375 -16.766 9.688 1 87.81 221 GLY B C 1
ATOM 4164 O O . GLY B 1 221 ? -10.711 -17.016 10.695 1 87.81 221 GLY B O 1
ATOM 4165 N N . MET B 1 222 ? -10.914 -17.219 8.555 1 86.5 222 MET B N 1
ATOM 4166 C CA . MET B 1 222 ? -9.781 -18.109 8.359 1 86.5 222 MET B CA 1
ATOM 4167 C C . MET B 1 222 ? -8.469 -17.422 8.695 1 86.5 222 MET B C 1
ATOM 4169 O O . MET B 1 222 ? -7.543 -18.031 9.227 1 86.5 222 MET B O 1
ATOM 4173 N N . PHE B 1 223 ? -8.406 -16.125 8.375 1 91.75 223 PHE B N 1
ATOM 4174 C CA . PHE B 1 223 ? -7.168 -15.383 8.578 1 91.75 223 PHE B CA 1
ATOM 4175 C C . PHE B 1 223 ? -7.336 -14.344 9.688 1 91.75 223 PHE B C 1
ATOM 4177 O O . PHE B 1 223 ? -6.582 -13.375 9.758 1 91.75 223 PHE B O 1
ATOM 4184 N N . GLY B 1 224 ? -8.297 -14.492 10.562 1 92.62 224 GLY B N 1
ATOM 4185 C CA . GLY B 1 224 ? -8.633 -13.562 11.633 1 92.62 224 GLY B CA 1
ATOM 4186 C C . GLY B 1 224 ? -10.117 -13.227 11.688 1 92.62 224 GLY B C 1
ATOM 4187 O O . GLY B 1 224 ? -10.82 -13.344 10.688 1 92.62 224 GLY B O 1
ATOM 4188 N N . SER B 1 225 ? -10.523 -12.773 12.789 1 95.5 225 SER B N 1
ATOM 4189 C CA . SER B 1 225 ? -11.969 -12.648 12.977 1 95.5 225 SER B CA 1
ATOM 4190 C C . SER B 1 225 ? -12.367 -11.195 13.211 1 95.5 225 SER B C 1
ATOM 4192 O O . SER B 1 225 ? -13.555 -10.891 13.352 1 95.5 225 SER B O 1
ATOM 4194 N N . GLU B 1 226 ? -11.445 -10.312 13.227 1 98 226 GLU B N 1
ATOM 4195 C CA . GLU B 1 226 ? -11.75 -8.914 13.523 1 98 226 GLU B CA 1
ATOM 4196 C C . GLU B 1 226 ? -12.773 -8.352 12.539 1 98 226 GLU B C 1
ATOM 4198 O O . GLU B 1 226 ? -13.609 -7.527 12.906 1 98 226 GLU B O 1
ATOM 4203 N N . GLU B 1 227 ? -12.664 -8.812 11.25 1 98.38 227 GLU B N 1
ATOM 4204 C CA . GLU B 1 227 ? -13.609 -8.352 10.234 1 98.38 227 GLU B CA 1
ATOM 4205 C C . GLU B 1 227 ? -15.047 -8.688 10.633 1 98.38 227 GLU B C 1
ATOM 4207 O O . GLU B 1 227 ? -15.938 -7.832 10.547 1 98.38 227 GLU B O 1
ATOM 4212 N N . LEU B 1 228 ? -15.227 -9.836 11.086 1 97.31 228 LEU B N 1
ATOM 4213 C CA . LEU B 1 228 ? -16.562 -10.328 11.406 1 97.31 228 LEU B CA 1
ATOM 4214 C C . LEU B 1 228 ? -17.047 -9.773 12.742 1 97.31 228 LEU B C 1
ATOM 4216 O O . LEU B 1 228 ? -18.219 -9.43 12.883 1 97.31 228 LEU B O 1
ATOM 4220 N N . GLU B 1 229 ? -16.172 -9.656 13.688 1 97.75 229 GLU B N 1
ATOM 4221 C CA . GLU B 1 229 ? -16.562 -9.391 15.07 1 97.75 229 GLU B CA 1
ATOM 4222 C C . GLU B 1 229 ? -16.547 -7.898 15.375 1 97.75 229 GLU B C 1
ATOM 4224 O O . GLU B 1 229 ? -17.234 -7.43 16.281 1 97.75 229 GLU B O 1
ATOM 4229 N N . ILE B 1 230 ? -15.742 -7.113 14.68 1 98.5 230 ILE B N 1
ATOM 4230 C CA . ILE B 1 230 ? -15.5 -5.734 15.086 1 98.5 230 ILE B CA 1
ATOM 4231 C C . ILE B 1 230 ? -15.828 -4.789 13.93 1 98.5 230 ILE B C 1
ATOM 4233 O O . ILE B 1 230 ? -16.672 -3.896 14.07 1 98.5 230 ILE B O 1
ATOM 4237 N N . ILE B 1 231 ? -15.305 -5.012 12.758 1 98.81 231 ILE B N 1
ATOM 4238 C CA . ILE B 1 231 ? -15.32 -4.023 11.688 1 98.81 231 ILE B CA 1
ATOM 4239 C C . ILE B 1 231 ? -16.688 -4.031 11 1 98.81 231 ILE B C 1
ATOM 4241 O O . ILE B 1 231 ? -17.312 -2.979 10.844 1 98.81 231 ILE B O 1
ATOM 4245 N N . ALA B 1 232 ? -17.141 -5.227 10.578 1 98.69 232 ALA B N 1
ATOM 4246 C CA . ALA B 1 232 ? -18.406 -5.32 9.867 1 98.69 232 ALA B CA 1
ATOM 4247 C C . ALA B 1 232 ? -19.547 -4.758 10.711 1 98.69 232 ALA B C 1
ATOM 4249 O O . ALA B 1 232 ? -20.375 -3.98 10.219 1 98.69 232 ALA B O 1
ATOM 4250 N N . PRO B 1 233 ? -19.625 -5.113 12 1 98.75 233 PRO B N 1
ATOM 4251 C CA . PRO B 1 233 ? -20.688 -4.539 12.828 1 98.75 233 PRO B CA 1
ATOM 4252 C C . PRO B 1 233 ? -20.609 -3.014 12.906 1 98.75 233 PRO B C 1
ATOM 4254 O O . PRO B 1 233 ? -21.656 -2.342 12.898 1 98.75 233 PRO B O 1
ATOM 4257 N N . ALA B 1 234 ? -19.469 -2.398 12.992 1 98.81 234 ALA B N 1
ATOM 4258 C CA . ALA B 1 234 ? -19.312 -0.946 13.008 1 98.81 234 ALA B CA 1
ATOM 4259 C C . ALA B 1 234 ? -19.812 -0.323 11.711 1 98.81 234 ALA B C 1
ATOM 4261 O O . ALA B 1 234 ? -20.469 0.72 11.727 1 98.81 234 ALA B O 1
ATOM 4262 N N . VAL B 1 235 ? -19.516 -0.939 10.594 1 98.88 235 VAL B N 1
ATOM 4263 C CA . VAL B 1 235 ? -19.969 -0.467 9.289 1 98.88 235 VAL B CA 1
ATOM 4264 C C . VAL B 1 235 ? -21.484 -0.494 9.219 1 98.88 235 VAL B C 1
ATOM 4266 O O . VAL B 1 235 ? -22.109 0.458 8.742 1 98.88 235 VAL B O 1
ATOM 4269 N N . GLU B 1 236 ? -22 -1.601 9.688 1 98.69 236 GLU B N 1
ATOM 4270 C CA . GLU B 1 236 ? -23.453 -1.734 9.688 1 98.69 236 GLU B CA 1
ATOM 4271 C C . GLU B 1 236 ? -24.109 -0.654 10.547 1 98.69 236 GLU B C 1
ATOM 4273 O O . GLU B 1 236 ? -25.141 -0.103 10.172 1 98.69 236 GLU B O 1
ATOM 4278 N N . GLN B 1 237 ? -23.562 -0.423 11.672 1 98.69 237 GLN B N 1
ATOM 4279 C CA . GLN B 1 237 ? -24.062 0.639 12.531 1 98.69 237 GLN B CA 1
ATOM 4280 C C . GLN B 1 237 ? -24 1.993 11.836 1 98.69 237 GLN B C 1
ATOM 4282 O O . GLN B 1 237 ? -24.938 2.791 11.938 1 98.69 237 GLN B O 1
ATOM 4287 N N . ALA B 1 238 ? -22.938 2.275 11.156 1 98.75 238 ALA B N 1
ATOM 4288 C CA . ALA B 1 238 ? -22.781 3.531 10.422 1 98.75 238 ALA B CA 1
ATOM 4289 C C . ALA B 1 238 ? -23.844 3.654 9.328 1 98.75 238 ALA B C 1
ATOM 4291 O O . ALA B 1 238 ? -24.438 4.723 9.141 1 98.75 238 ALA B O 1
ATOM 4292 N N . ARG B 1 239 ? -24.078 2.574 8.641 1 98.5 239 ARG B N 1
ATOM 4293 C CA . ARG B 1 239 ? -25.109 2.553 7.605 1 98.5 239 ARG B CA 1
ATOM 4294 C C . ARG B 1 239 ? -26.484 2.857 8.195 1 98.5 239 ARG B C 1
ATOM 4296 O O . ARG B 1 239 ? -27.281 3.576 7.59 1 98.5 239 ARG B O 1
ATOM 4303 N N . SER B 1 240 ? -26.719 2.283 9.289 1 98.12 240 SER B N 1
ATOM 4304 C CA . SER B 1 240 ? -28 2.486 9.953 1 98.12 240 SER B CA 1
ATOM 4305 C C . SER B 1 240 ? -28.188 3.945 10.352 1 98.12 240 SER B C 1
ATOM 4307 O O . SER B 1 240 ? -29.328 4.406 10.523 1 98.12 240 SER B O 1
ATOM 4309 N N . LYS B 1 241 ? -27.141 4.66 10.492 1 97.56 241 LYS B N 1
ATOM 4310 C CA . LYS B 1 241 ? -27.203 6.078 10.828 1 97.56 241 LYS B CA 1
ATOM 4311 C C . LYS B 1 241 ? -27.297 6.941 9.57 1 97.56 241 LYS B C 1
ATOM 4313 O O . LYS B 1 241 ? -27.203 8.172 9.648 1 97.56 241 LYS B O 1
ATOM 4318 N N . GLY B 1 242 ? -27.297 6.289 8.422 1 97.88 242 GLY B N 1
ATOM 4319 C CA . GLY B 1 242 ? -27.531 7 7.172 1 97.88 242 GLY B CA 1
ATOM 4320 C C . GLY B 1 242 ? -26.25 7.344 6.434 1 97.88 242 GLY B C 1
ATOM 4321 O O . GLY B 1 242 ? -26.281 8.094 5.457 1 97.88 242 GLY B O 1
ATOM 4322 N N . ILE B 1 243 ? -25.156 6.855 6.902 1 98.5 243 ILE B N 1
ATOM 4323 C CA . ILE B 1 243 ? -23.891 7.117 6.234 1 98.5 243 ILE B CA 1
ATOM 4324 C C . ILE B 1 243 ? -23.719 6.152 5.062 1 98.5 243 ILE B C 1
ATOM 4326 O O . ILE B 1 243 ? -23.969 4.953 5.191 1 98.5 243 ILE B O 1
ATOM 4330 N N . THR B 1 244 ? -23.359 6.672 3.889 1 98.44 244 THR B N 1
ATOM 4331 C CA . THR B 1 244 ? -23.031 5.836 2.74 1 98.44 244 THR B CA 1
ATOM 4332 C C . THR B 1 244 ? -21.641 5.223 2.893 1 98.44 244 THR B C 1
ATOM 4334 O O . THR B 1 244 ? -20.641 5.828 2.496 1 98.44 244 THR B O 1
ATOM 4337 N N . VAL B 1 245 ? -21.641 4.082 3.482 1 98.69 245 VAL B N 1
ATOM 4338 C CA . VAL B 1 245 ? -20.375 3.414 3.812 1 98.69 245 VAL B CA 1
ATOM 4339 C C . VAL B 1 245 ? -20.453 1.94 3.418 1 98.69 245 VAL B C 1
ATOM 4341 O O . VAL B 1 245 ? -21.531 1.328 3.49 1 98.69 245 VAL B O 1
ATOM 4344 N N . SER B 1 246 ? -19.375 1.379 2.852 1 98.5 246 SER B N 1
ATOM 4345 C CA . SER B 1 246 ? -19.297 -0.023 2.451 1 98.5 246 SER B CA 1
ATOM 4346 C C . SER B 1 246 ? -18 -0.666 2.926 1 98.5 246 SER B C 1
ATOM 4348 O O . SER B 1 246 ? -17 0.022 3.129 1 98.5 246 SER B O 1
ATOM 4350 N N . GLY B 1 247 ? -18.031 -2.01 3.025 1 97.81 247 GLY B N 1
ATOM 4351 C CA . GLY B 1 247 ? -16.922 -2.803 3.529 1 97.81 247 GLY B CA 1
ATOM 4352 C C . GLY B 1 247 ? -17.328 -3.74 4.652 1 97.81 247 GLY B C 1
ATOM 4353 O O . GLY B 1 247 ? -18.516 -3.916 4.93 1 97.81 247 GLY B O 1
ATOM 4354 N N . PRO B 1 248 ? -16.375 -4.285 5.414 1 98.5 248 PRO B N 1
ATOM 4355 C CA . PRO B 1 248 ? -14.938 -4.176 5.156 1 98.5 248 PRO B CA 1
ATOM 4356 C C . PRO B 1 248 ? -14.523 -4.812 3.83 1 98.5 248 PRO B C 1
ATOM 4358 O O . PRO B 1 248 ? -15.047 -5.863 3.457 1 98.5 248 PRO B O 1
ATOM 4361 N N . PHE B 1 249 ? -13.617 -4.176 3.107 1 98.19 249 PHE B N 1
ATOM 4362 C CA . PHE B 1 249 ? -13.062 -4.676 1.855 1 98.19 249 PHE B CA 1
ATOM 4363 C C . PHE B 1 249 ? -11.688 -5.297 2.08 1 98.19 249 PHE B C 1
ATOM 4365 O O . PHE B 1 249 ? -10.945 -4.867 2.965 1 98.19 249 PHE B O 1
ATOM 4372 N N . PRO B 1 250 ? -11.305 -6.367 1.283 1 97.56 250 PRO B N 1
ATOM 4373 C CA . PRO B 1 250 ? -9.906 -6.809 1.319 1 97.56 250 PRO B CA 1
ATOM 4374 C C . PRO B 1 250 ? -8.922 -5.676 1.017 1 97.56 250 PRO B C 1
ATOM 4376 O O . PRO B 1 250 ? -9.031 -5.023 -0.025 1 97.56 250 PRO B O 1
ATOM 4379 N N . PRO B 1 251 ? -7.934 -5.441 1.914 1 97.69 251 PRO B N 1
ATOM 4380 C CA . PRO B 1 251 ? -7.078 -4.262 1.764 1 97.69 251 PRO B CA 1
ATOM 4381 C C . PRO B 1 251 ? -6.234 -4.305 0.492 1 97.69 251 PRO B C 1
ATOM 4383 O O . PRO B 1 251 ? -5.938 -3.256 -0.09 1 97.69 251 PRO B O 1
ATOM 4386 N N . ASP B 1 252 ? -5.836 -5.469 0.066 1 96.62 252 ASP B N 1
ATOM 4387 C CA . ASP B 1 252 ? -4.918 -5.562 -1.064 1 96.62 252 ASP B CA 1
ATOM 4388 C C . ASP B 1 252 ? -5.57 -5.055 -2.348 1 96.62 252 ASP B C 1
ATOM 4390 O O . ASP B 1 252 ? -4.883 -4.609 -3.268 1 96.62 252 ASP B O 1
ATOM 4394 N N . THR B 1 253 ? -6.91 -5.098 -2.457 1 95.56 253 THR B N 1
ATOM 4395 C CA . THR B 1 253 ? -7.555 -4.715 -3.707 1 95.56 253 THR B CA 1
ATOM 4396 C C . THR B 1 253 ? -8.297 -3.389 -3.551 1 95.56 253 THR B C 1
ATOM 4398 O O . THR B 1 253 ? -8.672 -2.76 -4.543 1 95.56 253 THR B O 1
ATOM 4401 N N . LEU B 1 254 ? -8.453 -2.922 -2.373 1 98.31 254 LEU B N 1
ATOM 4402 C CA . LEU B 1 254 ? -9.297 -1.773 -2.051 1 98.31 254 LEU B CA 1
ATOM 4403 C C . LEU B 1 254 ? -8.727 -0.495 -2.656 1 98.31 254 LEU B C 1
ATOM 4405 O O . LEU B 1 254 ? -9.461 0.289 -3.264 1 98.31 254 LEU B O 1
ATOM 4409 N N . PHE B 1 255 ? -7.473 -0.294 -2.594 1 98.56 255 PHE B N 1
ATOM 4410 C CA . PHE B 1 255 ? -6.883 1.022 -2.812 1 98.56 255 PHE B CA 1
ATOM 4411 C C . PHE B 1 255 ? -6.727 1.303 -4.305 1 98.56 255 PHE B C 1
ATOM 4413 O O . PHE B 1 255 ? -6.688 2.461 -4.723 1 98.56 255 PHE B O 1
ATOM 4420 N N . PHE B 1 256 ? -6.641 0.219 -5.137 1 97.38 256 PHE B N 1
ATOM 4421 C CA . PHE B 1 256 ? -6.688 0.43 -6.582 1 97.38 256 PHE B CA 1
ATOM 4422 C C . PHE B 1 256 ? -7.984 1.12 -6.984 1 97.38 256 PHE B C 1
ATOM 4424 O O . PHE B 1 256 ? -7.961 2.121 -7.707 1 97.38 256 PHE B O 1
ATOM 4431 N N . ASN B 1 257 ? -9.086 0.604 -6.445 1 96.75 257 ASN B N 1
ATOM 4432 C CA . ASN B 1 257 ? -10.398 1.168 -6.754 1 96.75 257 ASN B CA 1
ATOM 4433 C C . ASN B 1 257 ? -10.562 2.561 -6.148 1 96.75 257 ASN B C 1
ATOM 4435 O O . ASN B 1 257 ? -11.117 3.457 -6.793 1 96.75 257 ASN B O 1
ATOM 4439 N N . ALA B 1 258 ? -10.109 2.732 -4.941 1 97.69 258 ALA B N 1
ATOM 4440 C CA . ALA B 1 258 ? -10.219 4.016 -4.254 1 97.69 258 ALA B CA 1
ATOM 4441 C C . ALA B 1 258 ? -9.438 5.102 -4.992 1 97.69 258 ALA B C 1
ATOM 4443 O O . ALA B 1 258 ? -9.922 6.223 -5.156 1 97.69 258 ALA B O 1
ATOM 4444 N N . ALA B 1 259 ? -8.25 4.75 -5.453 1 96.69 259 ALA B N 1
ATOM 4445 C CA . ALA B 1 259 ? -7.402 5.699 -6.168 1 96.69 259 ALA B CA 1
ATOM 4446 C C . ALA B 1 259 ? -8.016 6.074 -7.516 1 96.69 259 ALA B C 1
ATOM 4448 O O . ALA B 1 259 ? -7.625 7.074 -8.125 1 96.69 259 ALA B O 1
ATOM 4449 N N . ASN B 1 260 ? -8.945 5.254 -7.992 1 95.75 260 ASN B N 1
ATOM 4450 C CA . ASN B 1 260 ? -9.656 5.52 -9.242 1 95.75 260 ASN B CA 1
ATOM 4451 C C . ASN B 1 260 ? -11.055 6.066 -8.984 1 95.75 260 ASN B C 1
ATOM 4453 O O . ASN B 1 260 ? -11.984 5.793 -9.75 1 95.75 260 ASN B O 1
ATOM 4457 N N . HIS B 1 261 ? -11.344 6.715 -7.875 1 94.81 261 HIS B N 1
ATOM 4458 C CA . HIS B 1 261 ? -12.453 7.586 -7.516 1 94.81 261 HIS B CA 1
ATOM 4459 C C . HIS B 1 261 ? -13.727 6.785 -7.277 1 94.81 261 HIS B C 1
ATOM 4461 O O . HIS B 1 261 ? -14.836 7.32 -7.379 1 94.81 261 HIS B O 1
ATOM 4467 N N . LYS B 1 262 ? -13.508 5.48 -6.984 1 96.81 262 LYS B N 1
ATOM 4468 C CA . LYS B 1 262 ? -14.688 4.707 -6.613 1 96.81 262 LYS B CA 1
ATOM 4469 C C . 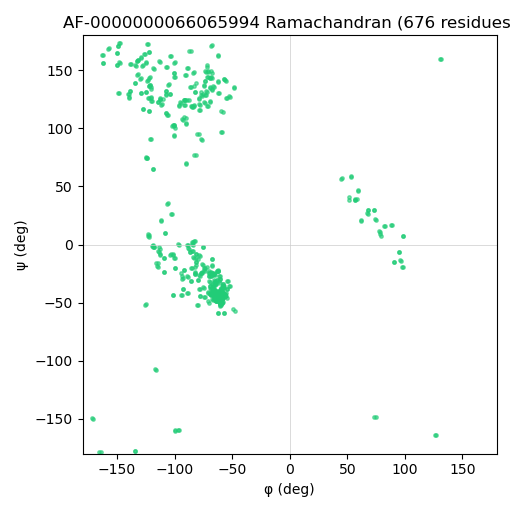LYS B 1 262 ? -15.242 5.164 -5.266 1 96.81 262 LYS B C 1
ATOM 4471 O O . LYS B 1 262 ? -16.438 5.008 -5 1 96.81 262 LYS B O 1
ATOM 4476 N N . PHE B 1 263 ? -14.398 5.703 -4.395 1 98.44 263 PHE B N 1
ATOM 4477 C CA . PHE B 1 263 ? -14.766 6.18 -3.064 1 98.44 263 PHE B CA 1
ATOM 4478 C C . PHE B 1 263 ? -14.195 7.57 -2.811 1 98.44 263 PHE B C 1
ATOM 4480 O O . PHE B 1 263 ? -13.266 8 -3.498 1 98.44 263 PHE B O 1
ATOM 4487 N N . ASP B 1 264 ? -14.766 8.289 -1.882 1 98.62 264 ASP B N 1
ATOM 4488 C CA . ASP B 1 264 ? -14.312 9.633 -1.542 1 98.62 264 ASP B CA 1
ATOM 4489 C C . ASP B 1 264 ? -13.289 9.602 -0.414 1 98.62 264 ASP B C 1
ATOM 4491 O O . ASP B 1 264 ? -12.508 10.539 -0.25 1 98.62 264 ASP B O 1
ATOM 4495 N N . ALA B 1 265 ? -13.305 8.516 0.351 1 98.81 265 ALA B N 1
ATOM 4496 C CA . ALA B 1 265 ? -12.32 8.297 1.403 1 98.81 265 ALA B CA 1
ATOM 4497 C C . ALA B 1 265 ? -12.289 6.828 1.82 1 98.81 265 ALA B C 1
ATOM 4499 O O . ALA B 1 265 ? -13.258 6.098 1.622 1 98.81 265 ALA B O 1
ATOM 4500 N N . VAL B 1 266 ? -11.211 6.414 2.35 1 98.94 266 VAL B N 1
ATOM 4501 C CA . VAL B 1 266 ? -11.055 5.07 2.893 1 98.94 266 VAL B CA 1
ATOM 4502 C C . VAL B 1 266 ? -10.711 5.148 4.379 1 98.94 266 VAL B C 1
ATOM 4504 O O . VAL B 1 266 ? -9.758 5.832 4.766 1 98.94 266 VAL B O 1
ATOM 4507 N N . VAL B 1 267 ? -11.508 4.52 5.207 1 98.94 267 VAL B N 1
ATOM 4508 C CA . VAL B 1 267 ? -11.172 4.352 6.617 1 98.94 267 VAL B CA 1
ATOM 4509 C C . VAL B 1 267 ? -10.273 3.131 6.797 1 98.94 267 VAL B C 1
ATOM 4511 O O . VAL B 1 267 ? -10.656 2.012 6.449 1 98.94 267 VAL B O 1
ATOM 4514 N N . CYS B 1 268 ? -9.109 3.344 7.281 1 98.94 268 CYS B N 1
ATOM 4515 C CA . CYS B 1 268 ? -8.086 2.32 7.445 1 98.94 268 CYS B CA 1
ATOM 4516 C C . CYS B 1 268 ? -7.91 1.953 8.914 1 98.94 268 CYS B C 1
ATOM 4518 O O . CYS B 1 268 ? -8.086 2.797 9.797 1 98.94 268 CYS B O 1
ATOM 4520 N N . MET B 1 269 ? -7.48 0.763 9.148 1 98.88 269 MET B N 1
ATOM 4521 C CA . MET B 1 269 ? -7.41 0.259 10.516 1 98.88 269 MET B CA 1
ATOM 4522 C C . MET B 1 269 ? -6.094 0.662 11.172 1 98.88 269 MET B C 1
ATOM 4524 O O . MET B 1 269 ? -6.027 0.808 12.398 1 98.88 269 MET B O 1
ATOM 4528 N N . TYR B 1 270 ? -5.023 0.787 10.391 1 98.62 270 TYR B N 1
ATOM 4529 C CA . TYR B 1 270 ? -3.727 1.087 10.984 1 98.62 270 TYR B CA 1
ATOM 4530 C C . TYR B 1 270 ? -2.863 1.903 10.031 1 98.62 270 TYR B C 1
ATOM 4532 O O . TYR B 1 270 ? -3.205 2.064 8.859 1 98.62 270 TYR B O 1
ATOM 4540 N N . HIS B 1 271 ? -1.755 2.402 10.477 1 98.5 271 HIS B N 1
ATOM 4541 C CA . HIS B 1 271 ? -0.931 3.436 9.859 1 98.5 271 HIS B CA 1
ATOM 4542 C C . HIS B 1 271 ? -0.496 3.027 8.453 1 98.5 271 HIS B C 1
ATOM 4544 O O . HIS B 1 271 ? -0.893 3.652 7.473 1 98.5 271 HIS B O 1
ATOM 4550 N N . ASP B 1 272 ? 0.192 1.929 8.289 1 98.56 272 ASP B N 1
ATOM 4551 C CA . ASP B 1 272 ? 0.815 1.579 7.012 1 98.56 272 ASP B CA 1
ATOM 4552 C C . ASP B 1 272 ? -0.223 1.076 6.012 1 98.56 272 ASP B C 1
ATOM 4554 O O . ASP B 1 272 ? 0.006 1.112 4.801 1 98.56 272 ASP B O 1
ATOM 4558 N N . GLN B 1 273 ? -1.36 0.56 6.527 1 98.75 273 GLN B N 1
ATOM 4559 C CA . GLN B 1 273 ? -2.439 0.167 5.629 1 98.75 273 GLN B CA 1
ATOM 4560 C C . GLN B 1 273 ? -2.893 1.342 4.766 1 98.75 273 GLN B C 1
ATOM 4562 O O . GLN B 1 273 ? -3.191 1.172 3.582 1 98.75 273 GLN B O 1
ATOM 4567 N N . GLY B 1 274 ? -2.902 2.523 5.395 1 98.75 274 GLY B N 1
ATOM 4568 C CA . GLY B 1 274 ? -3.338 3.717 4.688 1 98.75 274 GLY B CA 1
ATOM 4569 C C . GLY B 1 274 ? -2.197 4.473 4.035 1 98.75 274 GLY B C 1
ATOM 4570 O O . GLY B 1 274 ? -2.334 4.965 2.912 1 98.75 274 GLY B O 1
ATOM 4571 N N . LEU B 1 275 ? -1.064 4.551 4.676 1 98.62 275 LEU B N 1
ATOM 4572 C CA . LEU B 1 275 ? -0.024 5.48 4.242 1 98.62 275 LEU B CA 1
ATOM 4573 C C . LEU B 1 275 ? 0.797 4.883 3.104 1 98.62 275 LEU B C 1
ATOM 4575 O O . LEU B 1 275 ? 1.325 5.613 2.264 1 98.62 275 LEU B O 1
ATOM 4579 N N . ILE B 1 276 ? 0.875 3.549 2.99 1 98.69 276 ILE B N 1
ATOM 4580 C CA . ILE B 1 276 ? 1.595 2.947 1.872 1 98.69 276 ILE B CA 1
ATOM 4581 C C . ILE B 1 276 ? 0.926 3.342 0.557 1 98.69 276 ILE B C 1
ATOM 4583 O O . ILE B 1 276 ? 1.541 4 -0.286 1 98.69 276 ILE B O 1
ATOM 4587 N N . PRO B 1 277 ? -0.358 3.004 0.388 1 98.69 277 PRO B N 1
ATOM 4588 C CA . PRO B 1 277 ? -0.988 3.389 -0.877 1 98.69 277 PRO B CA 1
ATOM 4589 C C . PRO B 1 277 ? -1.069 4.902 -1.06 1 98.69 277 PRO B C 1
ATOM 4591 O O . PRO B 1 277 ? -0.941 5.402 -2.18 1 98.69 277 PRO B O 1
ATOM 4594 N N . PHE B 1 278 ? -1.254 5.621 0.007 1 98.62 278 PHE B N 1
ATOM 4595 C CA . PHE B 1 278 ? -1.369 7.074 -0.085 1 98.62 278 PHE B CA 1
ATOM 4596 C C . PHE B 1 278 ? -0.075 7.688 -0.605 1 98.62 278 PHE B C 1
ATOM 4598 O O . PHE B 1 278 ? -0.094 8.492 -1.541 1 98.62 278 PHE B O 1
ATOM 4605 N N . LYS B 1 279 ? 1.043 7.324 -0.049 1 97.94 279 LYS B N 1
ATOM 4606 C CA . LYS B 1 279 ? 2.32 7.93 -0.412 1 97.94 279 LYS B CA 1
ATOM 4607 C C . LYS B 1 279 ? 2.791 7.445 -1.781 1 97.94 279 LYS B C 1
ATOM 4609 O O . LYS B 1 279 ? 3.633 8.086 -2.416 1 97.94 279 LYS B O 1
ATOM 4614 N N . MET B 1 280 ? 2.271 6.32 -2.223 1 97.5 280 MET B N 1
ATOM 4615 C CA . MET B 1 280 ? 2.564 5.891 -3.588 1 97.5 280 MET B CA 1
ATOM 4616 C C . MET B 1 280 ? 2.008 6.883 -4.602 1 97.5 280 MET B C 1
ATOM 4618 O O . MET B 1 280 ? 2.555 7.027 -5.699 1 97.5 280 MET B O 1
ATOM 4622 N N . ILE B 1 281 ? 0.905 7.535 -4.223 1 96.69 281 ILE B N 1
ATOM 4623 C CA . ILE B 1 281 ? 0.207 8.438 -5.133 1 96.69 281 ILE B CA 1
ATOM 4624 C C . ILE B 1 281 ? 0.56 9.883 -4.797 1 96.69 281 ILE B C 1
ATOM 4626 O O . ILE B 1 281 ? 0.797 10.695 -5.691 1 96.69 281 ILE B O 1
ATOM 4630 N N . HIS B 1 282 ? 0.57 10.18 -3.502 1 96.06 282 HIS B N 1
ATOM 4631 C CA . HIS B 1 282 ? 0.747 11.547 -3.012 1 96.06 282 HIS B CA 1
ATOM 4632 C C . HIS B 1 282 ? 2.004 11.664 -2.156 1 96.06 282 HIS B C 1
ATOM 4634 O O . HIS B 1 282 ? 1.932 12.07 -0.994 1 96.06 282 HIS B O 1
ATOM 4640 N N . PHE B 1 283 ? 3.127 11.453 -2.807 1 93.94 283 PHE B N 1
ATOM 4641 C CA . PHE B 1 283 ? 4.391 11.438 -2.082 1 93.94 283 PHE B CA 1
ATOM 4642 C C . PHE B 1 283 ? 4.777 12.836 -1.624 1 93.94 283 PHE B C 1
ATOM 4644 O O . PHE B 1 283 ? 5.211 13.023 -0.486 1 93.94 283 PHE B O 1
ATOM 4651 N N . SER B 1 284 ? 4.578 13.836 -2.482 1 92.19 284 SER B N 1
ATOM 4652 C CA . SER B 1 284 ? 5.059 15.18 -2.168 1 92.19 284 SER B CA 1
ATOM 4653 C C . SER B 1 284 ? 3.898 16.156 -1.974 1 92.19 284 SER B C 1
ATOM 4655 O O . SER B 1 284 ? 4.098 17.281 -1.521 1 92.19 284 SER B O 1
ATOM 4657 N N . ASP B 1 285 ? 2.717 15.727 -2.236 1 93.94 285 ASP B N 1
ATOM 4658 C CA . ASP B 1 285 ? 1.599 16.672 -2.211 1 93.94 285 ASP B CA 1
ATOM 4659 C C . ASP B 1 285 ? 0.531 16.219 -1.214 1 93.94 285 ASP B C 1
ATOM 4661 O O . ASP B 1 285 ? -0.58 16.75 -1.205 1 93.94 285 ASP B O 1
ATOM 4665 N N . GLY B 1 286 ? 0.833 15.211 -0.443 1 96.19 286 GLY B N 1
ATOM 4666 C CA . GLY B 1 286 ? -0.105 14.75 0.57 1 96.19 286 GLY B CA 1
ATOM 4667 C C . GLY B 1 286 ? -0.231 15.711 1.741 1 96.19 286 GLY B C 1
ATOM 4668 O O . GLY B 1 286 ? 0.751 16.328 2.15 1 96.19 286 GLY B O 1
ATOM 4669 N N . VAL B 1 287 ? -1.442 15.812 2.27 1 98.06 287 VAL B N 1
ATOM 4670 C CA . VAL B 1 287 ? -1.693 16.75 3.367 1 98.06 287 VAL B CA 1
ATOM 4671 C C . VAL B 1 287 ? -2.307 15.992 4.547 1 98.06 287 VAL B C 1
ATOM 4673 O O . VAL B 1 287 ? -3.195 15.156 4.367 1 98.06 287 VAL B O 1
ATOM 4676 N N . ASN B 1 288 ? -1.75 16.219 5.703 1 97.62 288 ASN B N 1
ATOM 4677 C CA . ASN B 1 288 ? -2.359 15.75 6.945 1 97.62 288 ASN B CA 1
ATOM 4678 C C . ASN B 1 288 ? -3.43 16.719 7.445 1 97.62 288 ASN B C 1
ATOM 4680 O O . ASN B 1 288 ? -3.148 17.891 7.68 1 97.62 288 ASN B O 1
ATOM 4684 N N . THR B 1 289 ? -4.617 16.297 7.562 1 97.56 289 THR B N 1
ATOM 4685 C CA . THR B 1 289 ? -5.715 17.078 8.125 1 97.56 289 THR B CA 1
ATOM 4686 C C . THR B 1 289 ? -6.309 16.375 9.344 1 97.56 289 THR B C 1
ATOM 4688 O O . THR B 1 289 ? -6.5 15.156 9.336 1 97.56 289 THR B O 1
ATOM 4691 N N . THR B 1 290 ? -6.539 17.125 10.352 1 97.44 290 THR B N 1
ATOM 4692 C CA . THR B 1 290 ? -7.078 16.562 11.586 1 97.44 290 THR B CA 1
ATOM 4693 C C . THR B 1 290 ? -8.594 16.703 11.625 1 97.44 290 THR B C 1
ATOM 4695 O O . THR B 1 290 ? -9.117 17.812 11.547 1 97.44 290 THR B O 1
ATOM 4698 N N . LEU B 1 291 ? -9.234 15.602 11.758 1 98.12 291 LEU B N 1
ATOM 4699 C CA . LEU B 1 291 ? -10.688 15.586 11.836 1 98.12 291 LEU B CA 1
ATOM 4700 C C . LEU B 1 291 ? -11.156 15.734 13.289 1 98.12 291 LEU B C 1
ATOM 4702 O O . LEU B 1 291 ? -10.445 15.328 14.211 1 98.12 291 LEU B O 1
ATOM 4706 N N . GLY B 1 292 ? -12.32 16.281 13.453 1 97.38 292 GLY B N 1
ATOM 4707 C CA . GLY B 1 292 ? -12.945 16.344 14.766 1 97.38 292 GLY B CA 1
ATOM 4708 C C . GLY B 1 292 ? -12.742 17.672 15.469 1 97.38 292 GLY B C 1
ATOM 4709 O O . GLY B 1 292 ? -13.492 18.016 16.391 1 97.38 292 GLY B O 1
ATOM 4710 N N . LEU B 1 293 ? -11.75 18.453 15.047 1 97.56 293 LEU B N 1
ATOM 4711 C CA . LEU B 1 293 ? -11.438 19.734 15.672 1 97.56 293 LEU B CA 1
ATOM 4712 C C . LEU B 1 293 ? -12.477 20.781 15.297 1 97.56 293 LEU B C 1
ATOM 4714 O O . LEU B 1 293 ? -13.016 20.766 14.195 1 97.56 293 LEU B O 1
ATOM 4718 N N . PRO B 1 294 ? -12.727 21.719 16.188 1 97.31 294 PRO B N 1
ATOM 4719 C CA . PRO B 1 294 ? -13.617 22.828 15.836 1 97.31 294 PRO B CA 1
ATOM 4720 C C . PRO B 1 294 ? -12.945 23.844 14.914 1 97.31 294 PRO B C 1
ATOM 4722 O O . PRO B 1 294 ? -13.594 24.812 14.477 1 97.31 294 PRO B O 1
ATOM 4725 N N . ILE B 1 295 ? -11.688 23.672 14.578 1 97.94 295 ILE B N 1
ATOM 4726 C CA . ILE B 1 295 ? -10.945 24.516 13.641 1 97.94 295 ILE B CA 1
ATOM 4727 C C . ILE B 1 295 ? -10.398 23.641 12.5 1 97.94 295 ILE B C 1
ATOM 4729 O O . ILE B 1 295 ? -10.422 22.422 12.586 1 97.94 295 ILE B O 1
ATOM 4733 N N . ILE B 1 296 ? -9.953 24.312 11.43 1 98.44 296 ILE B N 1
ATOM 4734 C CA . ILE B 1 296 ? -9.297 23.641 10.32 1 98.44 296 ILE B CA 1
ATOM 4735 C C . ILE B 1 296 ? -7.789 23.609 10.555 1 98.44 296 ILE B C 1
ATOM 4737 O O . ILE B 1 296 ? -7.164 24.656 10.758 1 98.44 296 ILE B O 1
ATOM 4741 N N . ARG B 1 297 ? -7.254 22.469 10.617 1 98.56 297 ARG B N 1
ATOM 4742 C CA . ARG B 1 297 ? -5.809 22.312 10.758 1 98.56 297 ARG B CA 1
ATOM 4743 C C . ARG B 1 297 ? -5.258 21.375 9.688 1 98.56 297 ARG B C 1
ATOM 4745 O O . ARG B 1 297 ? -5.648 20.203 9.617 1 98.56 297 ARG B O 1
ATOM 4752 N N . THR B 1 298 ? -4.438 21.828 8.852 1 98.62 298 THR B N 1
ATOM 4753 C CA . THR B 1 298 ? -3.676 21.031 7.883 1 98.62 298 THR B CA 1
ATOM 4754 C C . THR B 1 298 ? -2.186 21.078 8.211 1 98.62 298 THR B C 1
ATOM 4756 O O . THR B 1 298 ? -1.733 21.938 8.977 1 98.62 298 THR B O 1
ATOM 4759 N N . SER B 1 299 ? -1.496 20.125 7.754 1 98.12 299 SER B N 1
ATOM 4760 C CA . SER B 1 299 ? -0.069 20.031 8.047 1 98.12 299 SER B CA 1
ATOM 4761 C C . SER B 1 299 ? 0.688 19.344 6.914 1 98.12 299 SER B C 1
ATOM 4763 O O . SER B 1 299 ? 0.095 18.609 6.121 1 98.12 299 SER B O 1
ATOM 4765 N N . VAL B 1 300 ? 1.952 19.688 6.844 1 95.69 300 VAL B N 1
ATOM 4766 C CA . VAL B 1 300 ? 2.842 18.953 5.957 1 95.69 300 VAL B CA 1
ATOM 4767 C C . VAL B 1 300 ? 2.928 17.5 6.406 1 95.69 300 VAL B C 1
ATOM 4769 O O . VAL B 1 300 ? 2.533 17.156 7.527 1 95.69 300 VAL B O 1
ATOM 4772 N N . ASP B 1 301 ? 3.402 16.672 5.504 1 89.94 301 ASP B N 1
ATOM 4773 C CA . ASP B 1 301 ? 3.512 15.234 5.777 1 89.94 301 ASP B CA 1
ATOM 4774 C C . ASP B 1 301 ? 4.969 14.828 6 1 89.94 301 ASP B C 1
ATOM 4776 O O . ASP B 1 301 ? 5.422 13.812 5.473 1 89.94 301 ASP B O 1
ATOM 4780 N N . HIS B 1 302 ? 5.781 15.664 6.59 1 89.38 302 HIS B N 1
ATOM 4781 C CA . HIS B 1 302 ? 7.172 15.359 6.91 1 89.38 302 HIS B CA 1
ATOM 4782 C C . HIS B 1 302 ? 7.609 16.062 8.188 1 89.38 302 HIS B C 1
ATOM 4784 O O . HIS B 1 302 ? 6.871 16.875 8.742 1 89.38 302 HIS B O 1
ATOM 4790 N N . GLY B 1 303 ? 8.797 15.742 8.625 1 91.44 303 GLY B N 1
ATOM 4791 C CA . GLY B 1 303 ? 9.297 16.281 9.875 1 91.44 303 GLY B CA 1
ATOM 4792 C C . GLY B 1 303 ? 10.18 17.5 9.68 1 91.44 303 GLY B C 1
ATOM 4793 O O . GLY B 1 303 ? 10.07 18.203 8.672 1 91.44 303 GLY B O 1
ATOM 4794 N N . THR B 1 304 ? 10.984 17.766 10.688 1 95.19 304 THR B N 1
ATOM 4795 C CA . THR B 1 304 ? 11.789 18.984 10.742 1 95.19 304 THR B CA 1
ATOM 4796 C C . THR B 1 304 ? 12.969 18.906 9.773 1 95.19 304 THR B C 1
ATOM 4798 O O . THR B 1 304 ? 13.594 19.922 9.461 1 95.19 304 THR B O 1
ATOM 4801 N N . ALA B 1 305 ? 13.32 17.672 9.43 1 94.56 305 ALA B N 1
ATOM 4802 C CA . ALA B 1 305 ? 14.391 17.438 8.461 1 94.56 305 ALA B CA 1
ATOM 4803 C C . ALA B 1 305 ? 15.664 18.172 8.859 1 94.56 305 ALA B C 1
ATOM 4805 O O . ALA B 1 305 ? 16.234 18.922 8.055 1 94.56 305 ALA B O 1
ATOM 4806 N N . TYR B 1 306 ? 16.203 17.922 10.016 1 95.56 306 TYR B N 1
ATOM 4807 C CA . TYR B 1 306 ? 17.375 18.609 10.57 1 95.56 306 TYR B CA 1
ATOM 4808 C C . TYR B 1 306 ? 18.594 18.422 9.672 1 95.56 306 TYR B C 1
ATOM 4810 O O . TYR B 1 306 ? 19.453 19.297 9.609 1 95.56 306 TYR B O 1
ATOM 4818 N N . ASP B 1 307 ? 18.609 17.375 8.969 1 94.56 307 ASP B N 1
ATOM 4819 C CA . ASP B 1 307 ? 19.75 17.047 8.133 1 94.56 307 ASP B CA 1
ATOM 4820 C C . ASP B 1 307 ? 19.891 18.031 6.977 1 94.56 307 ASP B C 1
ATOM 4822 O O . ASP B 1 307 ? 21 18.219 6.457 1 94.56 307 ASP B O 1
ATOM 4826 N N . ILE B 1 308 ? 18.844 18.656 6.578 1 96.81 308 ILE B N 1
ATOM 4827 C CA . ILE B 1 308 ? 18.922 19.594 5.457 1 96.81 308 ILE B CA 1
ATOM 4828 C C . ILE B 1 308 ? 18.453 20.969 5.895 1 96.81 308 ILE B C 1
ATOM 4830 O O . ILE B 1 308 ? 18.312 21.875 5.07 1 96.81 308 ILE B O 1
ATOM 4834 N N . ALA B 1 309 ? 18.203 21.125 7.18 1 97.38 309 ALA B N 1
ATOM 4835 C CA . ALA B 1 309 ? 17.703 22.406 7.68 1 97.38 309 ALA B CA 1
ATOM 4836 C C . ALA B 1 309 ? 18.688 23.531 7.422 1 97.38 309 ALA B C 1
ATOM 4838 O O . ALA B 1 309 ? 19.891 23.375 7.66 1 97.38 309 ALA B O 1
ATOM 4839 N N . TRP B 1 310 ? 18.156 24.656 6.836 1 97.38 310 TRP B N 1
ATOM 4840 C CA . TRP B 1 310 ? 18.906 25.891 6.625 1 97.38 310 TRP B CA 1
ATOM 4841 C C . TRP B 1 310 ? 20.016 25.703 5.594 1 97.38 310 TRP B C 1
ATOM 4843 O O . TRP B 1 310 ? 21.062 26.328 5.68 1 97.38 310 TRP B O 1
ATOM 4853 N N . ARG B 1 311 ? 19.734 24.766 4.746 1 97.31 311 ARG B N 1
ATOM 4854 C CA . ARG B 1 311 ? 20.641 24.547 3.621 1 97.31 311 ARG B CA 1
ATOM 4855 C C . ARG B 1 311 ? 20.062 25.109 2.332 1 97.31 311 ARG B C 1
ATOM 4857 O O . ARG B 1 311 ? 20.75 25.156 1.304 1 97.31 311 ARG B O 1
ATOM 4864 N N . GLY B 1 312 ? 18.859 25.5 2.412 1 96.44 312 GLY B N 1
ATOM 4865 C CA . GLY B 1 312 ? 18.234 26.141 1.266 1 96.44 312 GLY B CA 1
ATOM 4866 C C . GLY B 1 312 ? 17.703 25.141 0.25 1 96.44 312 GLY B C 1
ATOM 4867 O O . GLY B 1 312 ? 17.312 25.531 -0.856 1 96.44 312 GLY B O 1
ATOM 4868 N N . THR B 1 313 ? 17.562 23.844 0.639 1 95.88 313 THR B N 1
ATOM 4869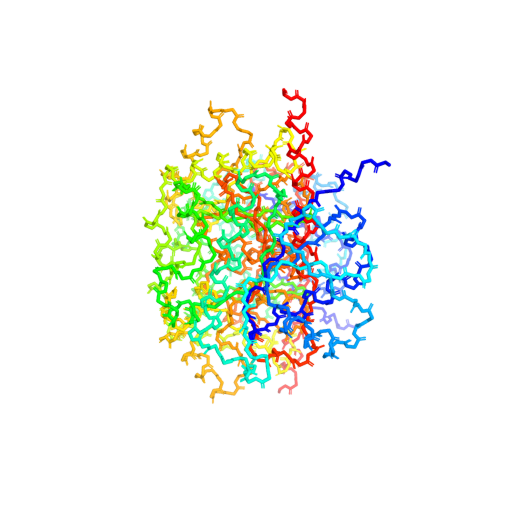 C CA . THR B 1 313 ? 17.266 22.812 -0.354 1 95.88 313 THR B CA 1
ATOM 4870 C C . THR B 1 313 ? 15.922 22.156 -0.06 1 95.88 313 THR B C 1
ATOM 4872 O O . THR B 1 313 ? 15.445 21.328 -0.834 1 95.88 313 THR B O 1
ATOM 4875 N N . ALA B 1 314 ? 15.25 22.547 1.007 1 95.88 314 ALA B N 1
ATOM 4876 C CA . ALA B 1 314 ? 14 21.891 1.405 1 95.88 314 ALA B CA 1
ATOM 4877 C C . ALA B 1 314 ? 12.898 22.141 0.381 1 95.88 314 ALA B C 1
ATOM 4879 O O . ALA B 1 314 ? 12.773 23.25 -0.148 1 95.88 314 ALA B O 1
ATOM 4880 N N . ASP B 1 315 ? 12.125 21.125 0.016 1 95.75 315 ASP B N 1
ATOM 4881 C CA . ASP B 1 315 ? 11.016 21.188 -0.931 1 95.75 315 ASP B CA 1
ATOM 4882 C C . ASP B 1 315 ? 9.758 21.766 -0.278 1 95.75 315 ASP B C 1
ATOM 4884 O O . ASP B 1 315 ? 9.258 21.219 0.708 1 95.75 315 ASP B O 1
ATOM 4888 N N . PRO B 1 316 ? 9.227 22.859 -0.789 1 96.94 316 PRO B N 1
ATOM 4889 C CA . PRO B 1 316 ? 8.062 23.516 -0.174 1 96.94 316 PRO B CA 1
ATOM 4890 C C . PRO B 1 316 ? 6.738 22.906 -0.615 1 96.94 316 PRO B C 1
ATOM 4892 O O . PRO B 1 316 ? 5.676 23.312 -0.14 1 96.94 316 PRO B O 1
ATOM 4895 N N . SER B 1 317 ? 6.719 21.859 -1.443 1 96.5 317 SER B N 1
ATOM 4896 C CA . SER B 1 317 ? 5.52 21.359 -2.117 1 96.5 317 SER B CA 1
ATOM 4897 C C . SER B 1 317 ? 4.461 20.922 -1.113 1 96.5 317 SER B C 1
ATOM 4899 O O . SER B 1 317 ? 3.277 21.219 -1.281 1 96.5 317 SER B O 1
ATOM 4901 N N . SER B 1 318 ? 4.863 20.234 -0.1 1 96.38 318 SER B N 1
ATOM 4902 C CA . SER B 1 318 ? 3.918 19.75 0.896 1 96.38 318 SER B CA 1
ATOM 4903 C C . SER B 1 318 ? 3.244 20.891 1.633 1 96.38 318 SER B C 1
ATOM 4905 O O . SER B 1 318 ? 2.043 20.844 1.909 1 96.38 318 SER B O 1
ATOM 4907 N N . LEU B 1 319 ? 4.008 21.953 1.954 1 97.94 319 LEU B N 1
ATOM 4908 C CA . LEU B 1 319 ? 3.42 23.094 2.648 1 97.94 319 LEU B CA 1
ATOM 4909 C C . LEU B 1 319 ? 2.451 23.844 1.738 1 97.94 319 LEU B C 1
ATOM 4911 O O . LEU B 1 319 ? 1.374 24.25 2.176 1 97.94 319 LEU B O 1
ATOM 4915 N N . ILE B 1 320 ? 2.857 24.031 0.508 1 98.12 320 ILE B N 1
ATOM 4916 C CA . ILE B 1 320 ? 1.97 24.672 -0.451 1 98.12 320 ILE B CA 1
ATOM 4917 C C . ILE B 1 320 ? 0.653 23.906 -0.536 1 98.12 320 ILE B C 1
ATOM 4919 O O . ILE B 1 320 ? -0.426 24.5 -0.491 1 98.12 320 ILE B O 1
ATOM 4923 N N . ALA B 1 321 ? 0.748 22.562 -0.576 1 97.81 321 ALA B N 1
ATOM 4924 C CA . ALA B 1 321 ? -0.444 21.719 -0.613 1 97.81 321 ALA B CA 1
ATOM 4925 C C . ALA B 1 321 ? -1.28 21.891 0.65 1 97.81 321 ALA B C 1
ATOM 4927 O O . ALA B 1 321 ? -2.51 21.969 0.584 1 97.81 321 ALA B O 1
ATOM 4928 N N . ALA B 1 322 ? -0.626 21.969 1.776 1 98.44 322 ALA B N 1
ATOM 4929 C CA . ALA B 1 322 ? -1.318 22.125 3.053 1 98.44 322 ALA B CA 1
ATOM 4930 C C . ALA B 1 322 ? -2.066 23.453 3.109 1 98.44 322 ALA B C 1
ATOM 4932 O O . ALA B 1 322 ? -3.209 23.516 3.566 1 98.44 322 ALA B O 1
ATOM 4933 N N . ILE B 1 323 ? -1.424 24.516 2.637 1 98.62 323 ILE B N 1
ATOM 4934 C CA . ILE B 1 323 ? -2.025 25.844 2.623 1 98.62 323 ILE B CA 1
ATOM 4935 C C . ILE B 1 323 ? -3.232 25.859 1.688 1 98.62 323 ILE B C 1
ATOM 4937 O O . ILE B 1 323 ? -4.301 26.359 2.047 1 98.62 323 ILE B O 1
ATOM 4941 N N . LYS B 1 324 ? -3.07 25.281 0.56 1 97.81 324 LYS B N 1
ATOM 4942 C CA . LYS B 1 324 ? -4.152 25.219 -0.419 1 97.81 324 LYS B CA 1
ATOM 4943 C C . LYS B 1 324 ? -5.344 24.438 0.121 1 97.81 324 LYS B C 1
ATOM 4945 O O . LYS B 1 324 ? -6.492 24.844 -0.062 1 97.81 324 LYS B O 1
ATOM 4950 N N . MET B 1 325 ? -5.055 23.391 0.729 1 98 325 MET B N 1
ATOM 4951 C CA . MET B 1 325 ? -6.129 22.578 1.304 1 98 325 MET B CA 1
ATOM 4952 C C . MET B 1 325 ? -6.84 23.344 2.42 1 98 325 MET B C 1
ATOM 4954 O O . MET B 1 325 ? -8.07 23.281 2.533 1 98 325 MET B O 1
ATOM 4958 N N . ALA B 1 326 ? -6.051 23.969 3.254 1 98.62 326 ALA B N 1
ATOM 4959 C CA . ALA B 1 326 ? -6.648 24.781 4.305 1 98.62 326 ALA B CA 1
ATOM 4960 C C . ALA B 1 326 ? -7.586 25.844 3.713 1 98.62 326 ALA B C 1
ATOM 4962 O O . ALA B 1 326 ? -8.695 26.047 4.211 1 98.62 326 ALA B O 1
ATOM 4963 N N . ALA B 1 327 ? -7.148 26.484 2.672 1 98.31 327 ALA B N 1
ATOM 4964 C CA . ALA B 1 327 ? -7.949 27.5 2.002 1 98.31 327 ALA B CA 1
ATOM 4965 C C . ALA B 1 327 ? -9.234 26.906 1.433 1 98.31 327 ALA B C 1
ATOM 4967 O O . ALA B 1 327 ? -10.312 27.484 1.578 1 98.31 327 ALA B O 1
ATOM 4968 N N . LEU B 1 328 ? -9.094 25.781 0.82 1 97 328 LEU B N 1
ATOM 4969 C CA . LEU B 1 328 ? -10.25 25.094 0.262 1 97 328 LEU B CA 1
ATOM 4970 C C . LEU B 1 328 ? -11.266 24.766 1.352 1 97 328 LEU B C 1
ATOM 4972 O O . LEU B 1 328 ? -12.453 25.062 1.209 1 97 328 LEU B O 1
ATOM 4976 N N . GLN B 1 329 ? -10.797 24.141 2.385 1 98.12 329 GLN B N 1
ATOM 4977 C CA . GLN B 1 329 ? -11.68 23.766 3.482 1 98.12 329 GLN B CA 1
ATOM 4978 C C . GLN B 1 329 ? -12.359 25 4.09 1 98.12 329 GLN B C 1
ATOM 4980 O O . GLN B 1 329 ? -13.547 24.953 4.41 1 98.12 329 GLN B O 1
ATOM 4985 N N . ALA B 1 330 ? -11.594 26.016 4.203 1 98 330 ALA B N 1
ATOM 4986 C CA . ALA B 1 330 ? -12.125 27.25 4.773 1 98 330 ALA B CA 1
ATOM 4987 C C . ALA B 1 330 ? -13.227 27.828 3.893 1 98 330 ALA B C 1
ATOM 4989 O O . ALA B 1 330 ? -14.25 28.297 4.398 1 98 330 ALA B O 1
ATOM 4990 N N . THR B 1 331 ? -12.992 27.812 2.633 1 96.19 331 THR B N 1
ATOM 4991 C CA . THR B 1 331 ? -13.961 28.344 1.687 1 96.19 331 THR B CA 1
ATOM 4992 C C . THR B 1 331 ? -15.258 27.531 1.726 1 96.19 331 THR B C 1
ATOM 4994 O O . THR B 1 331 ? -16.344 28.109 1.73 1 96.19 331 THR B O 1
ATOM 4997 N N . ILE B 1 332 ? -15.156 26.312 1.784 1 94.06 332 ILE B N 1
ATOM 4998 C CA . ILE B 1 332 ? -16.312 25.422 1.816 1 94.06 332 ILE B CA 1
ATOM 4999 C C . ILE B 1 332 ? -17.078 25.625 3.123 1 94.06 332 ILE B C 1
ATOM 5001 O O . ILE B 1 332 ? -18.297 25.75 3.121 1 94.06 332 ILE B O 1
ATOM 5005 N N . THR B 1 333 ? -16.344 25.641 4.223 1 91.62 333 THR B N 1
ATOM 5006 C CA . THR B 1 333 ? -16.953 25.828 5.535 1 91.62 333 THR B CA 1
ATOM 5007 C C . THR B 1 333 ? -17.672 27.172 5.613 1 91.62 333 THR B C 1
ATOM 5009 O O . THR B 1 333 ? -18.75 27.266 6.191 1 91.62 333 THR B O 1
ATOM 5012 N N . GLY B 1 334 ? -17.078 28.188 5.109 1 85.56 334 GLY B N 1
ATOM 5013 C CA . GLY B 1 334 ? -17.703 29.5 5.078 1 85.56 334 GLY B CA 1
ATOM 5014 C C . GLY B 1 334 ? -18.984 29.531 4.266 1 85.56 334 GLY B C 1
ATOM 5015 O O . GLY B 1 334 ? -19.969 30.156 4.668 1 85.56 334 GLY B O 1
ATOM 5016 N N . ALA B 1 335 ? -18.906 28.844 3.162 1 80.06 335 ALA B N 1
ATOM 5017 C CA . ALA B 1 335 ? -20.078 28.781 2.299 1 80.06 335 ALA B CA 1
ATOM 5018 C C . ALA B 1 335 ? -21.234 28.047 2.982 1 80.06 335 ALA B C 1
ATOM 5020 O O . ALA B 1 335 ? -22.391 28.438 2.838 1 80.06 335 ALA B O 1
ATOM 5021 N N . ASN B 1 336 ? -20.859 27.078 3.617 1 79.94 336 ASN B N 1
ATOM 5022 C CA . ASN B 1 336 ? -21.875 26.297 4.32 1 79.94 336 ASN B CA 1
ATOM 5023 C C . ASN B 1 336 ? -22.5 27.094 5.465 1 79.94 336 ASN B C 1
ATOM 5025 O O . ASN B 1 336 ? -23.656 26.875 5.812 1 79.94 336 ASN B O 1
ATOM 5029 N N . ARG B 1 337 ? -21.703 27.953 6.117 1 71.94 337 ARG B N 1
ATOM 5030 C CA . ARG B 1 337 ? -22.188 28.766 7.219 1 71.94 337 ARG B CA 1
ATOM 5031 C C . ARG B 1 337 ? -23.156 29.844 6.715 1 71.94 337 ARG B C 1
ATOM 5033 O O . ARG B 1 337 ? -24.125 30.188 7.402 1 71.94 337 ARG B O 1
ATOM 5040 N N . ILE B 1 338 ? -22.953 30.297 5.535 1 61.31 338 ILE B N 1
ATOM 5041 C CA . ILE B 1 338 ? -23.812 31.312 4.965 1 61.31 338 ILE B CA 1
ATOM 5042 C C . ILE B 1 338 ? -25.141 30.703 4.539 1 61.31 338 ILE B C 1
ATOM 5044 O O . ILE B 1 338 ? -26.203 31.312 4.699 1 61.31 338 ILE B O 1
ATOM 5048 N N . ASN B 1 339 ? -25.078 29.391 3.996 1 58.78 339 ASN B N 1
ATOM 5049 C CA . ASN B 1 339 ? -26.297 28.734 3.502 1 58.78 339 ASN B CA 1
ATOM 5050 C C . ASN B 1 339 ? -27.125 28.172 4.645 1 58.78 339 ASN B C 1
ATOM 5052 O O . ASN B 1 339 ? -28.25 27.719 4.43 1 58.78 339 ASN B O 1
ATOM 5056 N N . ARG B 1 340 ? -26.578 28.172 5.852 1 49.47 340 ARG B N 1
ATOM 5057 C CA . ARG B 1 340 ? -27.391 27.75 6.992 1 49.47 340 ARG B CA 1
ATOM 5058 C C . ARG B 1 340 ? -28.047 28.953 7.668 1 49.47 340 ARG B C 1
ATOM 5060 O O . ARG B 1 340 ? -27.469 30.047 7.68 1 49.47 340 ARG B O 1
#

Radius of gyration: 28.91 Å; Cα contacts (8 Å, |Δi|>4): 1626; chains: 2; bounding box: 56×83×66 Å

pLDDT: mean 96.23, std 5.68, range [47.47, 98.94]

InterPro domains:
  IPR005255 PdxA family [PF04166] (35-326)
  IPR005255 PdxA family [PTHR30004] (5-327)
  IPR005255 PdxA family [TIGR00557] (8-327)
  IPR037510 4-hydroxythreonine-4-phosphate dehydrogenase [MF_00536] (5-333)

Sequence (680 aa):
MTDNRPVIGITMGDPVGIGPEIIVSALDDPFVYTVCRPLVLGDEGVMERAIDLKSARMDVHTTDTPAGGKYCHGTMDIVPLSRLDAATLLAGHPTPGTGKAMIDYITTGVDLAMDGKIQAIATCPITKTAMKLAGSKFHGHTELIADRTHTPRVAMMMAGDRLRVVLVTIHIPLCEVSARLNQAEILATISLTSETLKTKFGIPEPRIAVAGLNPHGGEDGMFGSEELEIIAPAVEQARSKGITVSGPFPPDTLFFNAANHKFDAVVCMYHDQGLIPFKMIHFSDGVNTTLGLPIIRTSVDHGTAYDIAWRGTADPSSLIAAIKMAALQATITGANRINRMTDNRPVIGITMGDPVGIGPEIIVSALDDPFVYTVCRPLVLGDEGVMERAIDLKSARMDVHTTDTPAGGKYCHGTMDIVPLSRLDAATLLAGHPTPGTGKAMIDYITTGVDLAMDGKIQAIATCPITKTAMKLAGSKFHGHTELIADRTHTPRVAMMMAGDRLRVVLVTIHIPLCEVSARLNQAEILATISLTSETLKTKFGIPEPRIAVAGLNPHGGEDGMFGSEELEIIAPAVEQARSKGITVSGPFPPDTLFFNAANHKFDAVVCMYHDQGLIPFKMIHFSDGVNTTLGLPIIRTSVDHGTAYDIAWRGTADPSSLIAAIKMAALQATITGANRINR

Organism: Desulforapulum autotrophicum (strain ATCC 43914 / DSM 3382 / VKM B-1955 / HRM2) (NCBI:txid177437)

Secondary structure (DSSP, 8-state):
----SPEEEEE---TTSSHHHHHHHHHTSHHHHHH-EEEEEEEHHHHHHHHHHHT---EEEE-SSGGG----TTEEEEEEEE---GGG--TT---HHHHHHHHHHHHHHHHHHHTTSSSEEEE----HHHHHHTT-S--SHHHHHHHHTT-S--EEEEE-SS-EEEESS-SS-HHHHHHH--HHHHHHHHHHHHHHHHHTT--SS--EEEE-SSGGGGTTTTT-SHIIIIIHHHHHHHHHTT--EEEEEPHHHHHHHHHTTS-SEEEESSHHHHHHHHHHH-TTT-EEEEES-SS-EEE-SS---TTTTTTT----HHHHHHHHHHHHHHHHHHHHHHH-/----SPEEEEE---TTSSHHHHHHHHHTSHHHHHH-EEEEEEEHHHHHHHHHHHT---EEEE-SSGGG----TTEEEEEEEE---GGGPPTT---HHHHHHHHHHHHHHHHHHHTTSSSEEEE----HHHHHHTT-S--SHHHHHHHHTT-S--EEEEE-SS-EEEESS-SS-HHHHHHH--HHHHHHHHHHHHHHHHHTT--SS--EEEE-SSGGGGTTTTT-SHIIIIIHHHHHHHHHTT--EEEEEPHHHHHHHHHTTS-SEEEESSHHHHHHHHHHH-TTT-EEEEES-SS-EEE-SS---GGGTTTT----HHHHHHHHHHHHHHHHHHHHHHH-

Nearest PDB structures (foldseek):
  1ps6-assembly1_A  TM=9.449E-01  e=7.861E-38  Escherichia coli
  1yxo-assembly1_B  TM=9.409E-01  e=7.293E-37  Pseudomonas aeruginosa
  6xmy-assembly1_A  TM=9.205E-01  e=9.855E-37  Legionella pneumophila subsp. pneumophila str. Philadelphia 1
  3lxy-assembly1_A-2  TM=9.281E-01  e=1.694E-36  Yersinia pestis
  1r8k-assembly1_B  TM=9.103E-01  e=6.088E-37  Salmonella enterica subsp. enterica serovar Typhimurium

Foldseek 3Di:
DPPPAFEEEEEQAQLQFQSLLLVLVLLLDQVLLVLHQYEYEAAPVSNVLSCVLQVPQAAEDEDCALVPDPSHRRYHYYDHQAHDPNVPDHHLDAALRSLVRSLRSLLVSLVCCVVVSGAAYEYEFYAQVNVVNVVHPDRDNPVSSCVSQVFPDKWKWKDDPQAIEIELEEPDDPVCLLVPAALVSLLVRLVLVQVCCCQQVVDPQFAEEEEADFAQNCVCVVGHCCSPPGNVVSQVVNVVVVHNYDDNGGLVVPLVCSSVVVGPYYYYRYHCSRVVSVCVPQVQQIWMWMTRGPHTYIYFPDHRPSVCHSVSPDDSNRSSNRSNSSSRRSVRNVVVVVVD/DDPPAFEEEEEQAQLQFQSLLLVLVLLLDQVLLVLHQYEYEAAPVSNVLNCVLQVHQAAEDEDCALVPDPSHRRYHYYDHQDHDPNVPDHHLDAALRSLVRSLSSLLVSLVCCVVVSGAAYEYEFYAQVNVVNVVHPDRDNPVSSCVSQVFPDKWKWKDDPQAIEIELEEPDDPVCLLVPAALVSLLVRLVLVQVCCCQQVVDPQFAEEEEADFAQNCVCVVGHCCSPPGNVVSQVVNVVVVHNYDDNGGLVVPLVCSSVVVGPYYYYRYHCSRVVSVCVPQVQQIWMWMTRGPHTYIYFPDHRPSVCGSVSPDDSRRSSNRSNSSSRRSVSNVVVVVVD

Solvent-accessible surface area (backbone atoms only — not comparable to full-atom values): 33827 Å² total; per-residue (Å²): 130,85,78,82,51,44,36,34,33,30,24,34,25,24,77,32,22,33,23,39,50,27,49,49,54,32,57,65,38,62,65,54,51,75,54,21,27,60,31,35,27,30,37,58,55,47,43,53,51,27,31,58,70,63,69,51,85,60,46,80,42,78,29,95,46,72,85,65,48,78,56,44,74,47,43,44,22,28,36,64,69,45,86,66,65,50,89,72,60,42,65,52,51,72,40,43,66,44,16,45,37,30,51,45,22,48,54,50,45,50,50,36,30,74,70,61,66,23,52,19,32,26,38,40,27,57,54,44,66,24,25,48,60,44,65,45,94,44,66,50,68,66,63,44,52,30,59,78,67,69,40,92,56,73,38,52,28,42,38,46,97,51,46,29,33,32,37,66,33,58,85,49,30,55,62,48,48,64,79,69,59,45,35,67,56,47,31,50,47,53,49,44,48,51,51,41,36,32,48,38,66,62,34,87,79,50,39,34,36,30,42,22,79,18,49,68,29,5,57,92,48,77,16,34,47,56,32,73,74,27,48,34,55,19,47,51,53,39,36,75,72,68,45,52,57,49,59,56,32,32,45,35,62,43,55,40,45,30,52,67,64,71,32,66,32,33,42,23,59,34,40,54,74,36,37,27,54,43,28,55,74,30,67,57,48,24,18,34,33,52,38,62,52,99,51,49,42,20,18,38,76,61,68,29,53,45,91,50,20,84,66,74,70,70,77,28,53,19,50,45,38,9,46,50,48,32,33,50,24,35,52,36,37,52,52,52,58,67,78,95,131,83,78,81,50,42,35,32,31,31,24,32,25,24,78,32,21,33,22,40,49,27,49,49,56,33,59,66,37,64,65,54,52,76,53,22,28,60,32,35,26,31,37,55,55,47,43,54,51,27,32,59,69,62,67,51,84,59,45,81,42,79,28,95,46,73,86,64,47,78,55,44,73,47,44,44,22,29,36,64,67,44,85,66,65,49,87,73,61,44,67,51,51,73,40,43,67,44,16,45,37,31,51,46,21,49,54,50,45,51,50,37,30,74,69,62,65,24,52,18,32,25,37,39,26,57,53,45,66,24,24,48,59,44,66,48,94,45,65,50,68,65,62,43,52,30,59,75,67,69,39,91,56,71,38,51,27,44,39,46,98,50,46,29,32,32,37,65,34,58,84,48,29,55,63,48,48,66,78,68,59,46,35,68,58,48,32,50,46,52,50,46,49,52,52,42,36,33,48,39,67,63,34,87,79,50,38,36,35,31,43,22,78,19,50,66,29,5,57,90,46,76,17,33,47,56,33,71,73,27,48,33,55,19,44,52,52,39,37,74,72,69,45,52,58,48,59,55,32,32,44,36,62,42,54,41,46,30,52,67,63,73,31,67,33,34,41,22,58,34,40,56,75,34,36,27,55,43,29,55,74,32,67,58,50,25,18,34,34,52,37,62,52,99,50,48,42,21,18,38,76,60,67,28,52,45,90,49,20,86,65,72,70,69,77,27,53,18,50,46,38,9,45,51,49,32,32,50,24,35,52,36,37,53,51,53,56,68,76,95